Protein AF-A0A7S2CCW1-F1 (afdb_monomer_lite)

Sequence (474 aa):
AIACFECPSGKYHNATGYLCSSCAAGKFSSQGSINCTACRPGKYSPSTGSSECSTCQIGKIPSAYVAAEDCEKCIPPLSSRPGSTNCSVCMKDTYMDMEGGNCHDCLSNGECPLGTDKSSIKIDSGYWRVSSDSSNILECTSHPSACIGGNSSSLACQENSKGPLCAICKHNYWRASENENCQLCDEDHLRGMGTRFWVCIQMMRKYNGNQFVKQMMDTREVYGNIKTKLKISLVFAQVVSSFPGQFDVPYPLSFTKLSEQIMALASLQVYELFPTYCFVDHRTDLYLQQLLFQTLAPLVVIGLAGLGYVIRRWFCVGRLPEKKLDTMNESFMFWLLLFTYVVFVPCSAVVMSVFNCHYLGSGMSFMFVDYTTKCEAPVHDLMKIYAVIFIFVYPVGIPAMYFALLYRKRHAIDPTIPRTKKKARMTVNSDDVKTALAIRLQNHELQPLAFLFDSYEPAYWWWEVFVCVERLLL

InterPro domains:
  IPR009030 Growth factor receptor cysteine-rich domain superfamily [SSF57184] (4-114)

Radius of gyration: 39.36 Å; chains: 1; bounding box: 110×40×127 Å

pLDDT: mean 79.42, std 13.19, range [41.53, 96.0]

Foldseek 3Di:
DDDDQKDAWQWAAQPPDPDTDGAAWQWTGHIRHNDTDGDAFQWTGQDTSHNDTHGAAKQWGFPDNISGNDTDGHDPQFIDHTSDNDRQKGAWQWAAEPVPSDIDGHQPQWGGHIRHHLQQTWGAQQWAAPFSNFSDIHGLLQESNQQRTGRTRQVRGDPQFDFPSSQHGDAQWDDLFSNDDTDGDDPVVVVVLVVVVVVVVVVVVVPPVVPVVVVVVPCPPVVLVVLVVVLVVLLVLLLQLLVVLPDPDRDDPVSRVSSVVSCVVSQVQVVSSDPCSNPDDDDDDPLVVSLCCLLVVLVVVLVVLVVVLVVVLVVCVPPDDPVVNLVSVLVSLLVNLVSLSSSQRVNLSSLVQLPAWDDRGPPWIARSNDSVDTCPDPVSVVSPVVSVVCCCVRVNVSLVVLCVVCVVCLCLLFDQDPPPSHTDDPVPDPVSQVRRLVSSVPDPNCNSNCSQPVPDGSVVSSVSSVVSNVSSVD

Structure (mmCIF, N/CA/C/O backbone):
data_AF-A0A7S2CCW1-F1
#
_entry.id   AF-A0A7S2CCW1-F1
#
loop_
_atom_site.group_PDB
_atom_site.id
_atom_site.type_symbol
_atom_site.label_atom_id
_atom_site.label_alt_id
_atom_site.label_comp_id
_atom_site.label_asym_id
_atom_site.label_entity_id
_atom_site.label_seq_id
_atom_site.pdbx_PDB_ins_code
_atom_site.Cartn_x
_atom_site.Cartn_y
_atom_site.Cartn_z
_atom_site.occupancy
_atom_site.B_iso_or_equiv
_atom_site.auth_seq_id
_atom_site.auth_comp_id
_atom_site.auth_asym_id
_atom_site.auth_atom_id
_atom_site.pdbx_PDB_model_num
ATOM 1 N N . ALA A 1 1 ? 62.288 11.639 -64.977 1.00 45.41 1 ALA A N 1
ATOM 2 C CA . ALA A 1 1 ? 61.412 10.840 -64.099 1.00 45.41 1 ALA A CA 1
ATOM 3 C C . ALA A 1 1 ? 60.058 10.709 -64.785 1.00 45.41 1 ALA A C 1
ATOM 5 O O . ALA A 1 1 ? 59.501 11.733 -65.157 1.00 45.41 1 ALA A O 1
ATOM 6 N N . ILE A 1 2 ? 59.579 9.489 -65.034 1.00 58.03 2 ILE A N 1
ATOM 7 C CA . ILE A 1 2 ? 58.219 9.258 -65.542 1.00 58.03 2 ILE A CA 1
ATOM 8 C C . ILE A 1 2 ? 57.315 9.242 -64.309 1.00 58.03 2 ILE A C 1
ATOM 10 O O . ILE A 1 2 ? 57.455 8.359 -63.468 1.00 58.03 2 ILE A O 1
ATOM 14 N N . ALA A 1 3 ? 56.467 10.257 -64.154 1.00 61.31 3 ALA A N 1
ATOM 15 C CA . ALA A 1 3 ? 55.464 10.276 -63.097 1.00 61.31 3 ALA A CA 1
ATOM 16 C C . ALA A 1 3 ? 54.370 9.254 -63.439 1.00 61.31 3 ALA A C 1
ATOM 18 O O . ALA A 1 3 ? 53.814 9.292 -64.538 1.00 61.31 3 ALA A O 1
ATOM 19 N N . CYS A 1 4 ? 54.081 8.327 -62.524 1.00 67.12 4 CYS A N 1
ATOM 20 C CA . CYS A 1 4 ? 52.961 7.405 -62.675 1.00 67.12 4 CYS A CA 1
ATOM 21 C C . CYS A 1 4 ? 51.650 8.198 -62.622 1.00 67.12 4 CYS A C 1
ATOM 23 O O . CYS A 1 4 ? 51.413 8.947 -61.677 1.00 67.12 4 CYS A O 1
ATOM 25 N N . PHE A 1 5 ? 50.808 8.052 -63.645 1.00 77.00 5 PHE A N 1
ATOM 26 C CA . PHE A 1 5 ? 49.476 8.645 -63.653 1.00 77.00 5 PHE A CA 1
ATOM 27 C C . PHE A 1 5 ? 48.553 7.816 -62.754 1.00 77.00 5 PHE A C 1
ATOM 29 O O . PHE A 1 5 ? 48.192 6.693 -63.102 1.00 77.00 5 PHE A O 1
ATOM 36 N N . GLU A 1 6 ? 48.197 8.353 -61.589 1.00 84.06 6 GLU A N 1
ATOM 37 C CA . GLU A 1 6 ? 47.262 7.712 -60.665 1.00 84.06 6 GLU A CA 1
ATOM 38 C C . GLU A 1 6 ? 45.819 8.066 -61.021 1.00 84.06 6 GLU A C 1
ATOM 40 O O . GLU A 1 6 ? 45.469 9.236 -61.194 1.00 84.06 6 GLU A O 1
ATOM 45 N N . CYS A 1 7 ? 44.949 7.059 -61.079 1.00 86.69 7 CYS A N 1
ATOM 46 C CA . CYS A 1 7 ? 43.524 7.319 -61.217 1.00 86.69 7 CYS A CA 1
ATOM 47 C C . CYS A 1 7 ? 42.966 7.997 -59.957 1.00 86.69 7 CYS A C 1
ATOM 49 O O . CYS A 1 7 ? 43.303 7.577 -58.845 1.00 86.69 7 CYS A O 1
ATOM 51 N N . PRO A 1 8 ? 42.080 9.001 -60.107 1.00 89.25 8 PRO A N 1
ATOM 52 C CA . PRO A 1 8 ? 41.380 9.580 -58.969 1.00 89.25 8 PRO A CA 1
ATOM 53 C C . PRO A 1 8 ? 40.513 8.517 -58.285 1.00 89.25 8 PRO A C 1
ATOM 55 O O . PRO A 1 8 ? 40.129 7.518 -58.905 1.00 89.25 8 PRO A O 1
ATOM 58 N N . SER A 1 9 ? 40.188 8.740 -57.011 1.00 89.19 9 SER A N 1
ATOM 59 C CA . SER A 1 9 ? 39.306 7.851 -56.254 1.00 89.19 9 SER A CA 1
ATOM 60 C C . SER A 1 9 ? 37.980 7.617 -56.992 1.00 89.19 9 SER A C 1
ATOM 62 O O . SER A 1 9 ? 37.468 8.476 -57.711 1.00 89.19 9 SER A O 1
ATOM 64 N N . GLY A 1 10 ? 37.465 6.396 -56.878 1.00 89.44 10 GLY A N 1
ATOM 65 C CA . GLY A 1 10 ? 36.300 5.929 -57.625 1.00 89.44 10 GLY A CA 1
ATOM 66 C C . GLY A 1 10 ? 36.578 5.461 -59.052 1.00 89.44 10 GLY A C 1
ATOM 67 O O . GLY A 1 10 ? 35.683 4.902 -59.690 1.00 89.44 10 GLY A O 1
ATOM 68 N N . LYS A 1 11 ? 37.810 5.600 -59.553 1.00 90.50 11 LYS A N 1
ATOM 69 C CA . LYS A 1 11 ? 38.236 5.024 -60.834 1.00 90.50 11 LYS A CA 1
ATOM 70 C C . LYS A 1 11 ? 39.412 4.060 -60.664 1.00 90.50 11 LYS A C 1
ATOM 72 O O . LYS A 1 11 ? 40.083 4.065 -59.635 1.00 90.50 11 LYS A O 1
ATOM 77 N N . TYR A 1 12 ? 39.641 3.218 -61.665 1.00 88.75 12 TYR A N 1
ATOM 78 C CA . TYR A 1 12 ? 40.729 2.239 -61.691 1.00 88.75 12 TYR A CA 1
ATOM 79 C C . TYR A 1 12 ? 41.328 2.099 -63.095 1.00 88.75 12 TYR A C 1
ATOM 81 O O . TYR A 1 12 ? 40.690 2.467 -64.088 1.00 88.75 12 TYR A O 1
ATOM 89 N N . HIS A 1 13 ? 42.540 1.545 -63.184 1.00 85.44 13 HIS A N 1
ATOM 90 C CA . HIS A 1 13 ? 43.162 1.171 -64.456 1.00 85.44 13 HIS A CA 1
ATOM 91 C C . HIS A 1 13 ? 43.830 -0.209 -64.367 1.00 85.44 13 HIS A C 1
ATOM 93 O O . HIS A 1 13 ? 44.566 -0.501 -63.429 1.00 85.44 13 HIS A O 1
ATOM 99 N N . ASN A 1 14 ? 43.621 -1.058 -65.376 1.00 74.50 14 ASN A N 1
ATOM 100 C CA . ASN A 1 14 ? 44.256 -2.374 -65.444 1.00 74.50 14 ASN A CA 1
ATOM 101 C C . ASN A 1 14 ? 45.569 -2.286 -66.245 1.00 74.50 14 ASN A C 1
ATOM 103 O O . ASN A 1 14 ? 45.586 -2.588 -67.435 1.00 74.50 14 ASN A O 1
ATOM 107 N N . ALA A 1 15 ? 46.623 -1.764 -65.605 1.00 68.12 15 ALA A N 1
ATOM 108 C CA . ALA A 1 15 ? 48.063 -1.847 -65.934 1.00 68.12 15 ALA A CA 1
ATOM 109 C C . ALA A 1 15 ? 48.576 -1.573 -67.377 1.00 68.12 15 ALA A C 1
ATOM 111 O O . ALA A 1 15 ? 49.784 -1.568 -67.584 1.00 68.12 15 ALA A O 1
ATOM 112 N N . THR A 1 16 ? 47.728 -1.301 -68.372 1.00 64.12 16 THR A N 1
ATOM 113 C CA . THR A 1 16 ? 48.124 -1.183 -69.793 1.00 64.12 16 THR A CA 1
ATOM 114 C C . THR A 1 16 ? 47.508 0.019 -70.520 1.00 64.12 16 THR A C 1
ATOM 116 O O . THR A 1 16 ? 47.727 0.189 -71.715 1.00 64.12 16 THR A O 1
ATOM 119 N N . GLY A 1 17 ? 46.787 0.901 -69.816 1.00 62.94 17 GLY A N 1
ATOM 120 C CA . GLY A 1 17 ? 46.173 2.096 -70.405 1.00 62.94 17 GLY A CA 1
ATOM 121 C C . GLY A 1 17 ? 46.212 3.326 -69.496 1.00 62.94 17 GLY A C 1
ATOM 122 O O . GLY A 1 17 ? 46.251 3.200 -68.275 1.00 62.94 17 GLY A O 1
ATOM 123 N N . TYR A 1 18 ? 46.171 4.514 -70.112 1.00 69.19 18 TYR A N 1
ATOM 124 C CA . TYR A 1 18 ? 46.112 5.832 -69.450 1.00 69.19 18 TYR A CA 1
ATOM 125 C C . TYR A 1 18 ? 44.679 6.261 -69.075 1.00 69.19 18 TYR A C 1
ATOM 127 O O . TYR A 1 18 ? 44.470 7.326 -68.497 1.00 69.19 18 TYR A O 1
ATOM 135 N N . LEU A 1 19 ? 43.675 5.464 -69.456 1.00 79.62 19 LEU A N 1
ATOM 136 C CA . LEU A 1 19 ? 42.262 5.794 -69.301 1.00 79.62 19 LEU A CA 1
ATOM 137 C C . LEU A 1 19 ? 41.695 5.153 -68.028 1.00 79.62 19 LEU A C 1
ATOM 139 O O . LEU A 1 19 ? 41.612 3.931 -67.916 1.00 79.62 19 LEU A O 1
ATOM 143 N N . CYS A 1 20 ? 41.270 5.987 -67.082 1.00 86.81 20 CYS A N 1
ATOM 144 C CA . CYS A 1 20 ? 40.653 5.539 -65.837 1.00 86.81 20 CYS A CA 1
ATOM 145 C C . CYS A 1 20 ? 39.178 5.172 -66.046 1.00 86.81 20 CYS A C 1
ATOM 147 O O . CYS A 1 20 ? 38.371 6.027 -66.422 1.00 86.81 20 CYS A O 1
ATOM 149 N N . SER A 1 21 ? 38.819 3.925 -65.742 1.00 90.19 21 SER A N 1
ATOM 150 C CA . SER A 1 21 ? 37.436 3.432 -65.782 1.00 90.19 21 SER A CA 1
ATOM 151 C C . SER A 1 21 ? 36.752 3.644 -64.434 1.00 90.19 21 SER A C 1
ATOM 153 O O . SER A 1 21 ? 37.367 3.428 -63.393 1.00 90.19 21 SER A O 1
ATOM 155 N N . SER A 1 22 ? 35.490 4.072 -64.430 1.00 92.00 22 SER A N 1
ATOM 156 C CA . SER A 1 22 ? 34.717 4.231 -63.191 1.00 92.00 22 SER A CA 1
ATOM 157 C C . SER A 1 22 ? 34.374 2.877 -62.577 1.00 92.00 22 SER A C 1
ATOM 159 O O . SER A 1 22 ? 34.036 1.934 -63.292 1.00 92.00 22 SER A O 1
ATOM 161 N N . CYS A 1 23 ? 34.407 2.783 -61.248 1.00 92.50 23 CYS A N 1
ATOM 162 C CA . CYS A 1 23 ? 33.870 1.614 -60.560 1.00 92.50 23 CYS A CA 1
ATOM 163 C C . CYS A 1 23 ? 32.367 1.484 -60.799 1.00 92.50 23 CYS A C 1
ATOM 165 O O . CYS A 1 23 ? 31.651 2.480 -60.764 1.00 92.50 23 CYS A O 1
ATOM 167 N N . ALA A 1 24 ? 31.892 0.265 -61.048 1.00 93.81 24 ALA A N 1
ATOM 168 C CA . ALA A 1 24 ? 30.460 -0.015 -61.093 1.00 93.81 24 ALA A CA 1
ATOM 169 C C . ALA A 1 24 ? 29.811 0.232 -59.717 1.00 93.81 24 ALA A C 1
ATOM 171 O O . ALA A 1 24 ? 30.517 0.258 -58.704 1.00 93.81 24 ALA A O 1
ATOM 172 N N . ALA A 1 25 ? 28.483 0.380 -59.686 1.00 92.81 25 ALA A N 1
ATOM 173 C CA . ALA A 1 25 ? 27.724 0.390 -58.436 1.00 92.81 25 ALA A CA 1
ATOM 174 C C . ALA A 1 25 ? 28.053 -0.860 -57.591 1.00 92.81 25 ALA A C 1
ATOM 176 O O . ALA A 1 25 ? 28.500 -1.891 -58.105 1.00 92.81 25 ALA A O 1
ATOM 177 N N . GLY A 1 26 ? 27.953 -0.727 -56.271 1.00 92.44 26 GLY A N 1
ATOM 178 C CA . GLY A 1 26 ? 28.382 -1.760 -55.327 1.00 92.44 26 GLY A CA 1
ATOM 179 C C . GLY A 1 26 ? 29.900 -1.935 -55.199 1.00 92.44 26 GLY A C 1
ATOM 180 O O . GLY A 1 26 ? 30.353 -2.799 -54.441 1.00 92.44 26 GLY A O 1
ATOM 181 N N . LYS A 1 27 ? 30.723 -1.130 -55.888 1.00 94.75 27 LYS A N 1
ATOM 182 C CA . LYS A 1 27 ? 32.190 -1.165 -55.778 1.00 94.75 27 LYS A CA 1
ATOM 183 C C . LYS A 1 27 ? 32.786 0.229 -55.603 1.00 94.75 27 LYS A C 1
ATOM 185 O O . LYS A 1 27 ? 32.263 1.219 -56.102 1.00 94.75 27 LYS A O 1
ATOM 190 N N . PHE A 1 28 ? 33.939 0.287 -54.947 1.00 95.00 28 PHE A N 1
ATOM 191 C CA . PHE A 1 28 ? 34.686 1.518 -54.718 1.00 95.00 28 PHE A CA 1
ATOM 192 C C . PHE A 1 28 ? 36.177 1.352 -55.019 1.00 95.00 28 PHE A C 1
ATOM 194 O O . PHE A 1 28 ? 36.687 0.235 -55.137 1.00 95.00 28 PHE A O 1
ATOM 201 N N . SER A 1 29 ? 36.886 2.468 -55.147 1.00 94.00 29 SER A N 1
ATOM 202 C CA . SER A 1 29 ? 38.327 2.493 -55.398 1.00 94.00 29 SER A CA 1
ATOM 203 C C . SER A 1 29 ? 38.973 3.683 -54.692 1.00 94.00 29 SER A C 1
ATOM 205 O O . SER A 1 29 ? 38.472 4.806 -54.782 1.00 94.00 29 SER A O 1
ATOM 207 N N . SER A 1 30 ? 40.094 3.451 -54.009 1.00 91.56 30 SER A N 1
ATOM 208 C CA . SER A 1 30 ? 40.968 4.522 -53.526 1.00 91.56 30 SER A CA 1
ATOM 209 C C . SER A 1 30 ? 41.808 5.095 -54.671 1.00 91.56 30 SER A C 1
ATOM 211 O O . SER A 1 30 ? 41.969 4.465 -55.716 1.00 91.56 30 SER A O 1
ATOM 213 N N . GLN A 1 31 ? 42.373 6.287 -54.479 1.00 90.62 31 GLN A N 1
ATOM 214 C CA . GLN A 1 31 ? 43.293 6.875 -55.454 1.00 90.62 31 GLN A CA 1
ATOM 215 C C . GLN A 1 31 ? 44.434 5.900 -55.797 1.00 90.62 31 GLN A C 1
ATOM 217 O O . GLN A 1 31 ? 44.955 5.215 -54.916 1.00 90.62 31 GLN A O 1
ATOM 222 N N . GLY A 1 32 ? 44.775 5.804 -57.084 1.00 85.69 32 GLY A N 1
ATOM 223 C CA . GLY A 1 32 ? 45.837 4.926 -57.580 1.00 85.69 32 GLY A CA 1
ATOM 224 C C . GLY A 1 32 ? 45.497 3.429 -57.605 1.00 85.69 32 GLY A C 1
ATOM 225 O O . GLY A 1 32 ? 46.377 2.625 -57.905 1.00 85.69 32 GLY A O 1
ATOM 226 N N . SER A 1 33 ? 44.254 3.017 -57.314 1.00 86.75 33 SER A N 1
ATOM 227 C CA . SER A 1 33 ? 43.901 1.593 -57.355 1.00 86.75 33 SER A CA 1
ATOM 228 C C . SER A 1 33 ? 43.892 1.038 -58.780 1.00 86.75 33 SER A C 1
ATOM 230 O O . SER A 1 33 ? 43.347 1.635 -59.712 1.00 86.75 33 SER A O 1
ATOM 232 N N . ILE A 1 34 ? 44.410 -0.180 -58.922 1.00 86.81 34 ILE A N 1
ATOM 233 C CA . ILE A 1 34 ? 44.386 -0.931 -60.181 1.00 86.81 34 ILE A CA 1
ATOM 234 C C . ILE A 1 34 ? 43.082 -1.709 -60.397 1.00 86.81 34 ILE A C 1
ATOM 236 O O . ILE A 1 34 ? 42.825 -2.156 -61.507 1.00 86.81 34 ILE A O 1
ATOM 240 N N . ASN A 1 35 ? 42.247 -1.866 -59.360 1.00 89.50 35 ASN A N 1
ATOM 241 C CA . ASN A 1 35 ? 40.968 -2.583 -59.411 1.00 89.50 35 ASN A CA 1
ATOM 242 C C . ASN A 1 35 ? 39.924 -1.962 -58.467 1.00 89.50 35 ASN A C 1
ATOM 244 O O . ASN A 1 35 ? 40.260 -1.392 -57.428 1.00 89.50 35 ASN A O 1
ATOM 248 N N . CYS A 1 36 ? 38.639 -2.135 -58.788 1.00 93.06 36 CYS A N 1
ATOM 249 C CA . CYS A 1 36 ? 37.546 -1.781 -57.880 1.00 93.06 36 CYS A CA 1
ATOM 250 C C . CYS A 1 36 ? 37.295 -2.878 -56.844 1.00 93.06 36 CYS A C 1
ATOM 252 O O . CYS A 1 36 ? 37.150 -4.054 -57.186 1.00 93.06 36 CYS A O 1
ATOM 254 N N . THR A 1 37 ? 37.167 -2.476 -55.584 1.00 94.75 37 THR A N 1
ATOM 255 C CA . THR A 1 37 ? 36.870 -3.352 -54.448 1.00 94.75 37 THR A CA 1
ATOM 256 C C . THR A 1 37 ? 35.366 -3.377 -54.198 1.00 94.75 37 THR A C 1
ATOM 258 O O . THR A 1 37 ? 34.725 -2.331 -54.178 1.00 94.75 37 THR A O 1
ATOM 261 N N . ALA A 1 38 ? 34.783 -4.560 -54.006 1.00 95.31 38 ALA A N 1
ATOM 262 C CA . ALA A 1 38 ? 33.369 -4.683 -53.655 1.00 95.31 38 ALA A CA 1
ATOM 263 C C . ALA A 1 38 ? 33.068 -4.087 -52.274 1.00 95.31 38 ALA A C 1
ATOM 265 O O . ALA A 1 38 ? 33.869 -4.215 -51.341 1.00 95.31 38 ALA A O 1
ATOM 266 N N . CYS A 1 39 ? 31.890 -3.481 -52.125 1.00 94.94 39 CYS A N 1
ATOM 267 C CA . CYS A 1 39 ? 31.389 -3.096 -50.815 1.00 94.94 39 CYS A CA 1
ATOM 268 C C . CYS A 1 39 ? 31.252 -4.336 -49.928 1.00 94.94 39 CYS A C 1
ATOM 270 O O . CYS A 1 39 ? 30.659 -5.345 -50.319 1.00 94.94 39 CYS A O 1
ATOM 272 N N . ARG A 1 40 ? 31.850 -4.255 -48.735 1.00 94.31 40 ARG A N 1
ATOM 273 C CA . ARG A 1 40 ? 31.743 -5.292 -47.703 1.00 94.31 40 ARG A CA 1
ATOM 274 C C . ARG A 1 40 ? 30.293 -5.390 -47.198 1.00 94.31 40 ARG A C 1
ATOM 276 O O . ARG A 1 40 ? 29.576 -4.390 -47.285 1.00 94.31 40 ARG A O 1
ATOM 283 N N . PRO A 1 41 ? 29.889 -6.540 -46.624 1.00 92.94 41 PRO A N 1
ATOM 284 C CA . PRO A 1 41 ? 28.566 -6.687 -46.028 1.00 92.94 41 PRO A CA 1
ATOM 285 C C . PRO A 1 41 ? 28.236 -5.535 -45.065 1.00 92.94 41 PRO A C 1
ATOM 287 O O . PRO A 1 41 ? 29.097 -5.089 -44.304 1.00 92.94 41 PRO A O 1
ATOM 290 N N . GLY A 1 42 ? 27.002 -5.032 -45.136 1.00 91.25 42 GLY A N 1
ATOM 291 C CA . GLY A 1 42 ? 26.519 -3.879 -44.360 1.00 91.25 42 GLY A CA 1
ATOM 292 C C . GLY A 1 42 ? 26.744 -2.510 -45.018 1.00 91.25 42 GLY A C 1
ATOM 293 O O . GLY A 1 42 ? 26.275 -1.489 -44.504 1.00 91.25 42 GLY A O 1
ATOM 294 N N . LYS A 1 43 ? 27.446 -2.463 -46.157 1.00 94.75 43 LYS A N 1
ATOM 295 C CA . LYS A 1 43 ? 27.702 -1.238 -46.922 1.00 94.75 43 LYS A CA 1
ATOM 296 C C . LYS A 1 43 ? 27.218 -1.358 -48.361 1.00 94.75 43 LYS A C 1
ATOM 298 O O . LYS A 1 43 ? 27.192 -2.451 -48.916 1.00 94.75 43 LYS A O 1
ATOM 303 N N . TYR A 1 44 ? 26.917 -0.217 -48.967 1.00 95.50 44 TYR A N 1
ATOM 304 C CA . TYR A 1 44 ? 26.439 -0.106 -50.336 1.00 95.50 44 TYR A CA 1
ATOM 305 C C . TYR A 1 44 ? 27.122 1.049 -51.078 1.00 95.50 44 TYR A C 1
ATOM 307 O O . TYR A 1 44 ? 27.740 1.930 -50.471 1.00 95.50 44 TYR A O 1
ATOM 315 N N . SER A 1 45 ? 27.022 1.032 -52.401 1.00 95.94 45 SER A N 1
ATOM 316 C CA . SER A 1 45 ? 27.473 2.114 -53.273 1.00 95.94 45 SER A CA 1
ATOM 317 C C . SER A 1 45 ? 26.439 2.297 -54.391 1.00 95.94 45 SER A C 1
ATOM 319 O O . SER A 1 45 ? 26.359 1.441 -55.273 1.00 95.94 45 SER A O 1
ATOM 321 N N . PRO A 1 46 ? 25.640 3.382 -54.358 1.00 93.06 46 PRO A N 1
ATOM 322 C CA . PRO A 1 46 ? 24.495 3.542 -55.255 1.00 93.06 46 PRO A CA 1
ATOM 323 C C . PRO A 1 46 ? 24.869 4.041 -56.649 1.00 93.06 46 PRO A C 1
ATOM 325 O O . PRO A 1 46 ? 24.096 3.890 -57.590 1.00 93.06 46 PRO A O 1
ATOM 328 N N . SER A 1 47 ? 26.039 4.662 -56.798 1.00 92.06 47 SER A N 1
ATOM 329 C CA . SER A 1 47 ? 26.460 5.292 -58.044 1.00 92.06 47 SER A CA 1
ATOM 330 C C . SER A 1 47 ? 27.803 4.763 -58.529 1.00 92.06 47 SER A C 1
ATOM 332 O O . SER A 1 47 ? 28.712 4.437 -57.759 1.00 92.06 47 SER A O 1
ATOM 334 N N . THR A 1 48 ? 27.942 4.718 -59.853 1.00 92.31 48 THR A N 1
ATOM 335 C CA . THR A 1 48 ? 29.219 4.433 -60.502 1.00 92.31 48 THR A CA 1
ATOM 336 C C . THR A 1 48 ? 30.250 5.505 -60.154 1.00 92.31 48 THR A C 1
ATOM 338 O O . THR A 1 48 ? 29.920 6.688 -60.116 1.00 92.31 48 THR A O 1
ATOM 341 N N . GLY A 1 49 ? 31.512 5.120 -59.987 1.00 91.06 49 GLY A N 1
ATOM 342 C CA . GLY A 1 49 ? 32.590 6.048 -59.660 1.00 91.06 49 GLY A CA 1
ATOM 343 C C . GLY A 1 49 ? 32.716 6.355 -58.167 1.00 91.06 49 GLY A C 1
ATOM 344 O O . GLY A 1 49 ? 33.300 7.373 -57.814 1.00 91.06 49 GLY A O 1
ATOM 345 N N . SER A 1 50 ? 32.160 5.517 -57.289 1.00 92.94 50 SER A N 1
ATOM 346 C CA . SER A 1 50 ? 32.198 5.747 -55.842 1.00 92.94 50 SER A CA 1
ATOM 347 C C . SER A 1 50 ? 33.613 5.622 -55.271 1.00 92.94 50 SER A C 1
ATOM 349 O O . SER A 1 50 ? 34.289 4.609 -55.451 1.00 92.94 50 SER A O 1
ATOM 351 N N . SER A 1 51 ? 34.061 6.640 -54.538 1.00 92.94 51 SER A N 1
ATOM 352 C CA . SER A 1 51 ? 35.349 6.632 -53.832 1.00 92.94 51 SER A CA 1
ATOM 353 C C . SER A 1 51 ? 35.331 5.791 -52.555 1.00 92.94 51 SER A C 1
ATOM 355 O O . SER A 1 51 ? 36.380 5.350 -52.097 1.00 92.94 51 SER A O 1
ATOM 357 N N . GLU A 1 52 ? 34.148 5.545 -51.990 1.00 94.38 52 GLU A N 1
ATOM 358 C CA . GLU A 1 52 ? 33.937 4.747 -50.783 1.00 94.38 52 GLU A CA 1
ATOM 359 C C . GLU A 1 52 ? 32.530 4.136 -50.754 1.00 94.38 52 GLU A C 1
ATOM 361 O O . GLU A 1 52 ? 31.634 4.581 -51.469 1.00 94.38 52 GLU A O 1
ATOM 366 N N . CYS A 1 53 ? 32.328 3.115 -49.917 1.00 95.44 53 CYS A N 1
ATOM 367 C CA . CYS A 1 53 ? 31.002 2.547 -49.670 1.00 95.44 53 CYS A CA 1
ATOM 368 C C . CYS A 1 53 ? 30.359 3.179 -48.433 1.00 95.44 53 CYS A C 1
ATOM 370 O O . CYS A 1 53 ? 30.972 3.220 -47.360 1.00 95.44 53 CYS A O 1
ATOM 372 N N . SER A 1 54 ? 29.097 3.581 -48.562 1.00 95.25 54 SER A N 1
ATOM 373 C CA . SER A 1 54 ? 28.279 4.095 -47.465 1.00 95.25 54 SER A CA 1
ATOM 374 C C . SER A 1 54 ? 27.691 2.957 -46.634 1.00 95.25 54 SER A C 1
ATOM 376 O O . SER A 1 54 ? 27.377 1.889 -47.149 1.00 95.25 54 SER A O 1
ATOM 378 N N . THR A 1 55 ? 27.530 3.170 -45.333 1.00 96.00 55 THR A N 1
ATOM 379 C CA . THR A 1 55 ? 26.895 2.192 -44.440 1.00 96.00 55 THR A CA 1
ATOM 380 C C . THR A 1 55 ? 25.373 2.288 -44.555 1.00 96.00 55 THR A C 1
ATOM 382 O O . THR A 1 55 ? 24.832 3.396 -44.580 1.00 96.00 55 THR A O 1
ATOM 385 N N . CYS A 1 56 ? 24.668 1.152 -44.592 1.00 94.69 56 CYS A N 1
ATOM 386 C CA . CYS A 1 56 ? 23.207 1.174 -44.503 1.00 94.69 56 CYS A CA 1
ATOM 387 C C . CYS A 1 56 ? 22.770 1.772 -43.158 1.00 94.69 56 CYS A C 1
ATOM 389 O O . CYS A 1 56 ? 23.273 1.389 -42.099 1.00 94.69 56 CYS A O 1
ATOM 391 N N . GLN A 1 57 ? 21.860 2.747 -43.208 1.00 94.56 57 GLN A N 1
ATOM 392 C CA . GLN A 1 57 ? 21.323 3.404 -42.017 1.00 94.56 57 GLN A CA 1
ATOM 393 C C . GLN A 1 57 ? 20.419 2.456 -41.210 1.00 94.56 57 GLN A C 1
ATOM 395 O O . GLN A 1 57 ? 20.055 1.376 -41.669 1.00 94.56 57 GLN A O 1
ATOM 400 N N . ILE A 1 58 ? 20.059 2.883 -39.998 1.00 92.94 58 ILE A N 1
ATOM 401 C CA . ILE A 1 58 ? 19.128 2.182 -39.106 1.00 92.94 58 ILE A CA 1
ATOM 402 C C . ILE A 1 58 ? 17.838 1.756 -39.834 1.00 92.94 58 ILE A C 1
ATOM 404 O O . ILE A 1 58 ? 17.285 2.514 -40.635 1.00 92.94 58 ILE A O 1
ATOM 408 N N . GLY A 1 59 ? 17.369 0.537 -39.565 1.00 92.44 59 GLY A N 1
ATOM 409 C CA . GLY A 1 59 ? 16.167 -0.026 -40.192 1.00 92.44 59 GLY A CA 1
ATOM 410 C C . GLY A 1 59 ? 16.332 -0.421 -41.662 1.00 92.44 59 GLY A C 1
ATOM 411 O O . GLY A 1 59 ? 15.332 -0.713 -42.321 1.00 92.44 59 GLY A O 1
ATOM 412 N N . LYS A 1 60 ? 17.563 -0.427 -42.188 1.00 94.06 60 LYS A N 1
ATOM 413 C CA . LYS A 1 60 ? 17.880 -0.930 -43.525 1.00 94.06 60 LYS A CA 1
ATOM 414 C C . LYS A 1 60 ? 19.023 -1.946 -43.515 1.00 94.06 60 LYS A C 1
ATOM 416 O O . LYS A 1 60 ? 19.914 -1.885 -42.666 1.00 94.06 60 LYS A O 1
ATOM 421 N N . ILE A 1 61 ? 19.007 -2.857 -44.477 1.00 95.12 61 ILE A N 1
ATOM 422 C CA . ILE A 1 61 ? 20.042 -3.868 -44.732 1.00 95.12 61 ILE A CA 1
ATOM 423 C C . ILE A 1 61 ? 20.499 -3.767 -46.193 1.00 95.12 61 ILE A C 1
ATOM 425 O O . ILE A 1 61 ? 19.740 -3.269 -47.018 1.00 95.12 61 ILE A O 1
ATOM 429 N N . PRO A 1 62 ? 21.729 -4.169 -46.546 1.00 94.56 62 PRO A N 1
ATOM 430 C CA . PRO A 1 62 ? 22.182 -4.119 -47.935 1.00 94.56 62 PRO A CA 1
ATOM 431 C C . PRO A 1 62 ? 21.350 -5.058 -48.823 1.00 94.56 62 PRO A C 1
ATOM 433 O O . PRO A 1 62 ? 21.051 -6.176 -48.409 1.00 94.56 62 PRO A O 1
ATOM 436 N N . SER A 1 63 ? 21.039 -4.642 -50.055 1.00 92.56 63 SER A N 1
ATOM 437 C CA . SER A 1 63 ? 20.290 -5.459 -51.031 1.00 92.56 63 SER A CA 1
ATOM 438 C C . SER A 1 63 ? 21.025 -6.734 -51.470 1.00 92.56 63 SER A C 1
ATOM 440 O O . SER A 1 63 ? 20.425 -7.660 -52.008 1.00 92.56 63 SER A O 1
ATOM 442 N N . ALA A 1 64 ? 22.337 -6.813 -51.224 1.00 91.31 64 ALA A N 1
ATOM 443 C CA . ALA A 1 64 ? 23.148 -8.004 -51.446 1.00 91.31 64 ALA A CA 1
ATOM 444 C C . ALA A 1 64 ? 24.187 -8.187 -50.329 1.00 91.31 64 ALA A C 1
ATOM 446 O O . ALA A 1 64 ? 24.674 -7.222 -49.742 1.00 91.31 64 ALA A O 1
ATOM 447 N N . TYR A 1 65 ? 24.588 -9.433 -50.057 1.00 91.00 65 TYR A N 1
ATOM 448 C CA . TYR A 1 65 ? 25.593 -9.723 -49.025 1.00 91.00 65 TYR A CA 1
ATOM 449 C C . TYR A 1 65 ? 26.964 -9.092 -49.337 1.00 91.00 65 TYR A C 1
ATOM 451 O O . TYR A 1 65 ? 27.656 -8.629 -48.435 1.00 91.00 65 TYR A O 1
ATOM 459 N N . VAL A 1 66 ? 27.351 -9.028 -50.615 1.00 92.94 66 VAL A N 1
ATOM 460 C CA . VAL A 1 66 ? 28.575 -8.375 -51.107 1.00 92.94 66 VAL A CA 1
ATOM 461 C C . VAL A 1 66 ? 28.221 -7.547 -52.337 1.00 92.94 66 VAL A C 1
ATOM 463 O O . VAL A 1 66 ? 27.364 -7.953 -53.116 1.00 92.94 66 VAL A O 1
ATOM 466 N N . ALA A 1 67 ? 28.912 -6.420 -52.526 1.00 93.06 67 ALA A N 1
ATOM 467 C CA . ALA A 1 67 ? 28.708 -5.505 -53.650 1.00 93.06 67 ALA A CA 1
ATOM 468 C C . ALA A 1 67 ? 27.282 -4.933 -53.743 1.00 93.06 67 ALA A C 1
ATOM 470 O O . ALA A 1 67 ? 26.740 -4.789 -54.832 1.00 93.06 67 ALA A O 1
ATOM 471 N N . ALA A 1 68 ? 26.677 -4.606 -52.598 1.00 94.19 68 ALA A N 1
ATOM 472 C CA . ALA A 1 68 ? 25.331 -4.050 -52.562 1.00 94.19 68 ALA A CA 1
ATOM 473 C C . ALA A 1 68 ? 25.250 -2.679 -53.244 1.00 94.19 68 ALA A C 1
ATOM 475 O O . ALA A 1 68 ? 26.066 -1.788 -52.990 1.00 94.19 68 ALA A O 1
ATOM 476 N N . GLU A 1 69 ? 24.233 -2.511 -54.079 1.00 95.06 69 GLU A N 1
ATOM 477 C CA . GLU A 1 69 ? 23.976 -1.267 -54.808 1.00 95.06 69 GLU A CA 1
ATOM 478 C C . GLU A 1 69 ? 23.011 -0.352 -54.044 1.00 95.06 69 GLU A C 1
ATOM 480 O O . GLU A 1 69 ? 23.079 0.863 -54.180 1.00 95.06 69 GLU A O 1
ATOM 485 N N . ASP A 1 70 ? 22.162 -0.910 -53.180 1.00 94.69 70 ASP A N 1
ATOM 486 C CA . ASP A 1 70 ? 21.178 -0.161 -52.396 1.00 94.69 70 ASP A CA 1
ATOM 487 C C . ASP A 1 70 ? 20.971 -0.807 -51.013 1.00 94.69 70 ASP A C 1
ATOM 489 O O . ASP A 1 70 ? 21.526 -1.871 -50.713 1.00 94.69 70 ASP A O 1
ATOM 493 N N . CYS A 1 71 ? 20.178 -0.162 -50.158 1.00 95.38 71 CYS A N 1
ATOM 494 C CA . CYS A 1 71 ? 19.728 -0.709 -48.887 1.00 95.38 71 CYS A CA 1
ATOM 495 C C . CYS A 1 71 ? 18.206 -0.916 -48.871 1.00 95.38 71 CYS A C 1
ATOM 497 O O . CYS A 1 71 ? 17.425 0.029 -49.010 1.00 95.38 71 CYS A O 1
ATOM 499 N N . GLU A 1 72 ? 17.787 -2.137 -48.568 1.00 94.88 72 GLU A N 1
ATOM 500 C CA . GLU A 1 72 ? 16.397 -2.538 -48.380 1.00 94.88 72 GLU A CA 1
ATOM 501 C C . GLU A 1 72 ? 15.915 -2.221 -46.963 1.00 94.88 72 GLU A C 1
ATOM 503 O O . GLU A 1 72 ? 16.675 -2.305 -45.999 1.00 94.88 72 GLU A O 1
ATOM 508 N N . LYS A 1 73 ? 14.642 -1.839 -46.817 1.00 94.44 73 LYS A N 1
ATOM 509 C CA . LYS A 1 73 ? 14.033 -1.547 -45.510 1.00 94.44 73 LYS A CA 1
ATOM 510 C C . LYS A 1 73 ? 13.624 -2.838 -44.804 1.00 94.44 73 LYS A C 1
ATOM 512 O O . LYS A 1 73 ? 13.059 -3.730 -45.429 1.00 94.44 73 LYS A O 1
ATOM 517 N N . CYS A 1 74 ? 13.826 -2.888 -43.492 1.00 92.88 74 CYS A N 1
ATOM 518 C CA . CYS A 1 74 ? 13.259 -3.940 -42.656 1.00 92.88 74 CYS A CA 1
ATOM 519 C C . CYS A 1 74 ? 11.726 -3.834 -42.589 1.00 92.88 74 CYS A C 1
ATOM 521 O O . CYS A 1 74 ? 11.165 -2.735 -42.636 1.00 92.88 74 CYS A O 1
ATOM 523 N N . ILE A 1 75 ? 11.058 -4.983 -42.469 1.00 91.94 75 ILE A N 1
ATOM 524 C CA . ILE A 1 75 ? 9.602 -5.072 -42.313 1.00 91.94 75 ILE A CA 1
ATOM 525 C C . ILE A 1 75 ? 9.262 -4.935 -40.816 1.00 91.94 75 ILE A C 1
ATOM 527 O O . ILE A 1 75 ? 9.767 -5.732 -40.020 1.00 91.94 75 ILE A O 1
ATOM 531 N N . PRO A 1 76 ? 8.414 -3.965 -40.413 1.00 88.81 76 PRO A N 1
ATOM 532 C CA . PRO A 1 76 ? 7.954 -3.834 -39.030 1.00 88.81 76 PRO A CA 1
ATOM 533 C C . PRO A 1 76 ? 7.308 -5.131 -38.510 1.00 88.81 76 PRO A C 1
ATOM 535 O O . PRO A 1 76 ? 6.585 -5.776 -39.272 1.00 88.81 76 PRO A O 1
ATOM 538 N N . PRO A 1 77 ? 7.528 -5.522 -37.239 1.00 90.19 77 PRO A N 1
ATOM 539 C CA . PRO A 1 77 ? 8.161 -4.758 -36.152 1.00 90.19 77 PRO A CA 1
ATOM 540 C C . PRO A 1 77 ? 9.695 -4.891 -36.052 1.00 90.19 77 PRO A C 1
ATOM 542 O O . PRO A 1 77 ? 10.306 -4.406 -35.097 1.00 90.19 77 PRO A O 1
ATOM 545 N N . LEU A 1 78 ? 10.340 -5.541 -37.025 1.00 90.81 78 LEU A N 1
ATOM 546 C CA . LEU A 1 78 ? 11.790 -5.727 -37.044 1.00 90.81 78 LEU A CA 1
ATOM 547 C C . LEU A 1 78 ? 12.516 -4.526 -37.663 1.00 90.81 78 LEU A C 1
ATOM 549 O O . LEU A 1 78 ? 12.014 -3.811 -38.529 1.00 90.81 78 LEU A O 1
ATOM 553 N N . SER A 1 79 ? 13.750 -4.332 -37.225 1.00 93.06 79 SER A N 1
ATOM 554 C CA . SER A 1 79 ? 14.658 -3.260 -37.605 1.00 93.06 79 SER A CA 1
ATOM 555 C C . SER A 1 79 ? 16.111 -3.754 -37.563 1.00 93.06 79 SER A C 1
ATOM 557 O O . SER A 1 79 ? 16.398 -4.925 -37.293 1.00 93.06 79 SER A O 1
ATOM 559 N N . SER A 1 80 ? 17.052 -2.864 -37.864 1.00 93.12 80 SER A N 1
ATOM 560 C CA . SER A 1 80 ? 18.483 -3.152 -37.939 1.00 93.12 80 SER A CA 1
ATOM 561 C C . SER A 1 80 ? 19.312 -2.020 -37.333 1.00 93.12 80 SER A C 1
ATOM 563 O O . SER A 1 80 ? 18.942 -0.846 -37.409 1.00 93.12 80 SER A O 1
ATOM 565 N N . ARG A 1 81 ? 20.467 -2.359 -36.748 1.00 93.00 81 ARG A N 1
ATOM 566 C CA . ARG A 1 81 ? 21.497 -1.366 -36.399 1.00 93.00 81 ARG A CA 1
ATOM 567 C C . ARG A 1 81 ? 22.240 -0.907 -37.666 1.00 93.00 81 ARG A C 1
ATOM 569 O O . ARG A 1 81 ? 22.270 -1.657 -38.644 1.00 93.00 81 ARG A O 1
ATOM 576 N N . PRO A 1 82 ? 22.871 0.283 -37.665 1.00 93.62 82 PRO A N 1
ATOM 577 C CA . PRO A 1 82 ? 23.651 0.752 -38.808 1.00 93.62 82 PRO A CA 1
ATOM 578 C C . PRO A 1 82 ? 24.703 -0.276 -39.244 1.00 93.62 82 PRO A C 1
ATOM 580 O O . PRO A 1 82 ? 25.501 -0.737 -38.429 1.00 93.62 82 PRO A O 1
ATOM 583 N N . GLY A 1 83 ? 24.694 -0.638 -40.527 1.00 91.75 83 GLY A N 1
ATOM 584 C CA . GLY A 1 83 ? 25.618 -1.617 -41.105 1.00 91.75 83 GLY A CA 1
ATOM 585 C C . GLY A 1 83 ? 25.304 -3.083 -40.800 1.00 91.75 83 GLY A C 1
ATOM 586 O O . GLY A 1 83 ? 26.133 -3.944 -41.095 1.00 91.75 83 GLY A O 1
ATOM 587 N N . SER A 1 84 ? 24.138 -3.390 -40.226 1.00 92.88 84 SER A N 1
ATOM 588 C CA . SER A 1 84 ? 23.699 -4.778 -40.065 1.00 92.88 84 SER A CA 1
ATOM 589 C C . SER A 1 84 ? 23.431 -5.442 -41.417 1.00 92.88 84 SER A C 1
ATOM 591 O O . SER A 1 84 ? 23.050 -4.793 -42.391 1.00 92.88 84 SER A O 1
ATOM 593 N N . THR A 1 85 ? 23.592 -6.762 -41.455 1.00 92.88 85 THR A N 1
ATOM 594 C CA . THR A 1 85 ? 23.256 -7.608 -42.612 1.00 92.88 85 THR A CA 1
ATOM 595 C C . THR A 1 85 ? 21.919 -8.329 -42.449 1.00 92.88 85 THR A C 1
ATOM 597 O O . THR A 1 85 ? 21.436 -8.930 -43.401 1.00 92.88 85 THR A O 1
ATOM 600 N N . ASN A 1 86 ? 21.303 -8.254 -41.264 1.00 91.81 86 ASN A N 1
ATOM 601 C CA . ASN A 1 86 ? 19.990 -8.820 -40.974 1.00 91.81 86 ASN A CA 1
ATOM 602 C C . ASN A 1 86 ? 19.111 -7.856 -40.154 1.00 91.81 86 ASN A C 1
ATOM 604 O O . ASN A 1 86 ? 19.604 -6.955 -39.463 1.00 91.81 86 ASN A O 1
ATOM 608 N N . CYS A 1 87 ? 17.796 -8.065 -40.243 1.00 91.94 87 CYS A N 1
ATOM 609 C CA . CYS A 1 87 ? 16.788 -7.381 -39.437 1.00 91.94 87 CYS A CA 1
ATOM 610 C C . CYS A 1 87 ? 16.480 -8.238 -38.203 1.00 91.94 87 CYS A C 1
ATOM 612 O O . CYS A 1 87 ? 15.641 -9.131 -38.263 1.00 91.94 87 CYS A O 1
ATOM 614 N N . SER A 1 88 ? 17.219 -8.027 -37.117 1.00 89.25 88 SER A N 1
ATOM 615 C CA . SER A 1 88 ? 17.154 -8.857 -35.903 1.00 89.25 88 SER A CA 1
ATOM 616 C C . SER A 1 88 ? 16.824 -8.077 -34.634 1.00 89.25 88 SER A C 1
ATOM 618 O O . SER A 1 88 ? 16.701 -8.676 -33.573 1.00 89.25 88 SER A O 1
ATOM 620 N N . VAL A 1 89 ? 16.694 -6.752 -34.714 1.00 91.44 89 VAL A N 1
ATOM 621 C CA . VAL A 1 89 ? 16.380 -5.915 -33.550 1.00 91.44 89 VAL A CA 1
ATOM 622 C C . VAL A 1 89 ? 14.968 -5.380 -33.667 1.00 91.44 89 VAL A C 1
ATOM 624 O O . VAL A 1 89 ? 14.516 -5.076 -34.764 1.00 91.44 89 VAL A O 1
ATOM 627 N N . CYS A 1 90 ? 14.272 -5.226 -32.549 1.00 92.19 90 CYS A N 1
ATOM 628 C CA . CYS A 1 90 ? 12.959 -4.595 -32.558 1.00 92.19 90 CYS A CA 1
ATOM 629 C C . CYS A 1 90 ? 13.079 -3.093 -32.853 1.00 92.19 90 CYS A C 1
ATOM 631 O O . CYS A 1 90 ? 14.069 -2.440 -32.489 1.00 92.19 90 CYS A O 1
ATOM 633 N N . MET A 1 91 ? 12.099 -2.553 -33.575 1.00 93.12 91 MET A N 1
ATOM 634 C CA . MET A 1 91 ? 12.015 -1.120 -33.845 1.00 93.12 91 MET A CA 1
ATOM 635 C C . MET A 1 91 ? 11.780 -0.315 -32.555 1.00 93.12 91 MET A C 1
ATOM 637 O O . MET A 1 91 ? 11.520 -0.876 -31.492 1.00 93.12 91 MET A O 1
ATOM 641 N N . LYS A 1 92 ? 11.893 1.016 -32.635 1.00 91.94 92 LYS A N 1
ATOM 642 C CA . LYS A 1 92 ? 11.552 1.890 -31.502 1.00 91.94 92 LYS A CA 1
ATOM 643 C C . LYS A 1 92 ? 10.102 1.628 -31.060 1.00 91.94 92 LYS A C 1
ATOM 645 O O . LYS A 1 92 ? 9.267 1.324 -31.906 1.00 91.94 92 LYS A O 1
ATOM 650 N N . ASP A 1 93 ? 9.836 1.758 -29.762 1.00 90.75 93 ASP A N 1
ATOM 651 C CA . ASP A 1 93 ? 8.523 1.553 -29.136 1.00 90.75 93 ASP A CA 1
ATOM 652 C C . ASP A 1 93 ? 8.061 0.081 -29.159 1.00 90.75 93 ASP A C 1
ATOM 654 O O . ASP A 1 93 ? 6.907 -0.220 -28.869 1.00 90.75 93 ASP A O 1
ATOM 658 N N . THR A 1 94 ? 8.983 -0.850 -29.434 1.00 91.69 94 THR A N 1
ATOM 659 C CA . THR A 1 94 ? 8.769 -2.300 -29.321 1.00 91.69 94 THR A CA 1
ATOM 660 C C . THR A 1 94 ? 9.945 -2.966 -28.604 1.00 91.69 94 THR A C 1
ATOM 662 O O . THR A 1 94 ? 11.071 -2.466 -28.663 1.00 91.69 94 THR A O 1
ATOM 665 N N . TYR A 1 95 ? 9.707 -4.092 -27.932 1.00 90.81 95 TYR A N 1
ATOM 666 C CA . TYR A 1 95 ? 10.736 -4.867 -27.236 1.00 90.81 95 TYR A CA 1
ATOM 667 C C . TYR A 1 95 ? 10.715 -6.343 -27.642 1.00 90.81 95 TYR A C 1
ATOM 669 O O . TYR A 1 95 ? 9.682 -6.874 -28.048 1.00 90.81 95 TYR A O 1
ATOM 677 N N . MET A 1 96 ? 11.858 -7.016 -27.523 1.00 88.94 96 MET A N 1
ATOM 678 C CA . MET A 1 96 ? 11.979 -8.453 -27.788 1.00 88.94 96 MET A CA 1
ATOM 679 C C . MET A 1 96 ? 11.744 -9.274 -26.515 1.00 88.94 96 MET A C 1
ATOM 681 O O . MET A 1 96 ? 12.383 -9.011 -25.490 1.00 88.94 96 MET A O 1
ATOM 685 N N . ASP A 1 97 ? 10.876 -10.289 -26.588 1.00 84.19 97 ASP A N 1
ATOM 686 C CA . ASP A 1 97 ? 10.735 -11.302 -25.533 1.00 84.19 97 ASP A CA 1
ATOM 687 C C . ASP A 1 97 ? 11.571 -12.553 -25.862 1.00 84.19 97 ASP A C 1
ATOM 689 O O . ASP A 1 97 ? 11.498 -13.105 -26.965 1.00 84.19 97 ASP A O 1
ATOM 693 N N . MET A 1 98 ? 12.367 -13.006 -24.891 1.00 72.06 98 MET A N 1
ATOM 694 C CA . MET A 1 98 ? 13.286 -14.146 -25.012 1.00 72.06 98 MET A CA 1
ATOM 695 C C . MET A 1 98 ? 12.544 -15.477 -25.202 1.00 72.06 98 MET A C 1
ATOM 697 O O . MET A 1 98 ? 13.106 -16.414 -25.764 1.00 72.06 98 MET A O 1
ATOM 701 N N . GLU A 1 99 ? 11.283 -15.561 -24.770 1.00 70.44 99 GLU A N 1
ATOM 702 C CA . GLU A 1 99 ? 10.475 -16.787 -24.852 1.00 70.44 99 GLU A CA 1
ATOM 703 C C . GLU A 1 99 ? 9.781 -16.970 -26.213 1.00 70.44 99 GLU A C 1
ATOM 705 O O . GLU A 1 99 ? 9.385 -18.083 -26.556 1.00 70.44 99 GLU A O 1
ATOM 710 N N . GLY A 1 100 ? 9.660 -15.903 -27.013 1.00 65.00 100 GLY A N 1
ATOM 711 C CA . GLY A 1 100 ? 8.893 -15.919 -28.264 1.00 65.00 100 GLY A CA 1
ATOM 712 C C . GLY A 1 100 ? 9.652 -15.474 -29.512 1.00 65.00 100 GLY A C 1
ATOM 713 O O . GLY A 1 100 ? 9.156 -15.694 -30.614 1.00 65.00 100 GLY A O 1
ATOM 714 N N . GLY A 1 101 ? 10.815 -14.821 -29.373 1.00 74.56 101 GLY A N 1
ATOM 715 C CA . GLY A 1 101 ? 11.586 -14.277 -30.504 1.00 74.56 101 GLY A CA 1
ATOM 716 C C . GLY A 1 101 ? 10.854 -13.199 -31.319 1.00 74.56 101 GLY A C 1
ATOM 717 O O . GLY A 1 101 ? 11.368 -12.739 -32.337 1.00 74.56 101 GLY A O 1
ATOM 718 N N . ASN A 1 102 ? 9.664 -12.793 -30.871 1.00 85.94 102 ASN A N 1
ATOM 719 C CA . ASN A 1 102 ? 8.812 -11.803 -31.505 1.00 85.94 102 ASN A CA 1
ATOM 720 C C . ASN A 1 102 ? 8.943 -10.460 -30.782 1.00 85.94 102 ASN A C 1
ATOM 722 O O . ASN A 1 102 ? 9.199 -10.397 -29.577 1.00 85.94 102 ASN A O 1
ATOM 726 N N . CYS A 1 103 ? 8.757 -9.382 -31.540 1.00 90.12 103 CYS A N 1
ATOM 727 C CA . CYS A 1 103 ? 8.688 -8.038 -30.986 1.00 90.12 103 CYS A CA 1
ATOM 728 C C . CYS A 1 103 ? 7.263 -7.744 -30.513 1.00 90.12 103 CYS A C 1
ATOM 730 O O . CYS A 1 103 ? 6.306 -7.969 -31.255 1.00 90.12 103 CYS A O 1
ATOM 732 N N . HIS A 1 104 ? 7.146 -7.211 -29.305 1.00 90.62 104 HIS A N 1
ATOM 733 C CA . HIS A 1 104 ? 5.901 -6.768 -28.688 1.00 90.62 104 HIS A CA 1
ATOM 734 C C . HIS A 1 104 ? 5.913 -5.249 -28.514 1.00 90.62 104 HIS A C 1
ATOM 736 O O . HIS A 1 104 ? 6.984 -4.648 -28.425 1.00 90.62 104 HIS A O 1
ATOM 742 N N . ASP A 1 105 ? 4.737 -4.629 -28.459 1.00 91.75 105 ASP A N 1
ATOM 743 C CA . ASP A 1 105 ? 4.611 -3.192 -28.198 1.00 91.75 105 ASP A CA 1
ATOM 744 C C . ASP A 1 105 ? 5.163 -2.833 -26.813 1.00 91.75 105 ASP A C 1
ATOM 746 O O . ASP A 1 105 ? 5.057 -3.617 -25.870 1.00 91.75 105 ASP A O 1
ATOM 750 N N . CYS A 1 106 ? 5.766 -1.651 -26.683 1.00 90.75 106 CYS A N 1
ATOM 751 C CA . CYS A 1 106 ? 6.327 -1.201 -25.413 1.00 90.75 106 CYS A CA 1
ATOM 752 C C . CYS A 1 106 ? 5.259 -1.123 -24.313 1.00 90.75 106 CYS A C 1
ATOM 754 O O . CYS A 1 106 ? 4.120 -0.714 -24.547 1.00 90.75 106 CYS A O 1
ATOM 756 N N . LEU A 1 107 ? 5.650 -1.495 -23.094 1.00 88.88 107 LEU A N 1
ATOM 757 C CA . LEU A 1 107 ? 4.787 -1.416 -21.920 1.00 88.88 107 LEU A CA 1
ATOM 758 C C . LEU A 1 107 ? 4.439 0.048 -21.630 1.00 88.88 107 LEU A C 1
ATOM 760 O O . LEU A 1 107 ? 5.282 0.936 -21.756 1.00 88.88 107 LEU A O 1
ATOM 764 N N . SER A 1 108 ? 3.208 0.296 -21.184 1.00 88.19 108 SER A N 1
ATOM 765 C CA . SER A 1 108 ? 2.805 1.620 -20.708 1.00 88.19 108 SER A CA 1
ATOM 766 C C . SER A 1 108 ? 3.713 2.082 -19.560 1.00 88.19 108 SER A C 1
ATOM 768 O O . SER A 1 108 ? 3.998 1.301 -18.654 1.00 88.19 108 SER A O 1
ATOM 770 N N . ASN A 1 109 ? 4.138 3.351 -19.593 1.00 87.12 109 ASN A N 1
ATOM 771 C CA . ASN A 1 109 ? 5.076 3.966 -18.634 1.00 87.12 109 ASN A CA 1
ATOM 772 C C . ASN A 1 109 ? 6.509 3.390 -18.679 1.00 87.12 109 ASN A C 1
ATOM 774 O O . ASN A 1 109 ? 7.260 3.436 -17.697 1.00 87.12 109 ASN A O 1
ATOM 778 N N . GLY A 1 110 ? 6.874 2.810 -19.826 1.00 87.19 110 GLY A N 1
ATOM 779 C CA . GLY A 1 110 ? 8.238 2.447 -20.177 1.00 87.19 110 GLY A CA 1
ATOM 780 C C . GLY A 1 110 ? 8.673 3.082 -21.499 1.00 87.19 110 GLY A C 1
ATOM 781 O O . GLY A 1 110 ? 7.891 3.247 -22.433 1.00 87.19 110 GLY A O 1
ATOM 782 N N . GLU A 1 111 ? 9.960 3.393 -21.594 1.00 89.56 111 GLU A N 1
ATOM 783 C CA . GLU A 1 111 ? 10.643 3.798 -22.814 1.00 89.56 111 GLU A CA 1
ATOM 784 C C . GLU A 1 111 ? 11.363 2.585 -23.425 1.00 89.56 111 GLU A C 1
ATOM 786 O O . GLU A 1 111 ? 12.259 1.991 -22.811 1.00 89.56 111 GLU A O 1
ATOM 791 N N . CYS A 1 112 ? 11.023 2.256 -24.676 1.00 91.06 112 CYS A N 1
ATOM 792 C CA . CYS A 1 112 ? 11.696 1.218 -25.463 1.00 91.06 112 CYS A CA 1
ATOM 793 C C . CYS A 1 112 ? 12.477 1.838 -26.638 1.00 91.06 112 CYS A C 1
ATOM 795 O O . CYS A 1 112 ? 11.929 2.039 -27.731 1.00 91.06 112 CYS A O 1
ATOM 797 N N . PRO A 1 113 ? 13.766 2.173 -26.439 1.00 90.00 113 PRO A N 1
ATOM 798 C CA . PRO A 1 113 ? 14.692 2.471 -27.526 1.00 90.00 113 PRO A CA 1
ATOM 799 C C . PRO A 1 113 ? 14.827 1.333 -28.557 1.00 90.00 113 PRO A C 1
ATOM 801 O O . PRO A 1 113 ? 14.317 0.228 -28.401 1.00 90.00 113 PRO A O 1
ATOM 804 N N . LEU A 1 114 ? 15.553 1.593 -29.648 1.00 90.75 114 LEU A N 1
ATOM 805 C CA . LEU A 1 114 ? 15.806 0.574 -30.671 1.00 90.75 114 LEU A CA 1
ATOM 806 C C . LEU A 1 114 ? 16.530 -0.650 -30.083 1.00 90.75 114 LEU A C 1
ATOM 808 O O . LEU A 1 114 ? 17.630 -0.523 -29.539 1.00 90.75 114 LEU A O 1
ATOM 812 N N . GLY A 1 115 ? 15.984 -1.841 -30.333 1.00 87.62 115 GLY A N 1
ATOM 813 C CA . GLY A 1 115 ? 16.597 -3.101 -29.921 1.00 87.62 115 GLY A CA 1
ATOM 814 C C . GLY A 1 115 ? 16.553 -3.333 -28.415 1.00 87.62 115 GLY A C 1
ATOM 815 O O . GLY A 1 115 ? 17.435 -4.014 -27.896 1.00 87.62 115 GLY A O 1
ATOM 816 N N . THR A 1 116 ? 15.565 -2.751 -27.736 1.00 89.62 116 THR A N 1
ATOM 817 C CA . THR A 1 116 ? 15.241 -3.071 -26.348 1.00 89.62 116 THR A CA 1
ATOM 818 C C . THR A 1 116 ? 14.754 -4.515 -26.239 1.00 89.62 116 THR A C 1
ATOM 820 O O . THR A 1 116 ? 13.963 -4.998 -27.050 1.00 89.62 116 THR A O 1
ATOM 823 N N . ASP A 1 117 ? 15.238 -5.215 -25.225 1.00 88.25 117 ASP A N 1
ATOM 824 C CA . ASP A 1 117 ? 14.723 -6.500 -24.764 1.00 88.25 117 ASP A CA 1
ATOM 825 C C . ASP A 1 117 ? 13.882 -6.288 -23.501 1.00 88.25 117 ASP A C 1
ATOM 827 O O . ASP A 1 117 ? 13.995 -5.253 -22.840 1.00 88.25 117 ASP A O 1
ATOM 831 N N . LYS A 1 118 ? 13.056 -7.274 -23.141 1.00 85.62 118 LYS A N 1
ATOM 832 C CA . LYS A 1 118 ? 12.186 -7.222 -21.950 1.00 85.62 118 LYS A CA 1
ATOM 833 C C . LYS A 1 118 ? 12.939 -6.757 -20.694 1.00 85.62 118 LYS A C 1
ATOM 835 O O . LYS A 1 118 ? 12.456 -5.905 -19.946 1.00 85.62 118 LYS A O 1
ATOM 840 N N . SER A 1 119 ? 14.176 -7.230 -20.535 1.00 83.00 119 SER A N 1
ATOM 841 C CA . SER A 1 119 ? 14.999 -6.914 -19.376 1.00 83.00 119 SER A CA 1
ATOM 842 C C . SER A 1 119 ? 15.556 -5.486 -19.370 1.00 83.00 119 SER A C 1
ATOM 844 O O . SER A 1 119 ? 15.672 -4.911 -18.290 1.00 83.00 119 SER A O 1
ATOM 846 N N . SER A 1 120 ? 15.825 -4.864 -20.526 1.00 85.94 120 SER A N 1
ATOM 847 C CA . SER A 1 120 ? 16.387 -3.502 -20.611 1.00 85.94 120 SER A CA 1
ATOM 848 C C . SER A 1 120 ? 15.367 -2.381 -20.798 1.00 85.94 120 SER A C 1
ATOM 850 O O . SER A 1 120 ? 15.777 -1.232 -20.983 1.00 85.94 120 SER A O 1
ATOM 852 N N . ILE A 1 121 ? 14.063 -2.677 -20.729 1.00 88.31 121 ILE A N 1
ATOM 853 C CA . ILE A 1 121 ? 13.017 -1.644 -20.766 1.00 88.31 121 ILE A CA 1
ATOM 854 C C . ILE A 1 121 ? 13.311 -0.592 -19.697 1.00 88.31 121 ILE A C 1
ATOM 856 O O . ILE A 1 121 ? 13.453 -0.911 -18.511 1.00 88.31 121 ILE A O 1
ATOM 860 N N . LYS A 1 122 ? 13.416 0.665 -20.133 1.00 88.50 122 LYS A N 1
ATOM 861 C CA . LYS A 1 122 ? 13.677 1.795 -19.251 1.00 88.50 122 LYS A CA 1
ATOM 862 C C . LYS A 1 122 ? 12.351 2.270 -18.677 1.00 88.50 122 LYS A C 1
ATOM 864 O O . LYS A 1 122 ? 11.460 2.645 -19.420 1.00 88.50 122 LYS A O 1
ATOM 869 N N . ILE A 1 123 ? 12.221 2.235 -17.363 1.00 89.06 123 ILE A N 1
ATOM 870 C CA . ILE A 1 123 ? 11.000 2.644 -16.666 1.00 89.06 123 ILE A CA 1
ATOM 871 C C . ILE A 1 123 ? 11.022 4.156 -16.446 1.00 89.06 123 ILE A C 1
ATOM 873 O O . ILE A 1 123 ? 12.078 4.704 -16.101 1.00 89.06 123 ILE A O 1
ATOM 877 N N . ASP A 1 124 ? 9.867 4.799 -16.589 1.00 88.25 124 ASP A N 1
ATOM 878 C CA . ASP A 1 124 ? 9.698 6.221 -16.298 1.00 88.25 124 ASP A CA 1
ATOM 879 C C . ASP A 1 124 ? 9.839 6.532 -14.798 1.00 88.25 124 ASP A C 1
ATOM 881 O O . ASP A 1 124 ? 9.612 5.691 -13.924 1.00 88.25 124 ASP A O 1
ATOM 885 N N . SER A 1 125 ? 10.215 7.772 -14.480 1.00 86.94 125 SER A N 1
ATOM 886 C CA . SER A 1 125 ? 10.246 8.250 -13.091 1.00 86.94 125 SER A CA 1
ATOM 887 C C . SER A 1 125 ? 8.838 8.222 -12.486 1.00 86.94 125 SER A C 1
ATOM 889 O O . SER A 1 125 ? 7.868 8.568 -13.159 1.00 86.94 125 SER A O 1
ATOM 891 N N . GLY A 1 126 ? 8.719 7.820 -11.221 1.00 85.12 126 GLY A N 1
ATOM 892 C CA . GL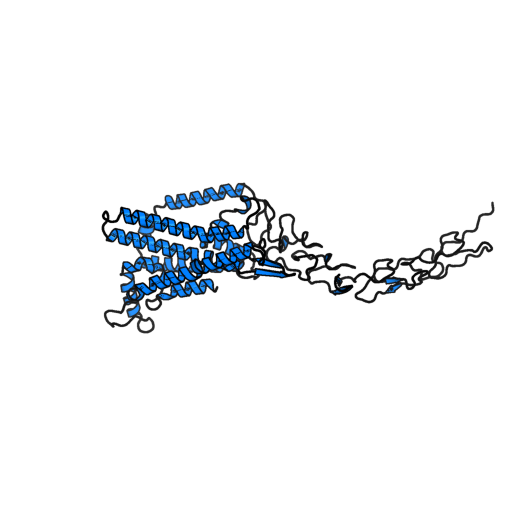Y A 1 126 ? 7.438 7.579 -10.551 1.00 85.12 126 GLY A CA 1
ATOM 893 C C . GLY A 1 126 ? 6.890 6.161 -10.717 1.00 85.12 126 GLY A C 1
ATOM 894 O O . GLY A 1 126 ? 5.891 5.833 -10.082 1.00 85.12 126 GLY A O 1
ATOM 895 N N . TYR A 1 127 ? 7.552 5.304 -11.500 1.00 87.12 127 TYR A N 1
ATOM 896 C CA . TYR A 1 127 ? 7.124 3.928 -11.733 1.00 87.12 127 TYR A CA 1
ATOM 897 C C . TYR A 1 127 ? 8.174 2.906 -11.293 1.00 87.12 127 TYR A C 1
ATOM 899 O O . TYR A 1 127 ? 9.379 3.167 -11.236 1.00 87.12 127 TYR A O 1
ATOM 907 N N . TRP A 1 128 ? 7.702 1.703 -10.985 1.00 85.62 128 TRP A N 1
ATOM 908 C CA . TRP A 1 128 ? 8.509 0.600 -10.485 1.00 85.62 128 TRP A CA 1
ATOM 909 C C . TRP A 1 128 ? 8.040 -0.736 -11.064 1.00 85.62 128 TRP A C 1
ATOM 911 O O . TRP A 1 128 ? 6.864 -0.934 -11.361 1.00 85.62 128 TRP A O 1
ATOM 921 N N . ARG A 1 129 ? 8.965 -1.689 -11.203 1.00 84.00 129 ARG A N 1
ATOM 922 C CA . ARG A 1 129 ? 8.665 -3.055 -11.655 1.00 84.00 129 ARG A CA 1
ATOM 923 C C . ARG A 1 129 ? 9.288 -4.086 -10.722 1.00 84.00 129 ARG A C 1
ATOM 925 O O . ARG A 1 129 ? 10.422 -3.908 -10.279 1.00 84.00 129 ARG A O 1
ATOM 932 N N . VAL A 1 130 ? 8.579 -5.193 -10.494 1.00 79.50 130 VAL A N 1
ATOM 933 C CA . VAL A 1 130 ? 9.022 -6.294 -9.612 1.00 79.50 130 VAL A CA 1
ATOM 934 C C . VAL A 1 130 ? 10.351 -6.892 -10.052 1.00 79.50 130 VAL A C 1
ATOM 936 O O . VAL A 1 130 ? 11.262 -7.093 -9.248 1.00 79.50 130 VAL A O 1
ATOM 939 N N . SER A 1 131 ? 10.470 -7.172 -11.340 1.00 78.75 131 SER A N 1
ATOM 940 C CA . SER A 1 131 ? 11.640 -7.796 -11.941 1.00 78.75 131 SER A CA 1
ATOM 941 C C . SER A 1 131 ? 11.822 -7.276 -13.356 1.00 78.75 131 SER A C 1
ATOM 943 O O . SER A 1 131 ? 10.913 -6.681 -13.937 1.00 78.75 131 SER A O 1
ATOM 945 N N . SER A 1 132 ? 13.007 -7.508 -13.913 1.00 79.25 132 SER A N 1
ATOM 946 C CA . SER A 1 132 ? 13.300 -7.185 -15.304 1.00 79.25 132 SER A CA 1
ATOM 947 C C . SER A 1 132 ? 12.435 -7.934 -16.310 1.00 79.25 132 SER A C 1
ATOM 949 O O . SER A 1 132 ? 12.245 -7.452 -17.417 1.00 79.25 132 SER A O 1
ATOM 951 N N . ASP A 1 133 ? 11.856 -9.057 -15.896 1.00 78.06 133 ASP A N 1
ATOM 952 C CA . ASP A 1 133 ? 11.071 -9.935 -16.763 1.00 78.06 133 ASP A CA 1
ATOM 953 C C . ASP A 1 133 ? 9.556 -9.781 -16.547 1.00 78.06 133 ASP A C 1
ATOM 955 O O . ASP A 1 133 ? 8.759 -10.442 -17.210 1.00 78.06 133 ASP A O 1
ATOM 959 N N . SER A 1 134 ? 9.136 -8.909 -15.624 1.00 79.69 134 SER A N 1
ATOM 960 C CA . SER A 1 134 ? 7.723 -8.626 -15.363 1.00 79.69 134 SER A CA 1
ATOM 961 C C . SER A 1 134 ? 7.149 -7.702 -16.435 1.00 79.69 134 SER A C 1
ATOM 963 O O . SER A 1 134 ? 7.711 -6.645 -16.713 1.00 79.69 134 SER A O 1
ATOM 965 N N . SER A 1 135 ? 5.980 -8.053 -16.977 1.00 80.56 135 SER A N 1
ATOM 966 C CA . SER A 1 135 ? 5.217 -7.196 -17.896 1.00 80.56 135 SER A CA 1
ATOM 967 C C . SER A 1 135 ? 4.444 -6.071 -17.195 1.00 80.56 135 SER A C 1
ATOM 969 O O . SER A 1 135 ? 3.853 -5.222 -17.855 1.00 80.56 135 SER A O 1
ATOM 971 N N . ASN A 1 136 ? 4.404 -6.084 -15.861 1.00 82.88 136 ASN A N 1
ATOM 972 C CA . ASN A 1 136 ? 3.640 -5.124 -15.072 1.00 82.88 136 ASN A CA 1
ATOM 973 C C . ASN A 1 136 ? 4.564 -4.031 -14.529 1.00 82.88 136 ASN A C 1
ATOM 975 O O . ASN A 1 136 ? 5.440 -4.311 -13.703 1.00 82.88 136 ASN A O 1
ATOM 979 N N . ILE A 1 137 ? 4.332 -2.800 -14.992 1.00 85.81 137 ILE A N 1
ATOM 980 C CA . ILE A 1 137 ? 4.912 -1.566 -14.457 1.00 85.81 137 ILE A CA 1
ATOM 981 C C . ILE A 1 137 ? 3.855 -0.923 -13.557 1.00 85.81 137 ILE A C 1
ATOM 983 O O . ILE A 1 137 ? 2.725 -0.692 -13.984 1.00 85.81 137 ILE A O 1
ATOM 987 N N . LEU A 1 138 ? 4.218 -0.675 -12.303 1.00 83.44 138 LEU A N 1
ATOM 988 C CA . LEU A 1 138 ? 3.335 -0.161 -11.262 1.00 83.44 138 LEU A CA 1
ATOM 989 C C . LEU A 1 138 ? 3.716 1.276 -10.916 1.00 83.44 138 LEU A C 1
ATOM 991 O O . LEU A 1 138 ? 4.897 1.616 -10.867 1.00 83.44 138 LEU A O 1
ATOM 995 N N . GLU A 1 139 ? 2.716 2.114 -10.668 1.00 84.44 139 GLU A N 1
ATOM 996 C CA . GLU A 1 139 ? 2.919 3.484 -10.204 1.00 84.44 139 GLU A CA 1
ATOM 997 C C . GLU A 1 139 ? 3.266 3.498 -8.710 1.00 84.44 139 GLU A C 1
ATOM 999 O O . GLU A 1 139 ? 2.646 2.807 -7.899 1.00 84.44 139 GLU A O 1
ATOM 1004 N N . CYS A 1 140 ? 4.251 4.308 -8.331 1.00 81.31 140 CYS A N 1
ATOM 1005 C CA . CYS A 1 140 ? 4.610 4.540 -6.939 1.00 81.31 140 CYS A CA 1
ATOM 1006 C C . CYS A 1 140 ? 3.699 5.618 -6.342 1.00 81.31 140 CYS A C 1
ATOM 1008 O O . CYS A 1 140 ? 4.092 6.776 -6.214 1.00 81.31 140 CYS A O 1
ATOM 1010 N N . THR A 1 141 ? 2.473 5.232 -5.989 1.00 71.94 141 THR A N 1
ATOM 1011 C CA . THR A 1 141 ? 1.408 6.143 -5.532 1.00 71.94 141 THR A CA 1
ATOM 1012 C C . THR A 1 141 ? 1.742 6.890 -4.239 1.00 71.94 141 THR A C 1
ATOM 1014 O O . THR A 1 141 ? 1.411 8.067 -4.116 1.00 71.94 141 THR A O 1
ATOM 1017 N N . SER A 1 142 ? 2.426 6.242 -3.292 1.00 65.75 142 SER A N 1
ATOM 1018 C CA . SER A 1 142 ? 2.816 6.848 -2.010 1.00 65.75 142 SER A CA 1
ATOM 1019 C C . SER A 1 142 ? 4.013 7.795 -2.139 1.00 65.75 142 SER A C 1
ATOM 1021 O O . SER A 1 142 ? 4.032 8.883 -1.565 1.00 65.75 142 SER A O 1
ATOM 1023 N N . HIS A 1 143 ? 5.011 7.426 -2.951 1.00 74.62 143 HIS A N 1
ATOM 1024 C CA . HIS A 1 143 ? 6.235 8.213 -3.128 1.00 74.62 143 HIS A CA 1
ATOM 1025 C C . HIS A 1 143 ? 6.747 8.203 -4.569 1.00 74.62 143 HIS A C 1
ATOM 1027 O O . HIS A 1 143 ? 7.731 7.516 -4.872 1.00 74.62 143 HIS A O 1
ATOM 1033 N N . PRO A 1 144 ? 6.177 9.039 -5.451 1.00 75.06 144 PRO A N 1
ATOM 1034 C CA . PRO A 1 144 ? 6.644 9.133 -6.830 1.00 75.06 144 PRO A CA 1
ATOM 1035 C C . PRO A 1 144 ? 8.135 9.491 -6.917 1.00 75.06 144 PRO A C 1
ATOM 1037 O O . PRO A 1 144 ? 8.852 8.977 -7.767 1.00 75.06 144 PRO A O 1
ATOM 1040 N N . SER A 1 145 ? 8.643 10.315 -5.991 1.00 78.81 145 SER A N 1
ATOM 1041 C CA . SER A 1 145 ? 10.055 10.722 -5.955 1.00 78.81 145 SER A CA 1
ATOM 1042 C C . SER A 1 145 ? 11.028 9.640 -5.485 1.00 78.81 145 SER A C 1
ATOM 1044 O O . SER A 1 145 ? 12.224 9.762 -5.748 1.00 78.81 145 SER A O 1
ATOM 1046 N N . ALA A 1 146 ? 10.552 8.603 -4.788 1.00 81.62 146 ALA A N 1
ATOM 1047 C CA . ALA A 1 146 ? 11.404 7.493 -4.365 1.00 81.62 146 ALA A CA 1
ATOM 1048 C C . ALA A 1 146 ? 11.720 6.547 -5.534 1.00 81.62 146 ALA A C 1
ATOM 1050 O O . ALA A 1 146 ? 12.756 5.877 -5.518 1.00 81.62 146 ALA A O 1
ATOM 1051 N N . CYS A 1 147 ? 10.848 6.517 -6.544 1.00 87.44 147 CYS A N 1
ATOM 1052 C CA . CYS A 1 147 ? 11.001 5.733 -7.760 1.00 87.44 147 CYS A CA 1
ATOM 1053 C C . CYS A 1 147 ? 11.639 6.590 -8.853 1.00 87.44 147 CYS A C 1
ATOM 1055 O O . CYS A 1 147 ? 10.971 7.347 -9.549 1.00 87.44 147 CYS A O 1
ATOM 1057 N N . ILE A 1 148 ? 12.955 6.473 -9.008 1.00 86.94 148 ILE A N 1
ATOM 1058 C CA . ILE A 1 148 ? 13.717 7.214 -10.022 1.00 86.94 148 ILE A CA 1
ATOM 1059 C C . ILE A 1 148 ? 13.596 6.599 -11.426 1.00 86.94 148 ILE A C 1
ATOM 1061 O O . ILE A 1 148 ? 13.995 7.230 -12.405 1.00 86.94 148 ILE A O 1
ATOM 1065 N N . GLY A 1 149 ? 13.045 5.384 -11.527 1.00 81.94 149 GLY A N 1
ATOM 1066 C CA . GLY A 1 149 ? 12.942 4.637 -12.780 1.00 81.94 149 GLY A CA 1
ATOM 1067 C C . GLY A 1 149 ? 14.293 4.091 -13.261 1.00 81.94 149 GLY A C 1
ATOM 1068 O O . GLY A 1 149 ? 15.276 4.053 -12.521 1.00 81.94 149 GLY A O 1
ATOM 1069 N N . GLY A 1 150 ? 14.353 3.631 -14.512 1.00 82.06 150 GLY A N 1
ATOM 1070 C CA . GLY A 1 150 ? 15.574 3.091 -15.127 1.00 82.06 150 GLY A CA 1
ATOM 1071 C C . GLY A 1 150 ? 15.453 1.656 -15.643 1.00 82.06 150 GLY A C 1
ATOM 1072 O O . GLY A 1 150 ? 14.368 1.092 -15.725 1.00 82.06 150 GLY A O 1
ATOM 1073 N N . ASN A 1 151 ? 16.588 1.066 -16.027 1.00 71.75 151 ASN A N 1
ATOM 1074 C CA . ASN A 1 151 ? 16.628 -0.175 -16.818 1.00 71.75 151 ASN A CA 1
ATOM 1075 C C . ASN A 1 151 ? 16.597 -1.461 -15.969 1.00 71.75 151 ASN A C 1
ATOM 1077 O O . ASN A 1 151 ? 16.591 -2.554 -16.519 1.00 71.75 151 ASN A O 1
ATOM 1081 N N . SER A 1 152 ? 16.600 -1.362 -14.634 1.00 66.00 152 SER A N 1
ATOM 1082 C CA . SER A 1 152 ? 16.657 -2.504 -13.706 1.00 66.00 152 SER A CA 1
ATOM 1083 C C . SER A 1 152 ? 15.779 -2.250 -12.486 1.00 66.00 152 SER A C 1
ATOM 1085 O O . SER A 1 152 ? 15.777 -1.144 -11.954 1.00 66.00 152 SER A O 1
ATOM 1087 N N . SER A 1 153 ? 15.093 -3.284 -11.984 1.00 60.56 153 SER A N 1
ATOM 1088 C CA . SER A 1 153 ? 14.228 -3.174 -10.794 1.00 60.56 153 SER A CA 1
ATOM 1089 C C . SER A 1 153 ? 14.985 -2.763 -9.521 1.00 60.56 153 SER A C 1
ATOM 1091 O O . SER A 1 153 ? 14.405 -2.146 -8.634 1.00 60.56 153 SER A O 1
ATOM 1093 N N . SER A 1 154 ? 16.291 -3.046 -9.436 1.00 57.41 154 SER A N 1
ATOM 1094 C CA . SER A 1 154 ? 17.153 -2.667 -8.304 1.00 57.41 154 SER A CA 1
ATOM 1095 C C . SER A 1 154 ? 17.684 -1.230 -8.357 1.00 57.41 154 SER A C 1
ATOM 1097 O O . SER A 1 154 ? 17.965 -0.661 -7.305 1.00 57.41 154 SER A O 1
ATOM 1099 N N . LEU A 1 155 ? 17.812 -0.640 -9.553 1.00 64.19 155 LEU A N 1
ATOM 1100 C CA . LEU A 1 155 ? 18.182 0.771 -9.745 1.00 64.19 155 LEU A CA 1
ATOM 1101 C C . LEU A 1 155 ? 16.962 1.690 -9.870 1.00 64.19 155 LEU A C 1
ATOM 1103 O O . LEU A 1 155 ? 17.134 2.896 -9.970 1.00 64.19 155 LEU A O 1
ATOM 1107 N N . ALA A 1 156 ? 15.748 1.138 -9.828 1.00 77.81 156 ALA A N 1
ATOM 1108 C CA . ALA A 1 156 ? 14.518 1.918 -9.890 1.00 77.81 156 ALA A CA 1
ATOM 1109 C C . ALA A 1 156 ? 14.286 2.789 -8.643 1.00 77.81 156 ALA A C 1
ATOM 1111 O O . ALA A 1 156 ? 13.456 3.692 -8.684 1.00 77.81 156 ALA A O 1
ATOM 1112 N N . CYS A 1 157 ? 15.005 2.534 -7.544 1.00 84.25 157 CYS A N 1
ATOM 1113 C CA . CYS A 1 157 ? 14.833 3.236 -6.276 1.00 84.25 157 CYS A CA 1
ATOM 1114 C C . CYS A 1 157 ? 15.938 4.254 -5.997 1.00 84.25 157 CYS A C 1
ATOM 1116 O O . CYS A 1 157 ? 17.115 4.015 -6.274 1.00 84.25 157 CYS A O 1
ATOM 1118 N N . GLN A 1 158 ? 15.553 5.357 -5.357 1.00 84.12 158 GLN A N 1
ATOM 1119 C CA . GLN A 1 158 ? 16.467 6.353 -4.807 1.00 84.12 158 GLN A CA 1
ATOM 1120 C C . GLN A 1 158 ? 17.447 5.721 -3.798 1.00 84.12 158 GLN A C 1
ATOM 1122 O O . GLN A 1 158 ? 17.142 4.729 -3.137 1.00 84.12 158 GLN A O 1
ATOM 1127 N N . GLU A 1 159 ? 18.636 6.310 -3.642 1.00 81.94 159 GLU A N 1
ATOM 1128 C CA . GLU A 1 159 ? 19.741 5.743 -2.855 1.00 81.94 159 GLU A CA 1
ATOM 1129 C C . GLU A 1 159 ? 19.399 5.439 -1.384 1.00 81.94 159 GLU A C 1
ATOM 1131 O O . GLU A 1 159 ? 19.967 4.512 -0.816 1.00 81.94 159 GLU A O 1
ATOM 1136 N N . ASN A 1 160 ? 18.451 6.150 -0.779 1.00 84.25 160 ASN A N 1
ATOM 1137 C CA . ASN A 1 160 ? 17.981 5.961 0.601 1.00 84.25 160 ASN A CA 1
ATOM 1138 C C . ASN A 1 160 ? 16.831 4.944 0.743 1.00 84.25 160 ASN A C 1
ATOM 1140 O O . ASN A 1 160 ? 16.447 4.617 1.866 1.00 84.25 160 ASN A O 1
ATOM 1144 N N . SER A 1 161 ? 16.288 4.441 -0.368 1.00 82.19 161 SER A N 1
ATOM 1145 C CA . SER A 1 161 ? 15.088 3.600 -0.410 1.00 82.19 161 SER A CA 1
ATOM 1146 C C . SER A 1 161 ? 15.386 2.243 -1.067 1.00 82.19 161 SER A C 1
ATOM 1148 O O . SER A 1 161 ? 16.337 2.087 -1.836 1.00 82.19 161 SER A O 1
ATOM 1150 N N . LYS A 1 162 ? 14.624 1.211 -0.712 1.00 81.62 162 LYS A N 1
ATOM 1151 C CA . LYS A 1 162 ? 14.756 -0.168 -1.199 1.00 81.62 162 LYS A CA 1
ATOM 1152 C C . LYS A 1 162 ? 13.403 -0.888 -1.174 1.00 81.62 162 LYS A C 1
ATOM 1154 O O . LYS A 1 162 ? 12.423 -0.383 -0.639 1.00 81.62 162 LYS A O 1
ATOM 1159 N N . GLY A 1 163 ? 13.381 -2.105 -1.713 1.00 78.94 163 GLY A N 1
ATOM 1160 C CA . GLY A 1 163 ? 12.216 -2.988 -1.660 1.00 78.94 163 GLY A CA 1
ATOM 1161 C C . GLY A 1 163 ? 11.143 -2.701 -2.710 1.00 78.94 163 GLY A C 1
ATOM 1162 O O . GLY A 1 163 ? 11.369 -1.898 -3.619 1.00 78.94 163 GLY A O 1
ATOM 1163 N N . PRO A 1 164 ? 9.990 -3.385 -2.610 1.00 78.38 164 PRO A N 1
ATOM 1164 C CA . PRO A 1 164 ? 8.867 -3.184 -3.516 1.00 78.38 164 PRO A CA 1
ATOM 1165 C C . PRO A 1 164 ? 8.356 -1.743 -3.487 1.00 78.38 164 PRO A C 1
ATOM 1167 O O . PRO A 1 164 ? 8.274 -1.147 -2.413 1.00 78.38 164 PRO A O 1
ATOM 1170 N N . LEU A 1 165 ? 8.065 -1.179 -4.667 1.00 79.00 165 LEU A N 1
ATOM 1171 C CA . LEU A 1 165 ? 7.630 0.218 -4.851 1.00 79.00 165 LEU A CA 1
ATOM 1172 C C . LEU A 1 165 ? 8.550 1.262 -4.182 1.00 79.00 165 LEU A C 1
ATOM 1174 O O . LEU A 1 165 ? 8.125 2.377 -3.892 1.00 79.00 165 LEU A O 1
ATOM 1178 N N . CYS A 1 166 ? 9.804 0.899 -3.882 1.00 81.19 166 CYS A N 1
ATOM 1179 C CA . CYS A 1 166 ? 10.741 1.731 -3.121 1.00 81.19 166 CYS A CA 1
ATOM 1180 C C . CYS A 1 166 ? 10.175 2.218 -1.771 1.00 81.19 166 CYS A C 1
ATOM 1182 O O . CYS A 1 166 ? 10.576 3.258 -1.241 1.00 81.19 166 CYS A O 1
ATOM 1184 N N . ALA A 1 167 ? 9.245 1.451 -1.196 1.00 77.81 167 ALA A N 1
ATOM 1185 C CA . ALA A 1 167 ? 8.523 1.835 0.007 1.00 77.81 167 ALA A CA 1
ATOM 1186 C C . ALA A 1 167 ? 9.374 1.709 1.283 1.00 77.81 167 ALA A C 1
ATOM 1188 O O . ALA A 1 167 ? 9.036 2.324 2.290 1.00 77.81 167 ALA A O 1
ATOM 1189 N N . ILE A 1 168 ? 10.483 0.964 1.258 1.00 77.62 168 ILE A N 1
ATOM 1190 C CA . ILE A 1 168 ? 11.265 0.627 2.454 1.00 77.62 168 ILE A CA 1
ATOM 1191 C C . ILE A 1 168 ? 12.497 1.530 2.544 1.00 77.62 168 ILE A C 1
ATOM 1193 O O . ILE A 1 168 ? 13.285 1.605 1.604 1.00 77.62 168 ILE A O 1
ATOM 1197 N N . CYS A 1 169 ? 12.740 2.161 3.689 1.00 78.06 169 CYS A N 1
ATOM 1198 C CA . CYS A 1 169 ? 13.977 2.914 3.902 1.00 78.06 169 CYS A CA 1
ATOM 1199 C C . CYS A 1 169 ? 15.192 1.986 4.102 1.00 78.06 169 CYS A C 1
ATOM 1201 O O . CYS A 1 169 ? 15.097 0.879 4.646 1.00 78.06 169 CYS A O 1
ATOM 1203 N N . LYS A 1 170 ? 16.370 2.413 3.634 1.00 79.25 170 LYS A N 1
ATOM 1204 C CA . LYS A 1 170 ? 17.645 1.739 3.930 1.00 79.25 170 LYS A CA 1
ATOM 1205 C C . LYS A 1 170 ? 18.057 1.966 5.391 1.00 79.25 170 LYS A C 1
ATOM 1207 O O . LYS A 1 170 ? 17.468 2.763 6.107 1.00 79.25 170 LYS A O 1
ATOM 1212 N N . HIS A 1 171 ? 19.075 1.234 5.840 1.00 72.88 171 HIS A N 1
ATOM 1213 C CA . HIS A 1 171 ? 19.570 1.317 7.215 1.00 72.88 171 HIS A CA 1
ATOM 1214 C C . HIS A 1 171 ? 20.024 2.748 7.570 1.00 72.88 171 HIS A C 1
ATOM 1216 O O . HIS A 1 171 ? 20.646 3.403 6.737 1.00 72.88 171 HIS A O 1
ATOM 1222 N N . ASN A 1 172 ? 19.703 3.212 8.786 1.00 71.88 172 ASN A N 1
ATOM 1223 C CA . ASN A 1 172 ? 19.875 4.590 9.286 1.00 71.88 172 ASN A CA 1
ATOM 1224 C C . ASN A 1 172 ? 19.015 5.657 8.602 1.00 71.88 172 ASN A C 1
ATOM 1226 O O . ASN A 1 172 ? 19.203 6.850 8.848 1.00 71.88 172 ASN A O 1
ATOM 1230 N N . TYR A 1 173 ? 18.053 5.234 7.783 1.00 76.12 173 TYR A N 1
ATOM 1231 C CA . TYR A 1 173 ? 17.032 6.109 7.246 1.00 76.12 173 TYR A CA 1
ATOM 1232 C C . TYR A 1 173 ? 15.662 5.717 7.774 1.00 76.12 173 TYR A C 1
ATOM 1234 O O . TYR A 1 173 ? 15.347 4.541 7.958 1.00 76.12 173 TYR A O 1
ATOM 1242 N N . TRP A 1 174 ? 14.828 6.724 7.961 1.00 71.50 174 TRP A N 1
ATOM 1243 C CA . TRP A 1 174 ? 13.459 6.580 8.399 1.00 71.50 174 TRP A CA 1
ATOM 1244 C C . TRP A 1 174 ? 12.555 7.536 7.655 1.00 71.50 174 TRP A C 1
ATOM 1246 O O . TRP A 1 174 ? 13.008 8.473 7.004 1.00 71.50 174 TRP A O 1
ATOM 1256 N N . ARG A 1 175 ? 11.256 7.304 7.750 1.00 71.00 175 ARG A N 1
ATOM 1257 C CA . ARG A 1 175 ? 10.260 8.128 7.090 1.00 71.00 175 ARG A CA 1
ATOM 1258 C C . ARG A 1 175 ? 9.237 8.570 8.122 1.00 71.00 175 ARG A C 1
ATOM 1260 O O . ARG A 1 175 ? 8.723 7.740 8.862 1.00 71.00 175 ARG A O 1
ATOM 1267 N N . ALA A 1 176 ? 8.984 9.875 8.178 1.00 60.09 176 ALA A N 1
ATOM 1268 C CA . ALA A 1 176 ? 8.075 10.470 9.153 1.00 60.09 176 ALA A CA 1
ATOM 1269 C C . ALA A 1 176 ? 6.596 10.321 8.791 1.00 60.09 176 ALA A C 1
ATOM 1271 O O . ALA A 1 176 ? 5.751 10.362 9.675 1.00 60.09 176 ALA A O 1
ATOM 1272 N N . SER A 1 177 ? 6.299 10.180 7.502 1.00 60.09 177 SER A N 1
ATOM 1273 C CA . SER A 1 177 ? 4.945 10.093 6.958 1.00 60.09 177 SER A CA 1
ATOM 1274 C C . SER A 1 177 ? 4.971 9.281 5.669 1.00 60.09 177 SER A C 1
ATOM 1276 O O . SER A 1 177 ? 5.942 9.389 4.913 1.00 60.09 177 SER A O 1
ATOM 1278 N N . GLU A 1 178 ? 3.903 8.541 5.374 1.00 58.25 178 GLU A N 1
ATOM 1279 C CA . GLU A 1 178 ? 3.730 7.700 4.176 1.00 58.25 178 GLU A CA 1
ATOM 1280 C C . GLU A 1 178 ? 3.856 8.436 2.838 1.00 58.25 178 GLU A C 1
ATOM 1282 O O . GLU A 1 178 ? 3.792 7.790 1.804 1.00 58.25 178 GLU A O 1
ATOM 1287 N N . ASN A 1 179 ? 4.069 9.758 2.824 1.00 63.03 179 ASN A N 1
ATOM 1288 C CA . ASN A 1 179 ? 4.291 10.537 1.600 1.00 63.03 179 ASN A CA 1
ATOM 1289 C C . ASN A 1 179 ? 5.637 11.296 1.547 1.00 63.03 179 ASN A C 1
ATOM 1291 O O . ASN A 1 179 ? 5.931 11.960 0.554 1.00 63.03 179 ASN A O 1
ATOM 1295 N N . GLU A 1 180 ? 6.494 11.199 2.571 1.00 69.50 180 GLU A N 1
ATOM 1296 C CA . GLU A 1 180 ? 7.822 11.837 2.583 1.00 69.50 180 GLU A CA 1
ATOM 1297 C C . GLU A 1 180 ? 8.964 10.890 2.177 1.00 69.50 180 GLU A C 1
ATOM 1299 O O . GLU A 1 180 ? 8.911 9.679 2.371 1.00 69.50 180 GLU A O 1
ATOM 1304 N N . ASN A 1 181 ? 10.043 11.435 1.611 1.00 77.12 181 ASN A N 1
ATOM 1305 C CA . ASN A 1 181 ? 11.237 10.639 1.314 1.00 77.12 181 ASN A CA 1
ATOM 1306 C C . ASN A 1 181 ? 11.939 10.200 2.608 1.00 77.12 181 ASN A C 1
ATOM 1308 O O . ASN A 1 181 ? 11.851 10.871 3.635 1.00 77.12 181 ASN A O 1
ATOM 1312 N N . CYS A 1 182 ? 12.684 9.096 2.542 1.00 79.69 182 CYS A N 1
ATOM 1313 C CA . CYS A 1 182 ? 13.456 8.598 3.677 1.00 79.69 182 CYS A CA 1
ATOM 1314 C C . CYS A 1 182 ? 14.537 9.615 4.105 1.00 79.69 182 CYS A C 1
ATOM 1316 O O . CYS A 1 182 ? 15.422 9.969 3.322 1.00 79.69 182 CYS A O 1
ATOM 1318 N N . GLN A 1 183 ? 14.473 10.072 5.350 1.00 79.75 183 GLN A N 1
ATOM 1319 C CA . GLN A 1 183 ? 15.405 11.002 5.987 1.00 79.75 183 GLN A CA 1
ATOM 1320 C C . GLN A 1 183 ? 16.397 10.247 6.874 1.00 79.75 183 GLN A C 1
ATOM 1322 O O . GLN A 1 183 ? 16.123 9.135 7.316 1.00 79.75 183 GLN A O 1
ATOM 1327 N N . LEU A 1 184 ? 17.561 10.841 7.132 1.00 78.44 184 LEU A N 1
ATOM 1328 C CA . LEU A 1 184 ? 18.553 10.276 8.049 1.00 78.44 184 LEU A CA 1
ATOM 1329 C C . LEU A 1 184 ? 18.019 10.288 9.490 1.00 78.44 184 LEU A C 1
ATOM 1331 O O . LEU A 1 184 ? 17.332 11.224 9.905 1.00 78.44 184 LEU A O 1
ATOM 1335 N N . CYS A 1 185 ? 18.335 9.245 10.256 1.00 71.69 185 CYS A N 1
ATOM 1336 C CA . CYS A 1 185 ? 18.113 9.229 11.700 1.00 71.69 185 CYS A CA 1
ATOM 1337 C C . CYS A 1 185 ? 19.009 10.296 12.354 1.00 71.69 185 CYS A C 1
ATOM 1339 O O . CYS A 1 185 ? 20.223 10.114 12.413 1.00 71.69 185 CYS A O 1
ATOM 1341 N N . ASP A 1 186 ? 18.419 11.398 12.824 1.00 66.06 186 ASP A N 1
ATOM 1342 C CA . ASP A 1 186 ? 19.127 12.452 13.560 1.00 66.06 186 ASP A CA 1
ATOM 1343 C C . ASP A 1 186 ? 18.875 12.311 15.073 1.00 66.06 186 ASP A C 1
ATOM 1345 O O . ASP A 1 186 ? 17.729 12.168 15.518 1.00 66.06 186 ASP A O 1
ATOM 1349 N N . GLU A 1 187 ? 19.945 12.318 15.873 1.00 57.81 187 GLU A N 1
ATOM 1350 C CA . GLU A 1 187 ? 19.902 12.003 17.310 1.00 57.81 187 GLU A CA 1
ATOM 1351 C C . GLU A 1 187 ? 19.170 13.073 18.146 1.00 57.81 187 GLU A C 1
ATOM 1353 O O . GLU A 1 187 ? 18.654 12.783 19.232 1.00 57.81 187 GLU A O 1
ATOM 1358 N N . ASP A 1 188 ? 19.049 14.303 17.641 1.00 53.03 188 ASP A N 1
ATOM 1359 C CA . ASP A 1 188 ? 18.496 15.435 18.396 1.00 53.03 188 ASP A CA 1
ATOM 1360 C C . ASP A 1 188 ? 16.963 15.405 18.550 1.00 53.03 188 ASP A C 1
ATOM 1362 O O . ASP A 1 188 ? 16.418 15.976 19.504 1.00 53.03 188 ASP A O 1
ATOM 1366 N N . HIS A 1 189 ? 16.237 14.667 17.699 1.00 49.19 189 HIS A N 1
ATOM 1367 C CA . HIS A 1 189 ? 14.782 14.509 17.849 1.00 49.19 189 HIS A CA 1
ATOM 1368 C C . HIS A 1 189 ? 14.409 13.622 19.058 1.00 49.19 189 HIS A C 1
ATOM 1370 O O . HIS A 1 189 ? 13.343 13.776 19.661 1.00 49.19 189 HIS A O 1
ATOM 1376 N N . LEU A 1 190 ? 15.331 12.754 19.493 1.00 48.12 190 LEU A N 1
ATOM 1377 C CA . LEU A 1 190 ? 15.114 11.732 20.524 1.00 48.12 190 LEU A CA 1
ATOM 1378 C C . LEU A 1 190 ? 15.126 12.293 21.956 1.00 48.12 190 LEU A C 1
ATOM 1380 O O . LEU A 1 190 ? 14.378 11.827 22.822 1.00 48.12 190 LEU A O 1
ATOM 1384 N N . ARG A 1 191 ? 15.901 13.354 22.223 1.00 48.81 191 ARG A N 1
ATOM 1385 C CA . ARG A 1 191 ? 15.918 14.033 23.538 1.00 48.81 191 ARG A CA 1
ATOM 1386 C C . ARG A 1 191 ? 14.649 14.849 23.814 1.00 48.81 191 ARG A C 1
ATOM 1388 O O . ARG A 1 191 ? 14.267 15.031 24.976 1.00 48.81 191 ARG A O 1
ATOM 1395 N N . GLY A 1 192 ? 13.962 15.304 22.766 1.00 48.62 192 GLY A N 1
ATOM 1396 C CA . GLY A 1 192 ? 12.725 16.082 22.874 1.00 48.62 192 GLY A CA 1
ATOM 1397 C C . GLY A 1 192 ? 11.486 15.255 23.238 1.00 48.62 192 GLY A C 1
ATOM 1398 O O . GLY A 1 192 ? 10.530 15.792 23.797 1.00 48.62 192 GLY A O 1
ATOM 1399 N N . MET A 1 193 ? 11.483 13.948 22.963 1.00 48.81 193 MET A N 1
ATOM 1400 C CA . MET A 1 193 ? 10.290 13.101 23.122 1.00 48.81 193 MET A CA 1
ATOM 1401 C C . MET A 1 193 ? 10.174 12.498 24.528 1.00 48.81 193 MET A C 1
ATOM 1403 O O . MET A 1 193 ? 9.104 12.559 25.139 1.00 48.81 193 MET A O 1
ATOM 1407 N N . GLY A 1 194 ? 11.287 12.026 25.103 1.00 51.00 194 GLY A N 1
ATOM 1408 C CA . GLY A 1 194 ? 11.321 11.550 26.493 1.00 51.00 194 GLY A CA 1
ATOM 1409 C C . GLY A 1 194 ? 10.994 12.654 27.505 1.00 51.00 194 GLY A C 1
ATOM 1410 O O . GLY A 1 194 ? 10.299 12.417 28.493 1.00 51.00 194 GLY A O 1
ATOM 1411 N N . THR A 1 195 ? 11.412 13.891 27.220 1.00 53.88 195 THR A N 1
ATOM 1412 C CA . THR A 1 195 ? 11.088 15.068 28.039 1.00 53.88 195 THR A CA 1
ATOM 1413 C C . THR A 1 195 ? 9.612 15.449 27.938 1.00 53.88 195 THR A C 1
ATOM 1415 O O . THR A 1 195 ? 9.001 15.739 28.963 1.00 53.88 195 THR A O 1
ATOM 1418 N N . ARG A 1 196 ? 8.988 15.359 26.756 1.00 53.44 196 ARG A N 1
ATOM 1419 C CA . ARG A 1 196 ? 7.542 15.599 26.575 1.00 53.44 196 ARG A CA 1
ATOM 1420 C C . ARG A 1 196 ? 6.676 14.549 27.274 1.00 53.44 196 ARG A C 1
ATOM 1422 O O . ARG A 1 196 ? 5.743 14.920 27.981 1.00 53.44 196 ARG A O 1
ATOM 1429 N N . PHE A 1 197 ? 7.013 13.262 27.166 1.00 52.09 197 PHE A N 1
ATOM 1430 C CA . PHE A 1 197 ? 6.269 12.187 27.838 1.00 52.09 197 PHE A CA 1
ATOM 1431 C C . PHE A 1 197 ? 6.419 12.257 29.366 1.00 52.09 197 PHE A C 1
ATOM 1433 O O . PHE A 1 197 ? 5.441 12.115 30.103 1.00 52.09 197 PHE A O 1
ATOM 1440 N N . TRP A 1 198 ? 7.624 12.576 29.855 1.00 54.69 198 TRP A N 1
ATOM 1441 C CA . TRP A 1 198 ? 7.871 12.814 31.277 1.00 54.69 198 TRP A CA 1
ATOM 1442 C C . TRP A 1 198 ? 7.133 14.059 31.782 1.00 54.69 198 TRP A C 1
ATOM 1444 O O . TRP A 1 198 ? 6.517 13.996 32.840 1.00 54.69 198 TRP A O 1
ATOM 1454 N N . VAL A 1 199 ? 7.089 15.156 31.015 1.00 59.34 199 VAL A N 1
ATOM 1455 C CA . VAL A 1 199 ? 6.306 16.357 31.358 1.00 59.34 199 VAL A CA 1
ATOM 1456 C C . VAL A 1 199 ? 4.803 16.069 31.360 1.00 59.34 199 VAL A C 1
ATOM 1458 O O . VAL A 1 199 ? 4.131 16.507 32.287 1.00 59.34 199 VAL A O 1
ATOM 1461 N N . CYS A 1 200 ? 4.267 15.285 30.420 1.00 53.81 200 CYS A N 1
ATOM 1462 C CA . CYS A 1 200 ? 2.857 14.876 30.421 1.00 53.81 200 CYS A CA 1
ATOM 1463 C C . CYS A 1 200 ? 2.512 13.975 31.615 1.00 53.81 200 CYS A C 1
ATOM 1465 O O . CYS A 1 200 ? 1.497 14.198 32.273 1.00 53.81 200 CYS A O 1
ATOM 1467 N N . ILE A 1 201 ? 3.372 13.011 31.960 1.00 57.41 201 ILE A N 1
ATOM 1468 C CA . ILE A 1 201 ? 3.205 12.178 33.161 1.00 57.41 201 ILE A CA 1
ATOM 1469 C C . ILE A 1 201 ? 3.316 13.030 34.430 1.00 57.41 201 ILE A C 1
ATOM 1471 O O . ILE A 1 201 ? 2.530 12.846 35.358 1.00 57.41 201 ILE A O 1
ATOM 1475 N N . GLN A 1 202 ? 4.246 13.986 34.485 1.00 54.69 202 GLN A N 1
ATOM 1476 C CA . GLN A 1 202 ? 4.383 14.906 35.616 1.00 54.69 202 GLN A CA 1
ATOM 1477 C C . GLN A 1 202 ? 3.207 15.888 35.701 1.00 54.69 202 GLN A C 1
ATOM 1479 O O . GLN A 1 202 ? 2.751 16.180 36.801 1.00 54.69 202 GLN A O 1
ATOM 1484 N N . MET A 1 203 ? 2.648 16.340 34.575 1.00 51.44 203 MET A N 1
ATOM 1485 C CA . MET A 1 203 ? 1.419 17.136 34.538 1.00 51.44 203 MET A CA 1
ATOM 1486 C C . MET A 1 203 ? 0.217 16.316 35.016 1.00 51.44 203 MET A C 1
ATOM 1488 O O . MET A 1 203 ? -0.517 16.798 35.869 1.00 51.44 203 MET A O 1
ATOM 1492 N N . MET A 1 204 ? 0.068 15.062 34.576 1.00 50.19 204 MET A N 1
ATOM 1493 C CA . MET A 1 204 ? -0.984 14.136 35.028 1.00 50.19 204 MET A CA 1
ATOM 1494 C C . MET A 1 204 ? -0.840 13.744 36.510 1.00 50.19 204 MET A C 1
ATOM 1496 O O . MET A 1 204 ? -1.842 13.525 37.184 1.00 50.19 204 MET A O 1
ATOM 1500 N N . ARG A 1 205 ? 0.389 13.685 37.047 1.00 51.94 205 ARG A N 1
ATOM 1501 C CA . ARG A 1 205 ? 0.660 13.442 38.480 1.00 51.94 205 ARG A CA 1
ATOM 1502 C C . ARG A 1 205 ? 0.487 14.693 39.344 1.00 51.94 205 ARG A C 1
ATOM 1504 O O . ARG A 1 205 ? 0.131 14.562 40.512 1.00 51.94 205 ARG A O 1
ATOM 1511 N N . LYS A 1 206 ? 0.746 15.888 38.798 1.00 48.12 206 LYS A N 1
ATOM 1512 C CA . LYS A 1 206 ? 0.626 17.180 39.499 1.00 48.12 206 LYS A CA 1
ATOM 1513 C C . LYS A 1 206 ? -0.800 17.736 39.456 1.00 48.12 206 LYS A C 1
ATOM 1515 O O . LYS A 1 206 ? -1.209 18.416 40.396 1.00 48.12 206 LYS A O 1
ATOM 1520 N N . TYR A 1 207 ? -1.582 17.406 38.426 1.00 47.22 207 TYR A N 1
ATOM 1521 C CA . TYR A 1 207 ? -3.028 17.603 38.430 1.00 47.22 207 TYR A CA 1
ATOM 1522 C C . TYR A 1 207 ? -3.663 16.531 39.316 1.00 47.22 207 TYR A C 1
ATOM 1524 O O . TYR A 1 207 ? -3.978 15.428 38.880 1.00 47.22 207 TYR A O 1
ATOM 1532 N N . ASN A 1 208 ? -3.845 16.858 40.595 1.00 42.44 208 ASN A N 1
ATOM 1533 C CA . ASN A 1 208 ? -4.694 16.096 41.503 1.00 42.44 208 ASN A CA 1
ATOM 1534 C C . ASN A 1 208 ? -6.091 15.950 40.871 1.00 42.44 208 ASN A C 1
ATOM 1536 O O . ASN A 1 208 ? -6.947 16.826 41.018 1.00 42.44 208 ASN A O 1
ATOM 1540 N N . GLY A 1 209 ? -6.334 14.824 40.188 1.00 45.06 209 GLY A N 1
ATOM 1541 C CA . GLY A 1 209 ? -7.600 14.505 39.519 1.00 45.06 209 GLY A CA 1
ATOM 1542 C C . GLY A 1 209 ? -8.818 14.608 40.441 1.00 45.06 209 GLY A C 1
ATOM 1543 O O . GLY A 1 209 ? -9.931 14.812 39.978 1.00 45.06 209 GLY A O 1
ATOM 1544 N N . ASN A 1 210 ? -8.607 14.591 41.757 1.00 47.19 210 ASN A N 1
ATOM 1545 C CA . ASN A 1 210 ? -9.651 14.795 42.754 1.00 47.19 210 ASN A CA 1
ATOM 1546 C C . ASN A 1 210 ? -10.302 16.190 42.755 1.00 47.19 210 ASN A C 1
ATOM 1548 O O . ASN A 1 210 ? -11.421 16.285 43.249 1.00 47.19 210 ASN A O 1
ATOM 1552 N N . GLN A 1 211 ? -9.660 17.257 42.255 1.00 45.84 211 GLN A N 1
ATOM 1553 C CA . GLN A 1 211 ? -10.263 18.605 42.241 1.00 45.84 211 GLN A CA 1
ATOM 1554 C C . GLN A 1 211 ? -11.022 18.906 40.945 1.00 45.84 211 GLN A C 1
ATOM 1556 O O . GLN A 1 211 ? -12.158 19.368 41.009 1.00 45.84 211 GLN A O 1
ATOM 1561 N N . PHE A 1 212 ? -10.446 18.577 39.786 1.00 43.75 212 PHE A N 1
ATOM 1562 C CA . PHE A 1 212 ? -11.094 18.801 38.489 1.00 43.75 212 PHE A CA 1
ATOM 1563 C C . PHE A 1 212 ? -12.309 17.880 38.291 1.00 43.75 212 PHE A C 1
ATOM 1565 O O . PHE A 1 212 ? -13.363 18.326 37.846 1.00 43.75 212 PHE A O 1
ATOM 1572 N N . VAL A 1 213 ? -12.213 16.615 38.729 1.00 47.03 213 VAL A N 1
ATOM 1573 C CA . VAL A 1 213 ? -13.350 15.679 38.716 1.00 47.03 213 VAL A CA 1
ATOM 1574 C C . VAL A 1 213 ? -14.437 16.113 39.705 1.00 47.03 213 VAL A C 1
ATOM 1576 O O . VAL A 1 213 ? -15.614 16.026 39.373 1.00 47.03 213 VAL A O 1
ATOM 1579 N N . LYS A 1 214 ? -14.075 16.652 40.883 1.00 44.12 214 LYS A N 1
ATOM 1580 C CA . LYS A 1 214 ? -15.059 17.201 41.835 1.00 44.12 214 LYS A CA 1
ATOM 1581 C C . LYS A 1 214 ? -15.780 18.437 41.298 1.00 44.12 214 LYS A C 1
ATOM 1583 O O . LYS A 1 214 ? -16.980 18.539 41.508 1.00 44.12 214 LYS A O 1
ATOM 1588 N N . GLN A 1 215 ? -15.084 19.342 40.608 1.00 42.91 215 GLN A N 1
ATOM 1589 C CA . GLN A 1 215 ? -15.710 20.521 39.992 1.00 42.91 215 GLN A CA 1
ATOM 1590 C C . GLN A 1 215 ? -16.565 20.172 38.764 1.00 42.91 215 GLN A C 1
ATOM 1592 O O . GLN A 1 215 ? -17.562 20.842 38.519 1.00 42.91 215 GLN A O 1
ATOM 1597 N N . MET A 1 216 ? -16.240 19.106 38.023 1.00 41.53 216 MET A N 1
ATOM 1598 C CA . MET A 1 216 ? -17.078 18.620 36.915 1.00 41.53 216 MET A CA 1
ATOM 1599 C C . MET A 1 216 ? -18.319 17.824 37.360 1.00 41.53 216 MET A C 1
ATOM 1601 O O . MET A 1 216 ? -19.253 17.682 36.573 1.00 41.53 216 MET A O 1
ATOM 1605 N N . MET A 1 217 ? -18.354 17.290 38.587 1.00 44.94 217 MET A N 1
ATOM 1606 C CA . MET A 1 217 ? -19.466 16.459 39.077 1.00 44.94 217 MET A CA 1
ATOM 1607 C C . MET A 1 217 ? -20.748 17.239 39.422 1.00 44.94 217 MET A C 1
ATOM 1609 O O . MET A 1 217 ? -21.793 16.608 39.575 1.00 44.94 217 MET A O 1
ATOM 1613 N N . ASP A 1 218 ? -20.712 18.575 39.489 1.00 44.81 218 ASP A N 1
ATOM 1614 C CA . ASP A 1 218 ? -21.866 19.394 39.905 1.00 44.81 218 ASP A CA 1
ATOM 1615 C C . ASP A 1 218 ? -22.919 19.630 38.800 1.00 44.81 218 ASP A C 1
ATOM 1617 O O . ASP A 1 218 ? -23.991 20.170 39.053 1.00 44.81 218 ASP A O 1
ATOM 1621 N N . THR A 1 219 ? -22.682 19.167 37.567 1.00 46.75 219 THR A N 1
ATOM 1622 C CA . THR A 1 219 ? -23.698 19.160 36.495 1.00 46.75 219 THR A CA 1
ATOM 1623 C C . THR A 1 219 ? -23.663 17.845 35.715 1.00 46.75 219 THR A C 1
ATOM 1625 O O . THR A 1 219 ? -23.105 17.733 34.623 1.00 46.75 219 THR A O 1
ATOM 1628 N N . ARG A 1 220 ? -24.308 16.817 36.282 1.00 54.38 220 ARG A N 1
ATOM 1629 C CA . ARG A 1 220 ? -24.423 15.457 35.714 1.00 54.38 220 ARG A CA 1
ATOM 1630 C C . ARG A 1 220 ? -24.979 15.435 34.278 1.00 54.38 220 ARG A C 1
ATOM 1632 O O . ARG A 1 220 ? -24.588 14.577 33.492 1.00 54.38 220 ARG A O 1
ATOM 1639 N N . GLU A 1 221 ? -25.832 16.396 33.922 1.00 55.97 221 GLU A N 1
ATOM 1640 C CA . GLU A 1 221 ? -26.431 16.540 32.585 1.00 55.97 221 GLU A CA 1
ATOM 1641 C C . GLU A 1 221 ? -25.448 17.117 31.543 1.00 55.97 221 GLU A C 1
ATOM 1643 O O . GLU A 1 221 ? -25.355 16.621 30.419 1.00 55.97 221 GLU A O 1
ATOM 1648 N N . VAL A 1 222 ? -24.633 18.104 31.935 1.00 57.78 222 VAL A N 1
ATOM 1649 C CA . VAL A 1 222 ? -23.573 18.674 31.081 1.00 57.78 222 VAL A CA 1
ATOM 1650 C C . VAL A 1 222 ? -22.456 17.649 30.872 1.00 57.78 222 VAL A C 1
ATOM 1652 O O . VAL A 1 222 ? -21.990 17.458 29.748 1.00 57.78 222 VAL A O 1
ATOM 1655 N N . TYR A 1 223 ? -22.083 16.923 31.930 1.00 60.38 223 TYR A N 1
ATOM 1656 C CA . TYR A 1 223 ? -21.088 15.852 31.873 1.00 60.38 223 TYR A CA 1
ATOM 1657 C C . TYR A 1 223 ? -21.511 14.700 30.946 1.00 60.38 223 TYR A C 1
ATOM 1659 O O . TYR A 1 223 ? -20.698 14.240 30.144 1.00 60.38 223 TYR A O 1
ATOM 1667 N N . GLY A 1 224 ? -22.779 14.269 30.996 1.00 63.22 224 GLY A N 1
ATOM 1668 C CA . GLY A 1 224 ? -23.316 13.238 30.098 1.00 63.22 224 GLY A CA 1
ATOM 1669 C C . GLY A 1 224 ? -23.220 13.639 28.623 1.00 63.22 224 GLY A C 1
ATOM 1670 O O . GLY A 1 224 ? -22.650 12.905 27.816 1.00 63.22 224 GLY A O 1
ATOM 1671 N N . ASN A 1 225 ? -23.664 14.854 28.287 1.00 68.25 225 ASN A N 1
ATOM 1672 C CA . ASN A 1 225 ? -23.604 15.370 26.917 1.00 68.25 225 ASN A CA 1
ATOM 1673 C C . ASN A 1 225 ? -22.166 15.550 26.402 1.00 68.25 225 ASN A C 1
ATOM 1675 O O . ASN A 1 225 ? -21.882 15.231 25.246 1.00 68.25 225 ASN A O 1
ATOM 1679 N N . ILE A 1 226 ? -21.244 16.035 27.239 1.00 72.19 226 ILE A N 1
ATOM 1680 C CA . ILE A 1 226 ? -19.826 16.174 26.866 1.00 72.19 226 ILE A CA 1
ATOM 1681 C C . ILE A 1 226 ? -19.187 14.800 26.655 1.00 72.19 226 ILE A C 1
ATOM 1683 O O . ILE A 1 226 ? -18.488 14.596 25.665 1.00 72.19 226 ILE A O 1
ATOM 1687 N N . LYS A 1 227 ? -19.460 13.838 27.541 1.00 71.50 227 LYS A N 1
ATOM 1688 C CA . LYS A 1 227 ? -18.940 12.469 27.447 1.00 71.50 227 LYS A CA 1
ATOM 1689 C C . LYS A 1 227 ? -19.376 11.784 26.152 1.00 71.50 227 LYS A C 1
ATOM 1691 O O . LYS A 1 227 ? -18.536 11.190 25.479 1.00 71.50 227 LYS A O 1
ATOM 1696 N N . THR A 1 228 ? -20.650 11.891 25.774 1.00 74.12 228 THR A N 1
ATOM 1697 C CA . THR A 1 228 ? -21.154 11.327 24.511 1.00 74.12 228 THR A CA 1
ATOM 1698 C C . THR A 1 228 ? -20.501 11.989 23.302 1.00 74.12 228 THR A C 1
ATOM 1700 O O . THR A 1 228 ? -20.063 11.286 22.394 1.00 74.12 228 THR A O 1
ATOM 1703 N N . LYS A 1 229 ? -20.353 13.321 23.304 1.00 79.00 229 LYS A N 1
ATOM 1704 C CA . LYS A 1 229 ? -19.672 14.043 22.217 1.00 79.00 229 LYS A CA 1
ATOM 1705 C C . LYS A 1 229 ? -18.205 13.635 22.086 1.00 79.00 229 LYS A C 1
ATOM 1707 O O . LYS A 1 229 ? -17.781 13.299 20.989 1.00 79.00 229 LYS A O 1
ATOM 1712 N N . LEU A 1 230 ? -17.460 13.576 23.193 1.00 78.38 230 LEU A N 1
ATOM 1713 C CA . LEU A 1 230 ? -16.065 13.122 23.201 1.00 78.38 230 LEU A CA 1
ATOM 1714 C C . LEU A 1 230 ? -15.929 11.679 22.709 1.00 78.38 230 LEU A C 1
ATOM 1716 O O . LEU A 1 230 ? -15.022 11.381 21.938 1.00 78.38 230 LEU A O 1
ATOM 1720 N N . LYS A 1 231 ? -16.850 10.794 23.111 1.00 79.00 231 LYS A N 1
ATOM 1721 C CA . LYS A 1 231 ? -16.896 9.406 22.641 1.00 79.00 231 LYS A CA 1
ATOM 1722 C C . LYS A 1 231 ? -17.087 9.339 21.125 1.00 79.00 231 LYS A C 1
ATOM 1724 O O . LYS A 1 231 ? -16.332 8.635 20.468 1.00 79.00 231 LYS A O 1
ATOM 1729 N N . ILE A 1 232 ? -18.053 10.076 20.572 1.00 79.88 232 ILE A N 1
ATOM 1730 C CA . ILE A 1 232 ? -18.310 10.114 19.123 1.00 79.88 232 ILE A CA 1
ATOM 1731 C C . ILE A 1 232 ? -17.104 10.697 18.375 1.00 79.88 232 ILE A C 1
ATOM 1733 O O . ILE A 1 232 ? -16.665 10.105 17.394 1.00 79.88 232 ILE A O 1
ATOM 1737 N N . SER A 1 233 ? -16.529 11.804 18.856 1.00 81.44 233 SER A N 1
ATOM 1738 C CA . SER A 1 233 ? -15.333 12.411 18.258 1.00 81.44 233 SER A CA 1
ATOM 1739 C C . SER A 1 233 ? -14.138 11.459 18.251 1.00 81.44 233 SER A C 1
ATOM 1741 O O . SER A 1 233 ? -13.451 11.368 17.239 1.00 81.44 233 SER A O 1
ATOM 1743 N N . LEU A 1 234 ? -13.907 10.729 19.347 1.00 79.00 234 LEU A N 1
ATOM 1744 C CA . LEU A 1 234 ? -12.826 9.749 19.440 1.00 79.00 234 LEU A CA 1
ATOM 1745 C C . LEU A 1 234 ? -13.042 8.584 18.470 1.00 79.00 234 LEU A C 1
ATOM 1747 O O . LEU A 1 234 ? -12.108 8.189 17.788 1.00 79.00 234 LEU A O 1
ATOM 1751 N N . VAL A 1 235 ? -14.268 8.075 18.354 1.00 79.00 235 VAL A N 1
ATOM 1752 C CA . VAL A 1 235 ? -14.599 7.005 17.398 1.00 79.00 235 VAL A CA 1
ATOM 1753 C C . VAL A 1 235 ? -14.394 7.457 15.966 1.00 79.00 235 VAL A C 1
ATOM 1755 O O . VAL A 1 235 ? -13.759 6.755 15.191 1.00 79.00 235 VAL A O 1
ATOM 1758 N N . PHE A 1 236 ? -14.913 8.634 15.625 1.00 82.81 236 PHE A N 1
ATOM 1759 C CA . PHE A 1 236 ? -14.740 9.210 14.300 1.00 82.81 236 PHE A CA 1
ATOM 1760 C C . PHE A 1 236 ? -13.253 9.368 13.967 1.00 82.81 236 PHE A C 1
ATOM 1762 O O . PHE A 1 236 ? -12.813 8.937 12.907 1.00 82.81 236 PHE A O 1
ATOM 1769 N N . ALA A 1 237 ? -12.469 9.904 14.907 1.00 81.50 237 ALA A N 1
ATOM 1770 C CA . ALA A 1 237 ? -11.024 10.026 14.775 1.00 81.50 237 ALA A CA 1
ATOM 1771 C C . ALA A 1 237 ? -10.339 8.665 14.562 1.00 81.50 237 ALA A C 1
ATOM 1773 O O . ALA A 1 237 ? -9.508 8.544 13.669 1.00 81.50 237 ALA A O 1
ATOM 1774 N N . GLN A 1 238 ? -10.704 7.633 15.329 1.00 79.94 238 GLN A N 1
ATOM 1775 C CA . GLN A 1 238 ? -10.138 6.284 15.203 1.00 79.94 238 GLN A CA 1
ATOM 1776 C C . GLN A 1 238 ? -10.473 5.615 13.862 1.00 79.94 238 GLN A C 1
ATOM 1778 O O . GLN A 1 238 ? -9.593 5.025 13.246 1.00 79.94 238 GLN A O 1
ATOM 1783 N N . VAL A 1 239 ? -11.718 5.726 13.394 1.00 79.56 239 VAL A N 1
ATOM 1784 C CA . VAL A 1 239 ? -12.153 5.119 12.126 1.00 79.56 239 VAL A CA 1
ATOM 1785 C C . VAL A 1 239 ? -11.492 5.830 10.947 1.00 79.56 239 VAL A C 1
ATOM 1787 O O . VAL A 1 239 ? -10.774 5.195 10.180 1.00 79.56 239 VAL A O 1
ATOM 1790 N N . VAL A 1 240 ? -11.637 7.157 10.858 1.00 80.12 240 VAL A N 1
ATOM 1791 C CA . VAL A 1 240 ? -11.091 7.957 9.747 1.00 80.12 240 VAL A CA 1
ATOM 1792 C C . VAL A 1 240 ? -9.574 7.856 9.674 1.00 80.12 240 VAL A C 1
ATOM 1794 O O . VAL A 1 240 ? -9.022 7.803 8.578 1.00 80.12 240 VAL A O 1
ATOM 1797 N N . SER A 1 241 ? -8.895 7.808 10.824 1.00 76.00 241 SER A N 1
ATOM 1798 C CA . SER A 1 241 ? -7.442 7.657 10.822 1.00 76.00 241 SER A CA 1
ATOM 1799 C C . SER A 1 241 ? -6.988 6.304 10.282 1.00 76.00 241 SER A C 1
ATOM 1801 O O . SER A 1 241 ? -5.934 6.247 9.668 1.00 76.00 241 SER A O 1
ATOM 1803 N N . SER A 1 242 ? -7.777 5.238 10.442 1.00 74.94 242 SER A N 1
ATOM 1804 C CA . SER A 1 242 ? -7.407 3.885 10.004 1.00 74.94 242 SER A CA 1
ATOM 1805 C C . SER A 1 242 ? -7.574 3.613 8.503 1.00 74.94 242 SER A C 1
ATOM 1807 O O . SER A 1 242 ? -7.090 2.591 8.026 1.00 74.94 242 SER A O 1
ATOM 1809 N N . PHE A 1 243 ? -8.226 4.506 7.752 1.00 77.12 243 PHE A N 1
ATOM 1810 C CA . PHE A 1 243 ? -8.552 4.289 6.335 1.00 77.12 243 PHE A CA 1
ATOM 1811 C C . PHE A 1 243 ? -7.336 4.114 5.409 1.00 77.12 243 PHE A C 1
ATOM 1813 O O . PHE A 1 243 ? -7.363 3.168 4.620 1.00 77.12 243 PHE A O 1
ATOM 1820 N N . PRO A 1 244 ? -6.266 4.937 5.494 1.00 71.06 244 PRO A N 1
ATOM 1821 C CA . PRO A 1 244 ? -5.124 4.815 4.583 1.00 71.06 244 PRO A CA 1
ATOM 1822 C C . PRO A 1 244 ? -4.433 3.448 4.637 1.00 71.06 244 PRO A C 1
ATOM 1824 O O . PRO A 1 244 ? -4.016 2.932 3.609 1.00 71.06 244 PRO A O 1
ATOM 1827 N N . GLY A 1 245 ? -4.378 2.819 5.816 1.00 66.19 245 GLY A N 1
ATOM 1828 C CA . GLY A 1 245 ? -3.762 1.498 5.984 1.00 66.19 245 GLY A CA 1
ATOM 1829 C C . GLY A 1 245 ? -4.652 0.317 5.572 1.00 66.19 245 GLY A C 1
ATOM 1830 O O . GLY A 1 245 ? -4.175 -0.818 5.532 1.00 66.19 245 GLY A O 1
ATOM 1831 N N . GLN A 1 246 ? -5.941 0.552 5.301 1.00 69.06 246 GLN A N 1
ATOM 1832 C CA . GLN A 1 246 ? -6.912 -0.499 4.972 1.00 69.06 246 GLN A CA 1
ATOM 1833 C C . GLN A 1 246 ? -7.288 -0.532 3.489 1.00 69.06 246 GLN A C 1
ATOM 1835 O O . GLN A 1 246 ? -7.464 -1.618 2.934 1.00 69.06 246 GLN A O 1
ATOM 1840 N N . PHE A 1 247 ? -7.409 0.631 2.848 1.00 70.75 247 PHE A N 1
ATOM 1841 C CA . PHE A 1 247 ? -7.862 0.737 1.465 1.00 70.75 247 PHE A CA 1
ATOM 1842 C C . PHE A 1 247 ? -6.722 1.146 0.535 1.00 70.75 247 PHE A C 1
ATOM 1844 O O . PHE A 1 247 ? -6.057 2.154 0.757 1.00 70.75 247 PHE A O 1
ATOM 1851 N N . ASP A 1 248 ? -6.566 0.403 -0.560 1.00 63.94 248 ASP A N 1
ATOM 1852 C CA . ASP A 1 248 ? -5.611 0.702 -1.631 1.00 63.94 248 ASP A CA 1
ATOM 1853 C C . ASP A 1 248 ? -6.160 1.802 -2.560 1.00 63.94 248 ASP A C 1
ATOM 1855 O O . ASP A 1 248 ? -6.555 1.566 -3.702 1.00 63.94 248 ASP A O 1
ATOM 1859 N N . VAL A 1 249 ? -6.306 3.014 -2.016 1.00 73.00 249 VAL A N 1
ATOM 1860 C CA . VAL A 1 249 ? -6.817 4.191 -2.732 1.00 73.00 249 VAL A CA 1
ATOM 1861 C C . VAL A 1 249 ? -5.811 5.336 -2.593 1.00 73.00 249 VAL A C 1
ATOM 1863 O O . VAL A 1 249 ? -5.356 5.613 -1.483 1.00 73.00 249 VAL A O 1
ATOM 1866 N N . PRO A 1 250 ? -5.470 6.055 -3.679 1.00 66.81 250 PRO A N 1
ATOM 1867 C CA . PRO A 1 250 ? -4.590 7.214 -3.592 1.00 66.81 250 PRO A CA 1
ATOM 1868 C C . PRO A 1 250 ? -5.295 8.368 -2.862 1.00 66.81 250 PRO A C 1
ATOM 1870 O O . PRO A 1 250 ? -6.159 9.053 -3.414 1.00 66.81 250 PRO A O 1
ATOM 1873 N N . TYR A 1 251 ? -4.927 8.588 -1.600 1.00 73.50 251 TYR A N 1
ATOM 1874 C CA . TYR A 1 251 ? -5.429 9.695 -0.789 1.00 73.50 251 TYR A CA 1
ATOM 1875 C C . TYR A 1 251 ? -4.608 10.977 -1.008 1.00 73.50 251 TYR A C 1
ATOM 1877 O O . TYR A 1 251 ? -3.394 10.918 -1.213 1.00 73.50 251 TYR A O 1
ATOM 1885 N N . PRO A 1 252 ? -5.225 12.170 -0.915 1.00 78.44 252 PRO A N 1
ATOM 1886 C CA . PRO A 1 252 ? -4.482 13.420 -0.997 1.00 78.44 252 PRO A CA 1
ATOM 1887 C C . PRO A 1 252 ? -3.537 13.580 0.203 1.00 78.44 252 PRO A C 1
ATOM 1889 O O . PRO A 1 252 ? -3.898 13.281 1.341 1.00 78.44 252 PRO A O 1
ATOM 1892 N N . LEU A 1 253 ? -2.359 14.162 -0.043 1.00 69.12 253 LEU A N 1
ATOM 1893 C CA . LEU A 1 253 ? -1.290 14.377 0.947 1.00 69.12 253 LEU A CA 1
ATOM 1894 C C . LEU A 1 253 ? -1.748 15.063 2.245 1.00 69.12 253 LEU A C 1
ATOM 1896 O O . LEU A 1 253 ? -1.216 14.796 3.319 1.00 69.12 253 LEU A O 1
ATOM 1900 N N . SER A 1 254 ? -2.718 15.975 2.161 1.00 76.69 254 SER A N 1
ATOM 1901 C CA . SER A 1 254 ? -3.257 16.668 3.337 1.00 76.69 254 SER A CA 1
ATOM 1902 C C . SER A 1 254 ? -4.079 15.745 4.236 1.00 76.69 254 SER A C 1
ATOM 1904 O O . SER A 1 254 ? -4.103 15.946 5.447 1.00 76.69 254 SER A O 1
ATOM 1906 N N . PHE A 1 255 ? -4.756 14.753 3.651 1.00 79.31 255 PHE A N 1
ATOM 1907 C CA . PHE A 1 255 ? -5.585 13.810 4.391 1.00 79.31 255 PHE A CA 1
ATOM 1908 C C . PHE A 1 255 ? -4.728 12.785 5.128 1.00 79.31 255 PHE A C 1
ATOM 1910 O O . PHE A 1 255 ? -4.951 12.590 6.316 1.00 79.31 255 PHE A O 1
ATOM 1917 N N . THR A 1 256 ? -3.710 12.215 4.477 1.00 70.88 256 THR A N 1
ATOM 1918 C CA . THR A 1 256 ? -2.830 11.210 5.101 1.00 70.88 256 THR A CA 1
ATOM 1919 C C . THR A 1 256 ? -2.032 11.781 6.277 1.00 70.88 256 THR A C 1
ATOM 1921 O O . THR A 1 256 ? -2.004 11.199 7.359 1.00 70.88 256 THR A O 1
ATOM 1924 N N . LYS A 1 257 ? -1.482 12.996 6.135 1.00 70.12 257 LYS A N 1
ATOM 1925 C CA . LYS A 1 257 ? -0.799 13.689 7.245 1.00 70.12 257 LYS A CA 1
ATOM 1926 C C . LYS A 1 257 ? -1.730 13.960 8.425 1.00 70.12 257 LYS A C 1
ATOM 1928 O O . LYS A 1 257 ? -1.328 13.859 9.583 1.00 70.12 257 LYS A O 1
ATOM 1933 N N . LEU A 1 258 ? -2.977 14.332 8.135 1.00 72.69 258 LEU A N 1
ATOM 1934 C CA . LEU A 1 258 ? -3.981 14.561 9.166 1.00 72.69 258 LEU A CA 1
ATOM 1935 C C . LEU A 1 258 ? -4.377 13.244 9.848 1.00 72.69 258 LEU A C 1
ATOM 1937 O O . LEU A 1 258 ? -4.468 13.211 11.073 1.00 72.69 258 LEU A O 1
ATOM 1941 N N . SER A 1 259 ? -4.594 12.167 9.088 1.00 73.69 259 SER A N 1
ATOM 1942 C CA . SER A 1 259 ? -4.958 10.859 9.639 1.00 73.69 259 SER A CA 1
ATOM 1943 C C . SER A 1 259 ? -3.862 10.281 10.522 1.00 73.69 259 SER A C 1
ATOM 1945 O O . SER A 1 259 ? -4.198 9.800 11.594 1.00 73.69 259 SER A O 1
ATOM 1947 N N . GLU A 1 260 ? -2.586 10.394 10.142 1.00 68.19 260 GLU A N 1
ATOM 1948 C CA . GLU A 1 260 ? -1.442 9.952 10.959 1.00 68.19 260 GLU A CA 1
ATOM 1949 C C . GLU A 1 260 ? -1.409 10.694 12.308 1.00 68.19 260 GLU A C 1
ATOM 1951 O O . GLU A 1 260 ? -1.413 10.085 13.378 1.00 68.19 260 GLU A O 1
ATOM 1956 N N . GLN A 1 261 ? -1.496 12.030 12.287 1.00 68.38 261 GLN A N 1
ATOM 1957 C CA . GLN A 1 261 ? -1.507 12.835 13.518 1.00 68.38 261 GLN A CA 1
ATOM 1958 C C . GLN A 1 261 ? -2.714 12.531 14.414 1.00 68.38 261 GLN A C 1
ATOM 1960 O O . GLN A 1 261 ? -2.600 12.500 15.644 1.00 68.38 261 GLN A O 1
ATOM 1965 N N . ILE A 1 262 ? -3.882 12.317 13.804 1.00 69.19 262 ILE A N 1
ATOM 1966 C CA . ILE A 1 262 ? -5.097 11.932 14.520 1.00 69.19 262 ILE A CA 1
ATOM 1967 C C . ILE A 1 262 ? -4.966 10.509 15.072 1.00 69.19 262 ILE A C 1
ATOM 1969 O O . ILE A 1 262 ? -5.392 10.282 16.206 1.00 69.19 262 ILE A O 1
ATOM 1973 N N . MET A 1 263 ? -4.356 9.576 14.333 1.00 66.00 263 MET A N 1
ATOM 1974 C CA . MET A 1 263 ? -4.128 8.201 14.777 1.00 66.00 263 MET A CA 1
ATOM 1975 C C . MET A 1 263 ? -3.277 8.200 16.041 1.00 66.00 263 MET A C 1
ATOM 1977 O O . MET A 1 263 ? -3.720 7.659 17.058 1.00 66.00 263 MET A O 1
ATOM 1981 N N . ALA A 1 264 ? -2.134 8.889 16.031 1.00 62.81 264 ALA A N 1
ATOM 1982 C CA . ALA A 1 264 ? -1.227 8.970 17.174 1.00 62.81 264 ALA A CA 1
ATOM 1983 C C . ALA A 1 264 ? -1.928 9.472 18.455 1.00 62.81 264 ALA A C 1
ATOM 1985 O O . ALA A 1 264 ? -1.683 8.967 19.554 1.00 62.81 264 ALA A O 1
ATOM 1986 N N . LEU A 1 265 ? -2.851 10.434 18.323 1.00 63.62 265 LEU A N 1
ATOM 1987 C CA . LEU A 1 265 ? -3.613 10.999 19.445 1.00 63.62 265 LEU A CA 1
ATOM 1988 C C . LEU A 1 265 ? -4.803 10.128 19.882 1.00 63.62 265 LEU A C 1
ATOM 1990 O O . LEU A 1 265 ? -5.079 10.024 21.079 1.00 63.62 265 LEU A O 1
ATOM 1994 N N . ALA A 1 266 ? -5.530 9.529 18.938 1.00 63.81 266 ALA A N 1
ATOM 1995 C CA . ALA A 1 266 ? -6.801 8.846 19.193 1.00 63.81 266 ALA A CA 1
ATOM 1996 C C . ALA A 1 266 ? -6.648 7.352 19.519 1.00 63.81 266 ALA A C 1
ATOM 1998 O O . ALA A 1 266 ? -7.520 6.767 20.169 1.00 63.81 266 ALA A O 1
ATOM 1999 N N . SER A 1 267 ? -5.563 6.722 19.068 1.00 60.19 267 SER A N 1
ATOM 2000 C CA . SER A 1 267 ? -5.354 5.274 19.181 1.00 60.19 267 SER A CA 1
ATOM 2001 C C . SER A 1 267 ? -4.385 4.862 20.294 1.00 60.19 267 SER A C 1
ATOM 2003 O O . SER A 1 267 ? -4.260 3.668 20.560 1.00 60.19 267 SER A O 1
ATOM 2005 N N . LEU A 1 268 ? -3.722 5.820 20.968 1.00 60.41 268 LEU A N 1
ATOM 2006 C CA . LEU A 1 268 ? -2.659 5.543 21.952 1.00 60.41 268 LEU A CA 1
ATOM 2007 C C . LEU A 1 268 ? -1.597 4.577 21.393 1.00 60.41 268 LEU A C 1
ATOM 2009 O O . LEU A 1 268 ? -1.054 3.742 22.119 1.00 60.41 268 LEU A O 1
ATOM 2013 N N . GLN A 1 269 ? -1.303 4.668 20.096 1.00 58.28 269 GLN A N 1
ATOM 2014 C CA . GLN A 1 269 ? -0.263 3.869 19.468 1.00 58.28 269 GLN A CA 1
ATOM 2015 C C . GLN A 1 269 ? 1.105 4.362 19.929 1.00 58.28 269 GLN A C 1
ATOM 2017 O O . GLN A 1 269 ? 1.714 5.283 19.396 1.00 58.28 269 GLN A O 1
ATOM 2022 N N . VAL A 1 270 ? 1.590 3.712 20.980 1.00 54.31 270 VAL A N 1
ATOM 2023 C CA . VAL A 1 270 ? 2.900 3.976 21.568 1.00 54.31 270 VAL A CA 1
ATOM 2024 C C . VAL A 1 270 ? 4.027 3.703 20.558 1.00 54.31 270 VAL A C 1
ATOM 2026 O O . VAL A 1 270 ? 5.085 4.304 20.678 1.00 54.31 270 VAL A O 1
ATOM 2029 N N . TYR A 1 271 ? 3.812 2.864 19.536 1.00 53.19 271 TYR A N 1
ATOM 2030 C CA . TYR A 1 271 ? 4.848 2.548 18.546 1.00 53.19 271 TYR A CA 1
ATOM 2031 C C . TYR A 1 271 ? 5.220 3.746 17.651 1.00 53.19 271 TYR A C 1
ATOM 2033 O O . TYR A 1 271 ? 6.394 3.916 17.356 1.00 53.19 271 TYR A O 1
ATOM 2041 N N . GLU A 1 272 ? 4.280 4.626 17.284 1.00 52.81 272 GLU A N 1
ATOM 2042 C CA . GLU A 1 272 ? 4.596 5.833 16.490 1.00 52.81 272 GLU A CA 1
ATOM 2043 C C . GLU A 1 272 ? 5.330 6.891 17.321 1.00 52.81 272 GLU A C 1
ATOM 2045 O O . GLU A 1 272 ? 6.119 7.682 16.809 1.00 52.81 272 GLU A O 1
ATOM 2050 N N . LEU A 1 273 ? 5.115 6.875 18.639 1.00 51.97 273 LEU A N 1
ATOM 2051 C CA . LEU A 1 273 ? 5.851 7.707 19.591 1.00 51.97 273 LEU A CA 1
ATOM 2052 C C . LEU A 1 273 ? 7.280 7.202 19.833 1.00 51.97 273 LEU A C 1
ATOM 2054 O O . LEU A 1 273 ? 8.102 7.951 20.361 1.00 51.97 273 LEU A O 1
ATOM 2058 N N . PHE A 1 274 ? 7.589 5.958 19.467 1.00 53.22 274 PHE A N 1
ATOM 2059 C CA . PHE A 1 274 ? 8.922 5.382 19.599 1.00 53.22 274 PHE A CA 1
ATOM 2060 C C . PHE A 1 274 ? 9.383 4.814 18.256 1.00 53.22 274 PHE A C 1
ATOM 2062 O O . PHE A 1 274 ? 9.194 3.627 18.012 1.00 53.22 274 PHE A O 1
ATOM 2069 N N . PRO A 1 275 ? 10.039 5.647 17.431 1.00 54.84 275 PRO A N 1
ATOM 2070 C CA . PRO A 1 275 ? 10.858 5.281 16.274 1.00 54.84 275 PRO A CA 1
ATOM 2071 C C . PRO A 1 275 ? 11.821 4.090 16.443 1.00 54.84 275 PRO A C 1
ATOM 2073 O O . PRO A 1 275 ? 13.040 4.260 16.398 1.00 54.84 275 PRO A O 1
ATOM 2076 N N . THR A 1 276 ? 11.334 2.864 16.644 1.00 54.50 276 THR A N 1
ATOM 2077 C CA . THR A 1 276 ? 12.187 1.682 16.873 1.00 54.50 276 THR A CA 1
ATOM 2078 C C . THR A 1 276 ? 13.077 1.372 15.669 1.00 54.50 276 THR A C 1
ATOM 2080 O O . THR A 1 276 ? 14.123 0.743 15.836 1.00 54.50 276 THR A O 1
ATOM 2083 N N . TYR A 1 277 ? 12.728 1.895 14.488 1.00 57.91 277 TYR A N 1
ATOM 2084 C CA . TYR A 1 277 ? 13.497 1.803 13.247 1.00 57.91 277 TYR A CA 1
ATOM 2085 C C . TYR A 1 277 ? 14.917 2.391 13.332 1.00 57.91 277 TYR A C 1
ATOM 2087 O O . TYR A 1 277 ? 15.786 1.937 12.593 1.00 57.91 277 TYR A O 1
ATOM 2095 N N . CYS A 1 278 ? 15.184 3.353 14.227 1.00 63.06 278 CYS A N 1
ATOM 2096 C CA . CYS A 1 278 ? 16.539 3.894 14.420 1.00 63.06 278 CYS A CA 1
ATOM 2097 C C . CYS A 1 278 ? 17.338 3.153 15.513 1.00 63.06 278 CYS A C 1
ATOM 2099 O O . CYS A 1 278 ? 18.530 3.404 15.656 1.00 63.06 278 CYS A O 1
ATOM 2101 N N . PHE A 1 279 ? 16.713 2.264 16.299 1.00 57.00 279 PHE A N 1
ATOM 2102 C CA . PHE A 1 279 ? 17.344 1.632 17.471 1.00 57.00 279 PHE A CA 1
ATOM 2103 C C . PHE A 1 279 ? 17.607 0.134 17.321 1.00 57.00 279 PHE A C 1
ATOM 2105 O O . PHE A 1 279 ? 18.501 -0.394 17.982 1.00 57.00 279 PHE A O 1
ATOM 2112 N N . VAL A 1 280 ? 16.815 -0.569 16.508 1.00 55.47 280 VAL A N 1
ATOM 2113 C CA . VAL A 1 280 ? 16.896 -2.028 16.385 1.00 55.47 280 VAL A CA 1
ATOM 2114 C C . VAL A 1 280 ? 17.531 -2.386 15.049 1.00 55.47 280 VAL A C 1
ATOM 2116 O O . VAL A 1 280 ? 16.903 -2.308 13.996 1.00 55.47 280 VAL A O 1
ATOM 2119 N N . ASP A 1 281 ? 18.804 -2.768 15.110 1.00 45.88 281 ASP A N 1
ATOM 2120 C CA . ASP A 1 281 ? 19.581 -3.184 13.949 1.00 45.88 281 ASP A CA 1
ATOM 2121 C C . ASP A 1 281 ? 19.066 -4.521 13.359 1.00 45.88 281 ASP A C 1
ATOM 2123 O O . ASP A 1 281 ? 18.534 -5.392 14.052 1.00 45.88 281 ASP A O 1
ATOM 2127 N N . HIS A 1 282 ? 19.194 -4.650 12.042 1.00 50.53 282 HIS A N 1
ATOM 2128 C CA . HIS A 1 282 ? 18.514 -5.580 11.130 1.00 50.53 282 HIS A CA 1
ATOM 2129 C C . HIS A 1 282 ? 18.458 -7.075 11.545 1.00 50.53 282 HIS A C 1
ATOM 2131 O O . HIS A 1 282 ? 19.505 -7.725 11.570 1.00 50.53 282 HIS A O 1
ATOM 2137 N N . ARG A 1 283 ? 17.241 -7.667 11.671 1.00 45.16 283 ARG A N 1
ATOM 2138 C CA . ARG A 1 283 ? 16.884 -9.020 11.126 1.00 45.16 283 ARG A CA 1
ATOM 2139 C C . ARG A 1 283 ? 15.489 -9.597 11.428 1.00 45.16 283 ARG A C 1
ATOM 2141 O O . ARG A 1 283 ? 15.183 -10.649 10.878 1.00 45.16 283 ARG A O 1
ATOM 2148 N N . THR A 1 284 ? 14.668 -8.991 12.281 1.00 48.03 284 THR A N 1
ATOM 2149 C CA . THR A 1 284 ? 13.337 -9.544 12.614 1.00 48.03 284 THR A CA 1
ATOM 2150 C C . THR A 1 284 ? 12.239 -8.703 11.982 1.00 48.03 284 THR A C 1
ATOM 2152 O O . THR A 1 284 ? 12.385 -7.485 11.912 1.00 48.03 284 THR A O 1
ATOM 2155 N N . ASP A 1 285 ? 11.196 -9.356 11.468 1.00 62.34 285 ASP A N 1
ATOM 2156 C CA . ASP A 1 285 ? 10.070 -8.725 10.776 1.00 62.34 285 ASP A CA 1
ATOM 2157 C C . ASP A 1 285 ? 9.486 -7.604 11.649 1.00 62.34 285 ASP A C 1
ATOM 2159 O O . ASP A 1 285 ? 8.910 -7.851 12.713 1.00 62.34 285 ASP A O 1
ATOM 2163 N N . LEU A 1 286 ? 9.709 -6.355 11.228 1.00 68.38 286 LEU A N 1
ATOM 2164 C CA . LEU A 1 286 ? 9.402 -5.150 12.004 1.00 68.38 286 LEU A CA 1
ATOM 2165 C C . LEU A 1 286 ? 7.915 -5.114 12.363 1.00 68.38 286 LEU A C 1
ATOM 2167 O O . LEU A 1 286 ? 7.531 -4.871 13.509 1.00 68.38 286 LEU A O 1
ATOM 2171 N N . TYR A 1 287 ? 7.090 -5.468 11.385 1.00 74.06 287 TYR A N 1
ATOM 2172 C CA . TYR A 1 287 ? 5.660 -5.562 11.564 1.00 74.06 287 TYR A CA 1
ATOM 2173 C C . TYR A 1 287 ? 5.247 -6.692 12.525 1.00 74.06 287 TYR A C 1
ATOM 2175 O O . TYR A 1 287 ? 4.305 -6.518 13.293 1.00 74.06 287 TYR A O 1
ATOM 2183 N N . LEU A 1 288 ? 5.952 -7.832 12.577 1.00 78.31 288 LEU A N 1
ATOM 2184 C CA . LEU A 1 288 ? 5.657 -8.878 13.569 1.00 78.31 288 LEU A CA 1
ATOM 2185 C C . LEU A 1 288 ? 5.864 -8.349 14.996 1.00 78.31 288 LEU A C 1
ATOM 2187 O O . LEU A 1 288 ? 5.050 -8.623 15.876 1.00 78.31 288 LEU A O 1
ATOM 2191 N N . GLN A 1 289 ? 6.918 -7.565 15.236 1.00 77.38 289 GLN A N 1
ATOM 2192 C CA . GLN A 1 289 ? 7.126 -6.937 16.544 1.00 77.38 289 GLN A CA 1
ATOM 2193 C C . GLN A 1 289 ? 6.023 -5.926 16.875 1.00 77.38 289 GLN A C 1
ATOM 2195 O O . GLN A 1 289 ? 5.531 -5.917 18.005 1.00 77.38 289 GLN A O 1
ATOM 2200 N N . GLN A 1 290 ? 5.607 -5.117 15.898 1.00 77.88 290 GLN A N 1
ATOM 2201 C CA . GLN A 1 290 ? 4.492 -4.181 16.049 1.00 77.88 290 GLN A CA 1
ATOM 2202 C C . GLN A 1 290 ? 3.191 -4.918 16.389 1.00 77.88 290 GLN A C 1
ATOM 2204 O O . GLN A 1 290 ? 2.533 -4.570 17.371 1.00 77.88 290 GLN A O 1
ATOM 2209 N N . LEU A 1 291 ? 2.868 -5.974 15.637 1.00 83.69 291 LEU A N 1
ATOM 2210 C CA . LEU A 1 291 ? 1.714 -6.838 15.862 1.00 83.69 291 LEU A CA 1
ATOM 2211 C C . LEU A 1 291 ? 1.726 -7.389 17.290 1.00 83.69 291 LEU A C 1
ATOM 2213 O O . LEU A 1 291 ? 0.756 -7.196 18.016 1.00 83.69 291 LEU A O 1
ATOM 2217 N N . LEU A 1 292 ? 2.836 -8.005 17.716 1.00 86.06 292 LEU A N 1
ATOM 2218 C CA . LEU A 1 292 ? 2.979 -8.572 19.060 1.00 86.06 292 LEU A CA 1
ATOM 2219 C C . LEU A 1 292 ? 2.851 -7.513 20.157 1.00 86.06 292 LEU A C 1
ATOM 2221 O O . LEU A 1 292 ? 2.179 -7.745 21.159 1.00 86.06 292 LEU A O 1
ATOM 2225 N N . PHE A 1 293 ? 3.496 -6.358 20.007 1.00 83.56 293 PHE A N 1
ATOM 2226 C CA . PHE A 1 293 ? 3.458 -5.314 21.026 1.00 83.56 293 PHE A CA 1
ATOM 2227 C C . PHE A 1 293 ? 2.054 -4.713 21.158 1.00 83.56 293 PHE A C 1
ATOM 2229 O O . PHE A 1 293 ? 1.541 -4.581 22.271 1.00 83.56 293 PHE A O 1
ATOM 2236 N N . GLN A 1 294 ? 1.405 -4.405 20.034 1.00 83.31 294 GLN A N 1
ATOM 2237 C CA . GLN A 1 294 ? 0.092 -3.765 20.005 1.00 83.31 294 GLN A CA 1
ATOM 2238 C C . GLN A 1 294 ? -1.025 -4.671 20.531 1.00 83.31 294 GLN A C 1
ATOM 2240 O O . GLN A 1 294 ? -1.973 -4.169 21.131 1.00 83.31 294 GLN A O 1
ATOM 2245 N N . THR A 1 295 ? -0.920 -5.992 20.375 1.00 89.38 295 THR A N 1
ATOM 2246 C CA . THR A 1 295 ? -1.895 -6.953 20.919 1.00 89.38 295 THR A CA 1
ATOM 2247 C C . THR A 1 295 ? -1.528 -7.448 22.322 1.00 89.38 295 THR A C 1
ATOM 2249 O O . THR A 1 295 ? -2.407 -7.651 23.153 1.00 89.38 295 THR A O 1
ATOM 2252 N N . LEU A 1 296 ? -0.253 -7.636 22.670 1.00 90.06 296 LEU A N 1
ATOM 2253 C CA . LEU A 1 296 ? 0.103 -8.159 23.996 1.00 90.06 296 LEU A CA 1
ATOM 2254 C C . LEU A 1 296 ? 0.116 -7.073 25.071 1.00 90.06 296 LEU A C 1
ATOM 2256 O O . LEU A 1 296 ? -0.326 -7.336 26.192 1.00 90.06 296 LEU A O 1
ATOM 2260 N N . ALA A 1 297 ? 0.575 -5.855 24.765 1.00 86.56 297 ALA A N 1
ATOM 2261 C CA . ALA A 1 297 ? 0.679 -4.797 25.769 1.00 86.56 297 ALA A CA 1
ATOM 2262 C C . ALA A 1 297 ? -0.670 -4.481 26.448 1.00 86.56 297 ALA A C 1
ATOM 2264 O O . ALA A 1 297 ? -0.700 -4.422 27.682 1.00 86.56 297 ALA A O 1
ATOM 2265 N N . PRO A 1 298 ? -1.810 -4.374 25.731 1.00 88.62 298 PRO A N 1
ATOM 2266 C CA . PRO A 1 298 ? -3.101 -4.174 26.381 1.00 88.62 298 PRO A CA 1
ATOM 2267 C C . PRO A 1 298 ? -3.519 -5.330 27.293 1.00 88.62 298 PRO A C 1
ATOM 2269 O O . PRO A 1 298 ? -4.082 -5.087 28.360 1.00 88.62 298 PRO A O 1
ATOM 2272 N N . LEU A 1 299 ? -3.218 -6.579 26.923 1.00 90.81 299 LEU A N 1
ATOM 2273 C CA . LEU A 1 299 ? -3.512 -7.740 27.768 1.00 90.81 299 LEU A CA 1
ATOM 2274 C C . LEU A 1 299 ? -2.670 -7.737 29.044 1.00 90.81 299 LEU A C 1
ATOM 2276 O O . LEU A 1 299 ? -3.193 -8.025 30.120 1.00 90.81 299 LEU A O 1
ATOM 2280 N N . VAL A 1 300 ? -1.394 -7.355 28.946 1.00 90.06 300 VAL A N 1
ATOM 2281 C CA . VAL A 1 300 ? -0.513 -7.189 30.111 1.00 90.06 300 VAL A CA 1
ATOM 2282 C C . VAL A 1 300 ? -1.045 -6.088 31.030 1.00 90.06 300 VAL A C 1
ATOM 2284 O O . VAL A 1 300 ? -1.138 -6.300 32.238 1.00 90.06 300 VAL A O 1
ATOM 2287 N N . VAL A 1 301 ? -1.464 -4.942 30.482 1.00 88.38 301 VAL A N 1
ATOM 2288 C CA . VAL A 1 301 ? -2.052 -3.839 31.264 1.00 88.38 301 VAL A CA 1
ATOM 2289 C C . VAL A 1 301 ? -3.334 -4.285 31.973 1.00 88.38 301 VAL A C 1
ATOM 2291 O O . VAL A 1 301 ? -3.474 -4.048 33.175 1.00 88.38 301 VAL A O 1
ATOM 2294 N N . ILE A 1 302 ? -4.238 -4.980 31.275 1.00 89.75 302 ILE A N 1
ATOM 2295 C CA . ILE A 1 302 ? -5.469 -5.534 31.862 1.00 89.75 302 ILE A CA 1
ATOM 2296 C C . ILE A 1 302 ? -5.139 -6.561 32.954 1.00 89.75 302 ILE A C 1
ATOM 2298 O O . ILE A 1 302 ? -5.738 -6.525 34.030 1.00 89.75 302 ILE A O 1
ATOM 2302 N N . GLY A 1 303 ? -4.162 -7.439 32.715 1.00 91.00 303 GLY A N 1
ATOM 2303 C CA . GLY A 1 303 ? -3.718 -8.457 33.666 1.00 91.00 303 GLY A CA 1
ATOM 2304 C C . GLY A 1 303 ? -3.125 -7.857 34.942 1.00 91.00 303 GLY A C 1
ATOM 2305 O O . GLY A 1 303 ? -3.522 -8.239 36.043 1.00 91.00 303 GLY A O 1
ATOM 2306 N N . LEU A 1 304 ? -2.236 -6.869 34.814 1.00 91.12 304 LEU A N 1
ATOM 2307 C CA . LEU A 1 304 ? -1.637 -6.159 35.949 1.00 91.12 304 LEU A CA 1
ATOM 2308 C C . LEU A 1 304 ? -2.674 -5.340 36.727 1.00 91.12 304 LEU A C 1
ATOM 2310 O O . LEU A 1 304 ? -2.674 -5.364 37.960 1.00 91.12 304 LEU A O 1
ATOM 2314 N N . ALA A 1 305 ? -3.588 -4.656 36.032 1.00 88.38 305 ALA A N 1
ATOM 2315 C CA . ALA A 1 305 ? -4.684 -3.929 36.666 1.00 88.38 305 ALA A CA 1
ATOM 2316 C C . ALA A 1 305 ? -5.625 -4.880 37.423 1.00 88.38 305 ALA A C 1
ATOM 2318 O O . ALA A 1 305 ? -6.009 -4.593 38.558 1.00 88.38 305 ALA A O 1
ATOM 2319 N N . GLY A 1 306 ? -5.955 -6.030 36.827 1.00 90.56 306 GLY A N 1
ATOM 2320 C CA . GLY A 1 306 ? -6.759 -7.081 37.448 1.00 90.56 306 GLY A CA 1
ATOM 2321 C C . GLY A 1 306 ? -6.080 -7.688 38.675 1.00 90.56 306 GLY A C 1
ATOM 2322 O O . GLY A 1 306 ? -6.705 -7.792 39.729 1.00 90.56 306 GLY A O 1
ATOM 2323 N N . LEU A 1 307 ? -4.786 -8.008 38.583 1.00 91.62 307 LEU A N 1
ATOM 2324 C CA . LEU A 1 307 ? -3.994 -8.505 39.710 1.00 91.62 307 LEU A CA 1
ATOM 2325 C C . LEU A 1 307 ? -3.947 -7.477 40.849 1.00 91.62 307 LEU A C 1
ATOM 2327 O O . LEU A 1 307 ? -4.219 -7.817 42.000 1.00 91.62 307 LEU A O 1
ATOM 2331 N N . GLY A 1 308 ? -3.674 -6.208 40.531 1.00 88.56 308 GLY A N 1
ATOM 2332 C CA . GLY A 1 308 ? -3.681 -5.114 41.501 1.00 88.56 308 GLY A CA 1
ATOM 2333 C C . GLY A 1 308 ? -5.045 -4.931 42.169 1.00 88.56 308 GLY A C 1
ATOM 2334 O O . GLY A 1 308 ? -5.117 -4.732 43.384 1.00 88.56 308 GLY A O 1
ATOM 2335 N N . TYR A 1 309 ? -6.133 -5.068 41.408 1.00 88.75 309 TYR A N 1
ATOM 2336 C CA . TYR A 1 309 ? -7.495 -5.051 41.934 1.00 88.75 309 TYR A CA 1
ATOM 2337 C C . TYR A 1 309 ? -7.764 -6.236 42.873 1.00 88.75 309 TYR A C 1
ATOM 2339 O O . TYR A 1 309 ? -8.282 -6.018 43.967 1.00 88.75 309 TYR A O 1
ATOM 2347 N N . VAL A 1 310 ? -7.373 -7.462 42.507 1.00 90.12 310 VAL A N 1
ATOM 2348 C CA . VAL A 1 310 ? -7.555 -8.659 43.350 1.00 90.12 310 VAL A CA 1
ATOM 2349 C C . VAL A 1 310 ? -6.759 -8.542 44.647 1.00 90.12 310 VAL A C 1
ATOM 2351 O O . VAL A 1 310 ? -7.324 -8.766 45.715 1.00 90.12 310 VAL A O 1
ATOM 2354 N N . ILE A 1 311 ? -5.491 -8.124 44.581 1.00 89.62 311 ILE A N 1
ATOM 2355 C CA . ILE A 1 311 ? -4.646 -7.909 45.765 1.00 89.62 311 ILE A CA 1
ATOM 2356 C C . ILE A 1 311 ? -5.277 -6.849 46.669 1.00 89.62 311 ILE A C 1
ATOM 2358 O O . ILE A 1 311 ? -5.468 -7.078 47.864 1.00 89.62 311 ILE A O 1
ATOM 2362 N N . ARG A 1 312 ? -5.661 -5.699 46.103 1.00 86.81 312 ARG A N 1
ATOM 2363 C CA . ARG A 1 312 ? -6.297 -4.620 46.864 1.00 86.81 312 ARG A CA 1
ATOM 2364 C C . ARG A 1 312 ? -7.607 -5.088 47.492 1.00 86.81 312 ARG A C 1
ATOM 2366 O O . ARG A 1 312 ? -7.846 -4.815 48.662 1.00 86.81 312 ARG A O 1
ATOM 2373 N N . ARG A 1 313 ? -8.440 -5.815 46.744 1.00 87.00 313 ARG A N 1
ATOM 2374 C CA . ARG A 1 313 ? -9.692 -6.389 47.241 1.00 87.00 313 ARG A CA 1
ATOM 2375 C C . ARG A 1 313 ? -9.419 -7.344 48.396 1.00 87.00 313 ARG A C 1
ATOM 2377 O O . ARG A 1 313 ? -10.037 -7.186 49.439 1.00 87.00 313 ARG A O 1
ATOM 2384 N N . TRP A 1 314 ? -8.470 -8.262 48.248 1.00 88.62 314 TRP A N 1
ATOM 2385 C CA . TRP A 1 314 ? -8.098 -9.225 49.283 1.00 88.62 314 TRP A CA 1
ATOM 2386 C C . TRP A 1 314 ? -7.633 -8.543 50.578 1.00 88.62 314 TRP A C 1
ATOM 2388 O O . TRP A 1 314 ? -8.105 -8.899 51.652 1.00 88.62 314 TRP A O 1
ATOM 2398 N N . PHE A 1 315 ? -6.817 -7.486 50.486 1.00 87.19 315 PHE A N 1
ATOM 2399 C CA . PHE A 1 315 ? -6.404 -6.686 51.650 1.00 87.19 315 PHE A CA 1
ATOM 2400 C C . PHE A 1 315 ? -7.538 -5.871 52.294 1.00 87.19 315 PHE A C 1
ATOM 2402 O O . PHE A 1 315 ? -7.465 -5.535 53.479 1.00 87.19 315 PHE A O 1
ATOM 2409 N N . CYS A 1 316 ? -8.555 -5.494 51.517 1.00 84.81 316 CYS A N 1
ATOM 2410 C CA . CYS A 1 316 ? -9.668 -4.659 51.967 1.00 84.81 316 CYS A CA 1
ATOM 2411 C C . CYS A 1 316 ? -10.862 -5.464 52.504 1.00 84.81 316 CYS A C 1
ATOM 2413 O O . CYS A 1 316 ? -11.625 -4.934 53.318 1.00 84.81 316 CYS A O 1
ATOM 2415 N N . VAL A 1 317 ? -11.030 -6.717 52.069 1.00 83.31 317 VAL A N 1
ATOM 2416 C CA . VAL A 1 317 ? -12.080 -7.631 52.542 1.00 83.31 317 VAL A CA 1
ATOM 2417 C C . VAL A 1 317 ? -11.918 -7.840 54.052 1.00 83.31 317 VAL A C 1
ATOM 2419 O O . VAL A 1 317 ? -10.853 -8.211 54.534 1.00 83.31 317 VAL A O 1
ATOM 2422 N N . GLY A 1 318 ? -12.968 -7.523 54.811 1.00 78.12 318 GLY A N 1
ATOM 2423 C CA . GLY A 1 318 ? -12.975 -7.571 56.279 1.00 78.12 318 GLY A CA 1
ATOM 2424 C C . GLY A 1 318 ? -12.460 -6.310 56.990 1.00 78.12 318 GLY A C 1
ATOM 2425 O O . GLY A 1 318 ? -12.691 -6.171 58.187 1.00 78.12 318 GLY A O 1
ATOM 2426 N N . ARG A 1 319 ? -11.815 -5.361 56.287 1.00 83.44 319 ARG A N 1
ATOM 2427 C CA . ARG A 1 319 ? -11.344 -4.080 56.868 1.00 83.44 319 ARG A CA 1
ATOM 2428 C C . ARG A 1 319 ? -12.197 -2.867 56.500 1.00 83.44 319 ARG A C 1
ATOM 2430 O O . ARG A 1 319 ? -12.184 -1.875 57.224 1.00 83.44 319 ARG A O 1
ATOM 2437 N N . LEU A 1 320 ? -12.885 -2.900 55.361 1.00 83.88 320 LEU A N 1
ATOM 2438 C CA . LEU A 1 320 ? -13.675 -1.779 54.844 1.00 83.88 320 LEU A CA 1
ATOM 2439 C C . LEU A 1 320 ? -15.171 -2.131 54.771 1.00 83.88 320 LEU A C 1
ATOM 2441 O O . LEU A 1 320 ? -15.505 -3.289 54.531 1.00 83.88 320 LEU A O 1
ATOM 2445 N N . PRO A 1 321 ? -16.070 -1.142 54.943 1.00 83.12 321 PRO A N 1
ATOM 2446 C CA . PRO A 1 321 ? -17.511 -1.339 54.782 1.00 83.12 321 PRO A CA 1
ATOM 2447 C C . PRO A 1 321 ? -17.865 -1.724 53.337 1.00 83.12 321 PRO A C 1
ATOM 2449 O O . PRO A 1 321 ? -17.249 -1.203 52.403 1.00 83.12 321 PRO A O 1
ATOM 2452 N N . GLU A 1 322 ? -18.893 -2.564 53.154 1.00 80.75 322 GLU A N 1
ATOM 2453 C CA . GLU A 1 322 ? -19.325 -3.110 51.848 1.00 80.75 322 GLU A CA 1
ATOM 2454 C C . GLU A 1 322 ? -19.489 -2.031 50.766 1.00 80.75 322 GLU A C 1
ATOM 2456 O O . GLU A 1 322 ? -18.943 -2.171 49.675 1.00 80.75 322 GLU A O 1
ATOM 2461 N N . LYS A 1 323 ? -20.078 -0.874 51.106 1.00 80.62 323 LYS A N 1
ATOM 2462 C CA . LYS A 1 323 ? -20.229 0.263 50.177 1.00 80.62 323 LYS A CA 1
ATOM 2463 C C . LYS A 1 323 ? -18.917 0.719 49.525 1.00 80.62 323 LYS A C 1
ATOM 2465 O O . LYS A 1 323 ? -18.913 1.089 48.358 1.00 80.62 323 LYS A O 1
ATOM 2470 N N . LYS A 1 324 ? -17.794 0.715 50.260 1.00 80.19 324 LYS A N 1
ATOM 2471 C CA . LYS A 1 324 ? -16.485 1.107 49.699 1.00 80.19 324 LYS A CA 1
ATOM 2472 C C . LYS A 1 324 ? -15.914 0.030 48.775 1.00 80.19 324 LYS A C 1
ATOM 2474 O O . LYS A 1 324 ? -15.158 0.366 47.865 1.00 80.19 324 LYS A O 1
ATOM 2479 N N . LEU A 1 325 ? -16.257 -1.237 49.009 1.00 79.31 325 LEU A N 1
ATOM 2480 C CA . LEU A 1 325 ? -15.872 -2.349 48.145 1.00 79.31 325 LEU A CA 1
ATOM 2481 C C . LEU A 1 325 ? -16.612 -2.271 46.805 1.00 79.31 325 LEU A C 1
ATOM 2483 O O . LEU A 1 325 ? -15.990 -2.446 45.759 1.00 79.31 325 LEU A O 1
ATOM 2487 N N . ASP A 1 326 ? -17.896 -1.913 46.831 1.00 77.94 326 ASP A N 1
ATOM 2488 C CA . ASP A 1 326 ? -18.700 -1.720 45.622 1.00 77.94 326 ASP A CA 1
ATOM 2489 C C . ASP A 1 326 ? -18.180 -0.555 44.778 1.00 77.94 326 ASP A C 1
ATOM 2491 O O . ASP A 1 326 ? -17.896 -0.743 43.597 1.00 77.94 326 ASP A O 1
ATOM 2495 N N . THR A 1 327 ? -17.890 0.604 45.382 1.00 79.19 327 THR A N 1
ATOM 2496 C CA . THR A 1 327 ? -17.282 1.740 44.657 1.00 79.19 327 THR A CA 1
ATOM 2497 C C . THR A 1 327 ? -15.932 1.377 44.019 1.00 79.19 327 THR A C 1
ATOM 2499 O O . THR A 1 327 ? -15.593 1.862 42.935 1.00 79.19 327 THR A O 1
ATOM 2502 N N . MET A 1 328 ? -15.141 0.509 44.664 1.00 77.00 328 MET A N 1
ATOM 2503 C CA . MET A 1 328 ? -13.894 -0.001 44.084 1.00 77.00 328 MET A CA 1
ATOM 2504 C C . MET A 1 328 ? -14.145 -0.899 42.866 1.00 77.00 328 MET A C 1
ATOM 2506 O O . MET A 1 328 ? -13.438 -0.764 41.866 1.00 77.00 328 MET A O 1
ATOM 2510 N N . ASN A 1 329 ? -15.138 -1.790 42.933 1.00 82.75 329 ASN A N 1
ATOM 2511 C CA . ASN A 1 329 ? -15.527 -2.657 41.816 1.00 82.75 329 ASN A CA 1
ATOM 2512 C C . ASN A 1 329 ? -16.023 -1.829 40.631 1.00 82.75 329 ASN A C 1
ATOM 2514 O O . ASN A 1 329 ? -15.639 -2.080 39.491 1.00 82.75 329 ASN A O 1
ATOM 2518 N N . GLU A 1 330 ? -16.835 -0.816 40.911 1.00 80.94 330 GLU A N 1
ATOM 2519 C CA . GLU A 1 330 ? -17.387 0.086 39.907 1.00 80.94 330 GLU A CA 1
ATOM 2520 C C . GLU A 1 330 ? -16.304 0.888 39.196 1.00 80.94 330 GLU A C 1
ATOM 2522 O O . GLU A 1 330 ? -16.284 0.949 37.966 1.00 80.94 330 GLU A O 1
ATOM 2527 N N . SER A 1 331 ? -15.360 1.435 39.963 1.00 79.75 331 SER A N 1
ATOM 2528 C CA . SER A 1 331 ? -14.222 2.170 39.411 1.00 79.75 331 SER A CA 1
ATOM 2529 C C . SER A 1 331 ? -13.370 1.269 38.515 1.00 79.75 331 SER A C 1
ATOM 2531 O O . SER A 1 331 ? -13.022 1.660 37.404 1.00 79.75 331 SER A O 1
ATOM 2533 N N . PHE A 1 332 ? -13.058 0.047 38.963 1.00 85.31 332 PHE A N 1
ATOM 2534 C CA . PHE A 1 332 ? -12.279 -0.907 38.171 1.00 85.31 332 PHE A CA 1
ATOM 2535 C C . PHE A 1 332 ? -12.993 -1.294 36.870 1.00 85.31 332 PHE A C 1
ATOM 2537 O O . PHE A 1 332 ? -12.394 -1.218 35.799 1.00 85.31 332 PHE A O 1
ATOM 2544 N N . MET A 1 333 ? -14.280 -1.647 36.949 1.00 85.75 333 MET A N 1
ATOM 2545 C CA . MET A 1 333 ? -15.087 -2.000 35.778 1.00 85.75 333 MET A CA 1
ATOM 2546 C C . MET A 1 333 ? -15.183 -0.844 34.781 1.00 85.75 333 MET A C 1
ATOM 2548 O O . MET A 1 333 ? -15.041 -1.067 33.582 1.00 85.75 333 MET A O 1
ATOM 2552 N N . PHE A 1 334 ? -15.378 0.389 35.254 1.00 83.25 334 PHE A N 1
ATOM 2553 C CA . PHE A 1 334 ? -15.417 1.566 34.388 1.00 83.25 334 PHE A CA 1
ATOM 2554 C C . PHE A 1 334 ? -14.102 1.753 33.616 1.00 83.25 334 PHE A C 1
ATOM 2556 O O . PHE A 1 334 ? -14.128 1.896 32.394 1.00 83.25 334 PHE A O 1
ATOM 2563 N N . TRP A 1 335 ? -12.955 1.700 34.303 1.00 83.12 335 TRP A N 1
ATOM 2564 C CA . TRP A 1 335 ? -11.644 1.839 33.659 1.00 83.12 335 TRP A CA 1
ATOM 2565 C C . TRP A 1 335 ? -11.332 0.686 32.702 1.00 83.12 335 TRP A C 1
ATOM 2567 O O . TRP A 1 335 ? -10.779 0.927 31.633 1.00 83.12 335 TRP A O 1
ATOM 2577 N N . LEU A 1 336 ? -11.728 -0.544 33.040 1.00 88.50 336 LEU A N 1
ATOM 2578 C CA . LEU A 1 336 ? -11.582 -1.709 32.166 1.00 88.50 336 LEU A CA 1
ATOM 2579 C C . LEU A 1 336 ? -12.398 -1.555 30.872 1.00 88.50 336 LEU A C 1
ATOM 2581 O O . LEU A 1 336 ? -11.882 -1.789 29.778 1.00 88.50 336 LEU A O 1
ATOM 2585 N N . LEU A 1 337 ? -13.665 -1.145 30.984 1.00 88.19 337 LEU A N 1
ATOM 2586 C CA . LEU A 1 337 ? -14.536 -0.926 29.827 1.00 88.19 337 LEU A CA 1
ATOM 2587 C C . LEU A 1 337 ? -14.034 0.234 28.963 1.00 88.19 337 LEU A C 1
ATOM 2589 O O . LEU A 1 337 ? -13.985 0.101 27.746 1.00 88.19 337 LEU A O 1
ATOM 2593 N N . LEU A 1 338 ? -13.596 1.336 29.578 1.00 83.50 338 LEU A N 1
ATOM 2594 C CA . LEU A 1 338 ? -13.020 2.468 28.852 1.00 83.50 338 LEU A CA 1
ATOM 2595 C C . LEU A 1 338 ? -11.727 2.076 28.120 1.00 83.50 338 LEU A C 1
ATOM 2597 O O . LEU A 1 338 ? -11.553 2.425 26.957 1.00 83.50 338 LEU A O 1
ATOM 2601 N N . PHE A 1 339 ? -10.835 1.331 28.777 1.00 85.31 339 PHE A N 1
ATOM 2602 C CA . PHE A 1 339 ? -9.573 0.895 28.180 1.00 85.31 339 PHE A CA 1
ATOM 2603 C C . PHE A 1 339 ? -9.796 -0.066 27.007 1.00 85.31 339 PHE A C 1
ATOM 2605 O O . PHE A 1 339 ? -9.270 0.159 25.920 1.00 85.31 339 PHE A O 1
ATOM 2612 N N . THR A 1 340 ? -10.629 -1.096 27.196 1.00 89.56 340 THR A N 1
ATOM 2613 C CA . THR A 1 340 ? -10.979 -2.039 26.117 1.00 89.56 340 THR A CA 1
ATOM 2614 C C . THR A 1 340 ? -11.648 -1.337 24.938 1.00 89.56 340 THR A C 1
ATOM 2616 O O . THR A 1 340 ? -11.375 -1.691 23.797 1.00 89.56 340 THR A O 1
ATOM 2619 N N . TYR A 1 341 ? -12.445 -0.300 25.197 1.00 86.19 341 TYR A N 1
ATOM 2620 C CA . TYR A 1 341 ? -13.097 0.492 24.161 1.00 86.19 341 TYR A CA 1
ATOM 2621 C C . TYR A 1 341 ? -12.105 1.288 23.304 1.00 86.19 341 TYR A C 1
ATOM 2623 O O . TYR A 1 341 ? -12.238 1.319 22.084 1.00 86.19 341 TYR A O 1
ATOM 2631 N N . VAL A 1 342 ? -11.102 1.916 23.927 1.00 82.62 342 VAL A N 1
ATOM 2632 C CA . VAL A 1 342 ? -10.084 2.706 23.210 1.00 82.62 342 VAL A CA 1
ATOM 2633 C C . VAL A 1 342 ? -9.159 1.810 22.386 1.00 82.62 342 VAL A C 1
ATOM 2635 O O . VAL A 1 342 ? -8.807 2.164 21.265 1.00 82.62 342 VAL A O 1
ATOM 2638 N N . VAL A 1 343 ? -8.802 0.642 22.922 1.00 86.19 343 VAL A N 1
ATOM 2639 C CA . VAL A 1 343 ? -7.878 -0.318 22.298 1.00 86.19 343 VAL A CA 1
ATOM 2640 C C . VAL A 1 343 ? -8.546 -1.155 21.193 1.00 86.19 343 VAL A C 1
ATOM 2642 O O . VAL A 1 343 ? -7.865 -1.670 20.309 1.00 86.19 343 VAL A O 1
ATOM 2645 N N . PHE A 1 344 ? -9.877 -1.280 21.211 1.00 87.69 344 PHE A N 1
ATOM 2646 C CA . PHE A 1 344 ? -10.634 -2.149 20.307 1.00 87.69 344 PHE A CA 1
ATOM 2647 C C . PHE A 1 344 ? -10.330 -1.915 18.820 1.00 87.69 344 PHE A C 1
ATOM 2649 O O . PHE A 1 344 ? -9.952 -2.863 18.133 1.00 87.69 344 PHE A O 1
ATOM 2656 N N . VAL A 1 345 ? -10.463 -0.677 18.330 1.00 85.19 345 VAL A N 1
ATOM 2657 C CA . VAL A 1 345 ? -10.231 -0.343 16.913 1.00 85.19 345 VAL A CA 1
ATOM 2658 C C . VAL A 1 345 ? -8.771 -0.580 16.498 1.00 85.19 345 VAL A C 1
ATOM 2660 O O . VAL A 1 345 ? -8.556 -1.366 15.577 1.00 85.19 345 VAL A O 1
ATOM 2663 N N . PRO A 1 346 ? -7.751 -0.008 17.172 1.00 80.75 346 PRO A N 1
ATOM 2664 C CA . PRO A 1 346 ? -6.367 -0.168 16.726 1.00 80.75 346 PRO A CA 1
ATOM 2665 C C . PRO A 1 346 ? -5.862 -1.613 16.797 1.00 80.75 346 PRO A C 1
ATOM 2667 O O . PRO A 1 346 ? -5.109 -2.026 15.918 1.00 80.75 346 PRO A O 1
ATOM 2670 N N . CYS A 1 347 ? -6.249 -2.409 17.800 1.00 87.38 347 CYS A N 1
ATOM 2671 C CA . CYS A 1 347 ? -5.857 -3.823 17.836 1.00 87.38 347 CYS A CA 1
ATOM 2672 C C . CYS A 1 347 ? -6.555 -4.638 16.747 1.00 87.38 347 CYS A C 1
ATOM 2674 O O . CYS A 1 347 ? -5.927 -5.504 16.142 1.00 87.38 347 CYS A O 1
ATOM 2676 N N . SER A 1 348 ? -7.834 -4.360 16.481 1.00 88.94 348 SER A N 1
ATOM 2677 C CA . SER A 1 348 ? -8.582 -5.075 15.445 1.00 88.94 348 SER A CA 1
ATOM 2678 C C . SER A 1 348 ? -8.056 -4.753 14.045 1.00 88.94 348 SER A C 1
ATOM 2680 O O . SER A 1 348 ? -7.869 -5.674 13.255 1.00 88.94 348 SER A O 1
ATOM 2682 N N . ALA A 1 349 ? -7.744 -3.484 13.765 1.00 84.56 349 ALA A N 1
ATOM 2683 C CA . ALA A 1 349 ? -7.202 -3.048 12.479 1.00 84.56 349 ALA A CA 1
ATOM 2684 C C . ALA A 1 349 ? -5.853 -3.715 12.165 1.00 84.56 349 ALA A C 1
ATOM 2686 O O . ALA A 1 349 ? -5.684 -4.289 11.091 1.00 84.56 349 ALA A O 1
ATOM 2687 N N . VAL A 1 350 ? -4.920 -3.730 13.127 1.00 83.50 350 VAL A N 1
ATOM 2688 C CA . VAL A 1 350 ? -3.607 -4.367 12.923 1.00 83.50 350 VAL A CA 1
ATOM 2689 C C . VAL A 1 350 ? -3.751 -5.872 12.701 1.00 83.50 350 VAL A C 1
ATOM 2691 O O . VAL A 1 350 ? -3.170 -6.406 11.763 1.00 83.50 350 VAL A O 1
ATOM 2694 N N . VAL A 1 351 ? -4.604 -6.556 13.468 1.00 89.06 351 VAL A N 1
ATOM 2695 C CA . VAL A 1 351 ? -4.862 -7.992 13.269 1.00 89.06 351 VAL A CA 1
ATOM 2696 C C . VAL A 1 351 ? -5.461 -8.287 11.887 1.00 89.06 351 VAL A C 1
ATOM 2698 O O . VAL A 1 351 ? -5.056 -9.259 11.252 1.00 89.06 351 VAL A O 1
ATOM 2701 N N . MET A 1 352 ? -6.390 -7.458 11.400 1.00 87.69 352 MET A N 1
ATOM 2702 C CA . MET A 1 352 ? -6.995 -7.642 10.074 1.00 87.69 352 MET A CA 1
ATOM 2703 C C . MET A 1 352 ? -6.026 -7.319 8.933 1.00 87.69 352 MET A C 1
ATOM 2705 O O . MET A 1 352 ? -6.035 -8.004 7.911 1.00 87.69 352 MET A O 1
ATOM 2709 N N . SER A 1 353 ? -5.142 -6.337 9.117 1.00 83.62 353 SER A N 1
ATOM 2710 C CA . SER A 1 353 ? -4.192 -5.926 8.077 1.00 83.62 353 SER A CA 1
ATOM 2711 C C . SER A 1 353 ? -3.165 -7.005 7.699 1.00 83.62 353 SER A C 1
ATOM 2713 O O . SER A 1 353 ? -2.649 -6.980 6.585 1.00 83.62 353 SER A O 1
ATOM 2715 N N . VAL A 1 354 ? -2.960 -8.023 8.548 1.00 87.69 354 VAL A N 1
ATOM 2716 C CA . VAL A 1 354 ? -2.144 -9.216 8.233 1.00 87.69 354 VAL A CA 1
ATOM 2717 C C . VAL A 1 354 ? -2.656 -9.961 6.993 1.00 87.69 354 VAL A C 1
ATOM 2719 O O . VAL A 1 354 ? -1.868 -10.561 6.259 1.00 87.69 354 VAL A O 1
ATOM 2722 N N . PHE A 1 355 ? -3.970 -9.941 6.750 1.00 87.88 355 PHE A N 1
ATOM 2723 C CA . PHE A 1 355 ? -4.592 -10.638 5.622 1.00 87.88 355 PHE A CA 1
ATOM 2724 C C . PHE A 1 355 ? -4.613 -9.807 4.334 1.00 87.88 355 PHE A C 1
ATOM 2726 O O . PHE A 1 355 ? -4.962 -10.343 3.282 1.00 87.88 355 PHE A O 1
ATOM 2733 N N . ASN A 1 356 ? -4.235 -8.526 4.396 1.00 85.62 356 ASN A N 1
ATOM 2734 C CA . ASN A 1 356 ? -4.233 -7.648 3.234 1.00 85.62 356 ASN A CA 1
ATOM 2735 C C . ASN A 1 356 ? -2.937 -7.822 2.424 1.00 85.62 356 ASN A C 1
ATOM 2737 O O . ASN A 1 356 ? -1.883 -7.275 2.763 1.00 85.62 356 ASN A O 1
ATOM 2741 N N . CYS A 1 357 ? -3.022 -8.617 1.358 1.00 85.38 357 CYS A N 1
ATOM 2742 C CA . CYS A 1 357 ? -1.917 -8.921 0.456 1.00 85.38 357 CYS A CA 1
ATOM 2743 C C . CYS A 1 357 ? -2.111 -8.235 -0.895 1.00 85.38 357 CYS A C 1
ATOM 2745 O O . CYS A 1 357 ? -3.120 -8.444 -1.566 1.00 85.38 357 CYS A O 1
ATOM 2747 N N . HIS A 1 358 ? -1.098 -7.491 -1.325 1.00 82.12 358 HIS A N 1
ATOM 2748 C CA . HIS A 1 358 ? -1.053 -6.834 -2.620 1.00 82.12 358 HIS A CA 1
ATOM 2749 C C . HIS A 1 358 ? -0.235 -7.678 -3.613 1.00 82.12 358 HIS A C 1
ATOM 2751 O O . HIS A 1 358 ? 0.913 -8.055 -3.350 1.00 82.12 358 HIS A O 1
ATOM 2757 N N . TYR A 1 359 ? -0.840 -8.015 -4.756 1.00 81.94 359 TYR A N 1
ATOM 2758 C CA . TYR A 1 359 ? -0.188 -8.767 -5.829 1.00 81.94 359 TYR A CA 1
ATOM 2759 C C . TYR A 1 359 ? 0.537 -7.816 -6.783 1.00 81.94 359 TYR A C 1
ATOM 2761 O O . TYR A 1 359 ? -0.100 -7.044 -7.491 1.00 81.94 359 TYR A O 1
ATOM 2769 N N . LEU A 1 360 ? 1.867 -7.907 -6.844 1.00 75.19 360 LEU A N 1
ATOM 2770 C CA . LEU A 1 360 ? 2.689 -6.994 -7.648 1.00 75.19 360 LEU A CA 1
ATOM 2771 C C . LEU A 1 360 ? 3.075 -7.577 -9.023 1.00 75.19 360 LEU A C 1
ATOM 2773 O O . LEU A 1 360 ? 3.713 -6.900 -9.826 1.00 75.19 360 LEU A O 1
ATOM 2777 N N . GLY A 1 361 ? 2.680 -8.818 -9.328 1.00 71.94 361 GLY A N 1
ATOM 2778 C CA . GLY A 1 361 ? 3.027 -9.505 -10.578 1.00 71.94 361 GLY A CA 1
ATOM 2779 C C . GLY A 1 361 ? 4.100 -10.585 -10.415 1.00 71.94 361 GLY A C 1
ATOM 2780 O O . GLY A 1 361 ? 4.770 -10.680 -9.389 1.00 71.94 361 GLY A O 1
ATOM 2781 N N . SER A 1 362 ? 4.264 -11.421 -11.447 1.00 68.50 362 SER A N 1
ATOM 2782 C CA . SER A 1 362 ? 5.248 -12.522 -11.490 1.00 68.50 362 SER A CA 1
ATOM 2783 C C . SER A 1 362 ? 5.154 -13.518 -10.318 1.00 68.50 362 SER A C 1
ATOM 2785 O O . SER A 1 362 ? 6.173 -14.017 -9.846 1.00 68.50 362 SER A O 1
ATOM 2787 N N . GLY A 1 363 ? 3.944 -13.777 -9.803 1.00 73.00 363 GLY A N 1
ATOM 2788 C CA . GLY A 1 363 ? 3.738 -14.665 -8.648 1.00 73.00 363 GLY A CA 1
ATOM 2789 C C . GLY A 1 363 ? 4.160 -14.068 -7.298 1.00 73.00 363 GLY A C 1
ATOM 2790 O O . GLY A 1 363 ? 4.099 -14.747 -6.283 1.00 73.00 363 GLY A O 1
ATOM 2791 N N . MET A 1 364 ? 4.579 -12.800 -7.253 1.00 77.12 364 MET A N 1
ATOM 2792 C CA . MET A 1 364 ? 5.073 -12.162 -6.035 1.00 77.12 364 MET A CA 1
ATOM 2793 C C . MET A 1 364 ? 3.972 -11.314 -5.392 1.00 77.12 364 MET A C 1
ATOM 2795 O O . MET A 1 364 ? 3.492 -10.337 -5.969 1.00 77.12 364 MET A O 1
ATOM 2799 N N . SER A 1 365 ? 3.594 -11.682 -4.170 1.00 83.31 365 SER A N 1
ATOM 2800 C CA . SER A 1 365 ? 2.643 -10.948 -3.334 1.00 83.31 365 SER A CA 1
ATOM 2801 C C . SER A 1 365 ? 3.292 -10.533 -2.015 1.00 83.31 365 SER A C 1
ATOM 2803 O O . SER A 1 365 ? 4.056 -11.294 -1.411 1.00 83.31 365 SER A O 1
ATOM 2805 N N . PHE A 1 366 ? 3.004 -9.311 -1.581 1.00 81.88 366 PHE A N 1
ATOM 2806 C CA . PHE A 1 366 ? 3.541 -8.714 -0.358 1.00 81.88 366 PHE A CA 1
ATOM 2807 C C . PHE A 1 366 ? 2.406 -8.171 0.500 1.00 81.88 366 PHE A C 1
ATOM 2809 O O . PHE A 1 366 ? 1.340 -7.834 -0.012 1.00 81.88 366 PHE A O 1
ATOM 2816 N N . MET A 1 367 ? 2.626 -8.095 1.807 1.00 77.31 367 MET A N 1
ATOM 2817 C CA . MET A 1 367 ? 1.651 -7.498 2.714 1.00 77.31 367 MET A CA 1
ATOM 2818 C C . MET A 1 367 ? 1.595 -5.980 2.489 1.00 77.31 367 MET A C 1
ATOM 2820 O O . MET A 1 367 ? 2.635 -5.333 2.411 1.00 77.31 367 MET A O 1
ATOM 2824 N N . PHE A 1 368 ? 0.393 -5.408 2.388 1.00 73.69 368 PHE A N 1
ATOM 2825 C CA . PHE A 1 368 ? 0.214 -3.993 2.025 1.00 73.69 368 PHE A CA 1
ATOM 2826 C C . PHE A 1 368 ? 0.837 -3.030 3.047 1.00 73.69 368 PHE A C 1
ATOM 2828 O O . PHE A 1 368 ? 1.484 -2.058 2.674 1.00 73.69 368 PHE A O 1
ATOM 2835 N N . VAL A 1 369 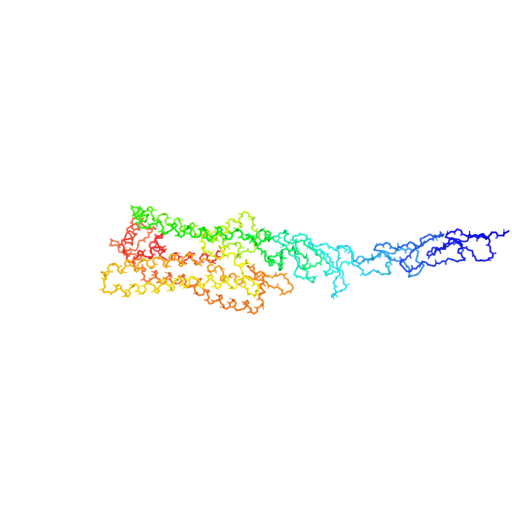? 0.691 -3.342 4.339 1.00 68.88 369 VAL A N 1
ATOM 2836 C CA . VAL A 1 369 ? 1.212 -2.508 5.437 1.00 68.88 369 VAL A CA 1
ATOM 2837 C C . VAL A 1 369 ? 2.726 -2.661 5.622 1.00 68.88 369 VAL A C 1
ATOM 2839 O O . VAL A 1 369 ? 3.376 -1.777 6.171 1.00 68.88 369 VAL A O 1
ATOM 2842 N N . ASP A 1 370 ? 3.314 -3.764 5.149 1.00 70.94 370 ASP A N 1
ATOM 2843 C CA . ASP A 1 370 ? 4.762 -3.966 5.189 1.00 70.94 370 ASP A CA 1
ATOM 2844 C C . ASP A 1 370 ? 5.244 -4.767 3.972 1.00 70.94 370 ASP A C 1
ATOM 2846 O O . ASP A 1 370 ? 5.217 -6.002 3.937 1.00 70.94 370 ASP A O 1
ATOM 2850 N N . TYR A 1 371 ? 5.765 -4.037 2.984 1.00 74.00 371 TYR A N 1
ATOM 2851 C CA . TYR A 1 371 ? 6.362 -4.601 1.774 1.00 74.00 371 TYR A CA 1
ATOM 2852 C C . TYR A 1 371 ? 7.680 -5.369 2.028 1.00 74.00 371 TYR A C 1
ATOM 2854 O O . TYR A 1 371 ? 8.294 -5.857 1.074 1.00 74.00 371 TYR A O 1
ATOM 2862 N N . THR A 1 372 ? 8.150 -5.507 3.278 1.00 73.00 372 THR A N 1
ATOM 2863 C CA . THR A 1 372 ? 9.289 -6.382 3.613 1.00 73.00 372 THR A CA 1
ATOM 2864 C C . THR A 1 372 ? 8.913 -7.868 3.597 1.00 73.00 372 THR A C 1
ATOM 2866 O O . THR A 1 372 ? 9.754 -8.701 3.239 1.00 73.00 372 THR A O 1
ATOM 2869 N N . THR A 1 373 ? 7.664 -8.219 3.926 1.00 77.00 373 THR A N 1
ATOM 2870 C CA . THR A 1 373 ? 7.220 -9.611 4.094 1.00 77.00 373 THR A CA 1
ATOM 2871 C C . THR A 1 373 ? 6.396 -10.085 2.892 1.00 77.00 373 THR A C 1
ATOM 2873 O O . THR A 1 373 ? 5.395 -9.478 2.509 1.00 77.00 373 THR A O 1
ATOM 2876 N N . LYS A 1 374 ? 6.795 -11.217 2.296 1.00 82.75 374 LYS A N 1
ATOM 2877 C CA . LYS A 1 374 ? 6.029 -11.887 1.228 1.00 82.75 374 LYS A CA 1
ATOM 2878 C C . LYS A 1 374 ? 4.857 -12.680 1.811 1.00 82.75 374 LYS A C 1
ATOM 2880 O O . LYS A 1 374 ? 5.026 -13.331 2.839 1.00 82.75 374 LYS A O 1
ATOM 2885 N N . CYS A 1 375 ? 3.723 -12.732 1.114 1.00 85.50 375 CYS A N 1
ATOM 2886 C CA . CYS A 1 375 ? 2.532 -13.437 1.610 1.00 85.50 375 CYS A CA 1
ATOM 2887 C C . CYS A 1 375 ? 2.623 -14.977 1.571 1.00 85.50 375 CYS A C 1
ATOM 2889 O O . CYS A 1 375 ? 1.832 -15.669 2.213 1.00 85.50 375 CYS A O 1
ATOM 2891 N N . GLU A 1 376 ? 3.600 -15.513 0.835 1.00 83.50 376 GLU A N 1
ATOM 2892 C CA . GLU A 1 376 ? 3.935 -16.947 0.792 1.00 83.50 376 GLU A CA 1
ATOM 2893 C C . GLU A 1 376 ? 5.112 -17.306 1.718 1.00 83.50 376 GLU A C 1
ATOM 2895 O O . GLU A 1 376 ? 5.614 -18.430 1.701 1.00 83.50 376 GLU A O 1
ATOM 2900 N N . ALA A 1 377 ? 5.614 -16.351 2.509 1.00 85.00 377 ALA A N 1
ATOM 2901 C CA . ALA A 1 377 ? 6.702 -16.622 3.438 1.00 85.00 377 ALA A CA 1
ATOM 2902 C C . ALA A 1 377 ? 6.199 -17.410 4.665 1.00 85.00 377 ALA A C 1
ATOM 2904 O O . ALA A 1 377 ? 5.133 -17.100 5.198 1.00 85.00 377 ALA A O 1
ATOM 2905 N N . PRO A 1 378 ? 7.008 -18.334 5.221 1.00 85.81 378 PRO A N 1
ATOM 2906 C CA . PRO A 1 378 ? 6.625 -19.106 6.408 1.00 85.81 378 PRO A CA 1
ATOM 2907 C C . PRO A 1 378 ? 6.374 -18.225 7.644 1.00 85.81 378 PRO A C 1
ATOM 2909 O O . PRO A 1 378 ? 5.588 -18.581 8.519 1.00 85.81 378 PRO A O 1
ATOM 2912 N N . VAL A 1 379 ? 7.016 -17.054 7.716 1.00 84.75 379 VAL A N 1
ATOM 2913 C CA . VAL A 1 379 ? 6.762 -16.060 8.770 1.00 84.75 379 VAL A CA 1
ATOM 2914 C C . VAL A 1 379 ? 5.344 -15.493 8.656 1.00 84.75 379 VAL A C 1
ATOM 2916 O O . VAL A 1 379 ? 4.658 -15.360 9.668 1.00 84.75 379 VAL A O 1
ATOM 2919 N N . HIS A 1 380 ? 4.877 -15.205 7.437 1.00 86.88 380 HIS A N 1
ATOM 2920 C CA . HIS A 1 380 ? 3.526 -14.689 7.209 1.00 86.88 380 HIS A CA 1
ATOM 2921 C C . HIS A 1 380 ? 2.467 -15.722 7.593 1.00 86.88 380 HIS A C 1
ATOM 2923 O O . HIS A 1 380 ? 1.456 -15.368 8.192 1.00 86.88 380 HIS A O 1
ATOM 2929 N N . ASP A 1 381 ? 2.724 -17.009 7.365 1.00 87.75 381 ASP A N 1
ATOM 2930 C CA . ASP A 1 381 ? 1.825 -18.072 7.824 1.00 87.75 381 ASP A CA 1
ATOM 2931 C C . ASP A 1 381 ? 1.738 -18.149 9.355 1.00 87.75 381 ASP A C 1
ATOM 2933 O O . ASP A 1 381 ? 0.645 -18.298 9.908 1.00 87.75 381 ASP A O 1
ATOM 2937 N N . LEU A 1 382 ? 2.856 -17.952 10.063 1.00 89.19 382 LEU A N 1
ATOM 2938 C CA . LEU A 1 382 ? 2.845 -17.828 11.523 1.00 89.19 382 LEU A CA 1
ATOM 2939 C C . LEU A 1 382 ? 2.057 -16.590 11.979 1.00 89.19 382 LEU A C 1
ATOM 2941 O O . LEU A 1 382 ? 1.281 -16.673 12.935 1.00 89.19 382 LEU A O 1
ATOM 2945 N N . MET A 1 383 ? 2.195 -15.466 11.271 1.00 88.75 383 MET A N 1
ATOM 2946 C CA . MET A 1 383 ? 1.416 -14.251 11.528 1.00 88.75 383 MET A CA 1
ATOM 2947 C C . MET A 1 383 ? -0.081 -14.461 11.290 1.00 88.75 383 MET A C 1
ATOM 2949 O O . MET A 1 383 ? -0.873 -13.999 12.107 1.00 88.75 383 MET A O 1
ATOM 2953 N N . LYS A 1 384 ? -0.490 -15.196 10.246 1.00 90.50 384 LYS A N 1
ATOM 2954 C CA . LYS A 1 384 ? -1.902 -15.553 10.004 1.00 90.50 384 LYS A CA 1
ATOM 2955 C C . LYS A 1 384 ? -2.469 -16.367 11.160 1.00 90.50 384 LYS A C 1
ATOM 2957 O O . LYS A 1 384 ? -3.543 -16.042 11.659 1.00 90.50 384 LYS A O 1
ATOM 2962 N N . ILE A 1 385 ? -1.754 -17.401 11.612 1.00 92.44 385 ILE A N 1
ATOM 2963 C CA . ILE A 1 385 ? -2.194 -18.241 12.740 1.00 92.44 385 ILE A CA 1
ATOM 2964 C C . ILE A 1 385 ? -2.361 -17.384 13.997 1.00 92.44 385 ILE A C 1
ATOM 2966 O O . ILE A 1 385 ? -3.388 -17.463 14.675 1.00 92.44 385 ILE A O 1
ATOM 2970 N N . TYR A 1 386 ? -1.378 -16.528 14.281 1.00 93.06 386 TYR A N 1
ATOM 2971 C CA . TYR A 1 386 ? -1.441 -15.587 15.391 1.00 93.06 386 TYR A CA 1
ATOM 2972 C C . TYR A 1 386 ? -2.640 -14.636 15.264 1.00 93.06 386 TYR A C 1
ATOM 2974 O O . TYR A 1 386 ? -3.423 -14.497 16.205 1.00 93.06 386 TYR A O 1
ATOM 2982 N N . ALA A 1 387 ? -2.833 -14.032 14.091 1.00 92.25 387 ALA A N 1
ATOM 2983 C CA . ALA A 1 387 ? -3.932 -13.119 13.818 1.00 92.25 387 ALA A CA 1
ATOM 2984 C C . ALA A 1 387 ? -5.291 -13.797 14.038 1.00 92.25 387 ALA A C 1
ATOM 2986 O O . ALA A 1 387 ? -6.121 -13.245 14.754 1.00 92.25 387 ALA A O 1
ATOM 2987 N N . VAL A 1 388 ? -5.495 -15.026 13.546 1.00 94.06 388 VAL A N 1
ATOM 2988 C CA . VAL A 1 388 ? -6.742 -15.788 13.757 1.00 94.06 388 VAL A CA 1
ATOM 2989 C C . VAL A 1 388 ? -7.062 -15.958 15.243 1.00 94.06 388 VAL A C 1
ATOM 2991 O O . VAL A 1 388 ? -8.207 -15.755 15.642 1.00 94.06 388 VAL A O 1
ATOM 2994 N N . ILE A 1 389 ? -6.072 -16.270 16.086 1.00 94.06 389 ILE A N 1
ATOM 2995 C CA . ILE A 1 389 ? -6.281 -16.380 17.540 1.00 94.06 389 ILE A CA 1
ATOM 2996 C C . ILE A 1 389 ? -6.753 -15.038 18.115 1.00 94.06 389 ILE A C 1
ATOM 2998 O O . ILE A 1 389 ? -7.705 -14.986 18.896 1.00 94.06 389 ILE A O 1
ATOM 3002 N N . PHE A 1 390 ? -6.120 -13.943 17.705 1.00 94.19 390 PHE A N 1
ATOM 3003 C CA . PHE A 1 390 ? -6.416 -12.612 18.224 1.00 94.19 390 PHE A CA 1
ATOM 3004 C C . PHE A 1 390 ? -7.683 -11.972 17.639 1.00 94.19 390 PHE A C 1
ATOM 3006 O O . PHE A 1 390 ? -8.263 -11.104 18.297 1.00 94.19 390 PHE A O 1
ATOM 3013 N N . ILE A 1 391 ? -8.201 -12.458 16.504 1.00 93.75 391 ILE A N 1
ATOM 3014 C CA . ILE A 1 391 ? -9.550 -12.123 16.014 1.00 93.75 391 ILE A CA 1
ATOM 3015 C C . ILE A 1 391 ? -10.604 -12.512 17.060 1.00 93.75 391 ILE A C 1
ATOM 3017 O O . ILE A 1 391 ? -11.527 -11.742 17.341 1.00 93.75 391 ILE A O 1
ATOM 3021 N N . PHE A 1 392 ? -10.444 -13.677 17.698 1.00 94.06 392 PHE A N 1
ATOM 3022 C CA . PHE A 1 392 ? -11.357 -14.114 18.756 1.00 94.06 392 PHE A CA 1
ATOM 3023 C C . PHE A 1 392 ? -11.243 -13.274 20.031 1.00 94.06 392 PHE A C 1
ATOM 3025 O O . PHE A 1 392 ? -12.219 -13.156 20.767 1.00 94.06 392 PHE A O 1
ATOM 3032 N N . VAL A 1 393 ? -10.083 -12.668 20.290 1.00 93.50 393 VAL A N 1
ATOM 3033 C CA . VAL A 1 393 ? -9.849 -11.835 21.479 1.00 93.50 393 VAL A CA 1
ATOM 3034 C C . VAL A 1 393 ? -10.415 -10.426 21.291 1.00 93.50 393 VAL A C 1
ATOM 3036 O O . VAL A 1 393 ? -11.120 -9.930 22.169 1.00 93.50 393 VAL A O 1
ATOM 3039 N N . TYR A 1 394 ? -10.133 -9.791 20.151 1.00 92.62 394 TYR A N 1
ATOM 3040 C CA . TYR A 1 394 ? -10.435 -8.377 19.917 1.00 92.62 394 TYR A CA 1
ATOM 3041 C C . TYR A 1 394 ? -11.737 -8.172 19.119 1.00 92.62 394 TYR A C 1
ATOM 3043 O O . TYR A 1 394 ? -12.741 -7.853 19.766 1.00 92.62 394 TYR A O 1
ATOM 3051 N N . PRO A 1 395 ? -11.785 -8.400 17.785 1.00 92.38 395 PRO A N 1
ATOM 3052 C CA . PRO A 1 395 ? -12.997 -8.256 16.979 1.00 92.38 395 PRO A CA 1
ATOM 3053 C C . PRO A 1 395 ? -14.225 -8.986 17.525 1.00 92.38 395 PRO A C 1
ATOM 3055 O O . PRO A 1 395 ? -15.324 -8.443 17.495 1.00 92.38 395 PRO A O 1
ATOM 3058 N N . VAL A 1 396 ? -14.059 -10.213 18.031 1.00 93.62 396 VAL A N 1
ATOM 3059 C CA . VAL A 1 396 ? -15.183 -11.031 18.520 1.00 93.62 396 VAL A CA 1
ATOM 3060 C C . VAL A 1 396 ? -15.325 -10.938 20.039 1.00 93.62 396 VAL A C 1
ATOM 3062 O O . VAL A 1 396 ? -16.429 -10.756 20.555 1.00 93.62 396 VAL A O 1
ATOM 3065 N N . GLY A 1 397 ? -14.215 -11.044 20.769 1.00 93.31 397 GLY A N 1
ATOM 3066 C CA . GLY A 1 397 ? -14.219 -11.171 22.224 1.00 93.31 397 GLY A CA 1
ATOM 3067 C C . GLY A 1 397 ? -14.725 -9.927 22.948 1.00 93.31 397 GLY A C 1
ATOM 3068 O O . GLY A 1 397 ? -15.556 -10.049 23.851 1.00 93.31 397 GLY A O 1
ATOM 3069 N N . ILE A 1 398 ? -14.290 -8.728 22.541 1.00 93.00 398 ILE A N 1
ATOM 3070 C CA . ILE A 1 398 ? -14.716 -7.476 23.189 1.00 93.00 398 ILE A CA 1
ATOM 3071 C C . ILE A 1 398 ? -16.219 -7.218 22.970 1.00 93.00 398 ILE A C 1
ATOM 3073 O O . ILE A 1 398 ? -16.926 -7.039 23.969 1.00 93.00 398 ILE A O 1
ATOM 3077 N N . PRO A 1 399 ? -16.764 -7.269 21.735 1.00 93.31 399 PRO A N 1
ATOM 3078 C CA . PRO A 1 399 ? -18.204 -7.113 21.529 1.00 93.31 399 PRO A CA 1
ATOM 3079 C C . PRO A 1 399 ? -19.033 -8.198 22.228 1.00 93.31 399 PRO A C 1
ATOM 3081 O O . PRO A 1 399 ? -20.062 -7.884 22.830 1.00 93.31 399 PRO A O 1
ATOM 3084 N N . ALA A 1 400 ? -18.574 -9.457 22.230 1.00 94.25 400 ALA A N 1
ATOM 3085 C CA . ALA A 1 400 ? -19.246 -10.545 22.945 1.00 94.25 400 ALA A CA 1
ATOM 3086 C C . ALA A 1 400 ? -19.261 -10.316 24.466 1.00 94.25 400 ALA A C 1
ATOM 3088 O O . ALA A 1 400 ? -20.287 -10.531 25.117 1.00 94.25 400 ALA A O 1
ATOM 3089 N N . MET A 1 401 ? -18.155 -9.826 25.035 1.00 93.12 401 MET A N 1
ATOM 3090 C CA . MET A 1 401 ? -18.071 -9.441 26.444 1.00 93.12 401 MET A CA 1
ATOM 3091 C C . MET A 1 401 ? -19.055 -8.309 26.766 1.00 93.12 401 MET A C 1
ATOM 3093 O O . MET A 1 401 ? -19.802 -8.415 27.743 1.00 93.12 401 MET A O 1
ATOM 3097 N N . TYR A 1 402 ? -19.104 -7.252 25.949 1.00 92.94 402 TYR A N 1
ATOM 3098 C CA . TYR A 1 402 ? -20.060 -6.154 26.128 1.00 92.94 402 TYR A CA 1
ATOM 3099 C C . TYR A 1 402 ? -21.503 -6.657 26.057 1.00 92.94 402 TYR A C 1
ATOM 3101 O O . TYR A 1 402 ? -22.298 -6.363 26.953 1.00 92.94 402 TYR A O 1
ATOM 3109 N N . PHE A 1 403 ? -21.829 -7.485 25.064 1.00 93.88 403 PHE A N 1
ATOM 3110 C CA . PHE A 1 403 ? -23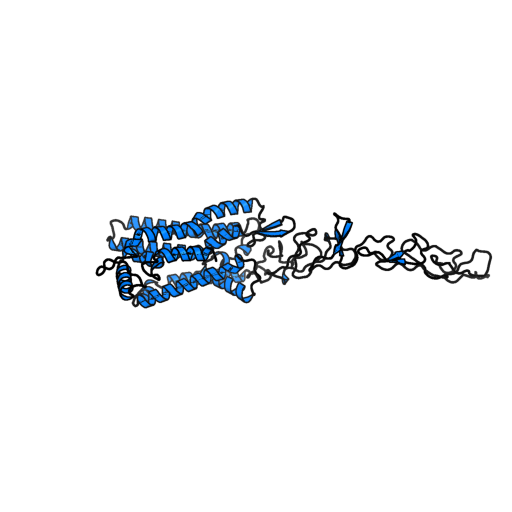.155 -8.079 24.931 1.00 93.88 403 PHE A CA 1
ATOM 3111 C C . PHE A 1 403 ? -23.534 -8.926 26.150 1.00 93.88 403 PHE A C 1
ATOM 3113 O O . PHE A 1 403 ? -24.626 -8.763 26.694 1.00 93.88 403 PHE A O 1
ATOM 3120 N N . ALA A 1 404 ? -22.634 -9.787 26.631 1.00 93.94 404 ALA A N 1
ATOM 3121 C CA . ALA A 1 404 ? -22.885 -10.639 27.790 1.00 93.94 404 ALA A CA 1
ATOM 3122 C C . ALA A 1 404 ? -23.127 -9.824 29.073 1.00 93.94 404 ALA A C 1
ATOM 3124 O O . ALA A 1 404 ? -24.049 -10.130 29.838 1.00 93.94 404 ALA A O 1
ATOM 3125 N N . LEU A 1 405 ? -22.335 -8.771 29.304 1.00 91.44 405 LEU A N 1
ATOM 3126 C CA . LEU A 1 405 ? -22.495 -7.874 30.453 1.00 91.44 405 LEU A CA 1
ATOM 3127 C C . LEU A 1 405 ? -23.842 -7.139 30.413 1.00 91.44 405 LEU A C 1
ATOM 3129 O O . LEU A 1 405 ? -24.556 -7.100 31.420 1.00 91.44 405 LEU A O 1
ATOM 3133 N N . LEU A 1 406 ? -24.221 -6.618 29.245 1.00 90.75 406 LEU A N 1
ATOM 3134 C CA . LEU A 1 406 ? -25.48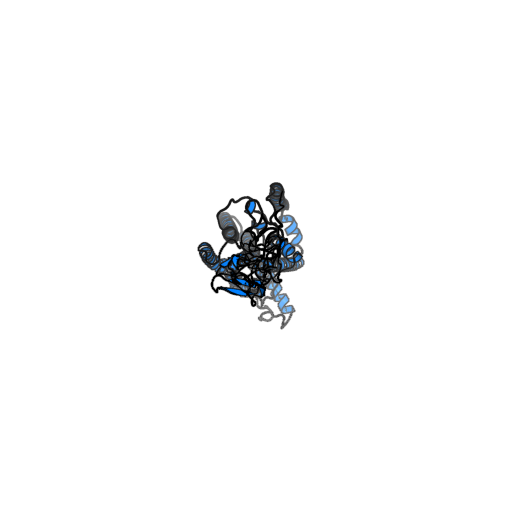6 -5.912 29.049 1.00 90.75 406 LEU A CA 1
ATOM 3135 C C . LEU A 1 406 ? -26.691 -6.857 29.152 1.00 90.75 406 LEU A C 1
ATOM 3137 O O . LEU A 1 406 ? -27.669 -6.544 29.833 1.00 90.75 406 LEU A O 1
ATOM 3141 N N . TYR A 1 407 ? -26.603 -8.052 28.563 1.00 92.25 407 TYR A N 1
ATOM 3142 C CA . TYR A 1 407 ? -27.674 -9.047 28.588 1.00 92.25 407 TYR A CA 1
ATOM 3143 C C . TYR A 1 407 ? -27.997 -9.508 30.014 1.00 92.25 407 TYR A C 1
ATOM 3145 O O . TYR A 1 407 ? -29.170 -9.604 30.385 1.00 92.25 407 TYR A O 1
ATOM 3153 N N . ARG A 1 408 ? -26.974 -9.724 30.856 1.00 91.31 408 ARG A N 1
ATOM 3154 C CA . ARG A 1 408 ? -27.156 -10.122 32.265 1.00 91.31 408 ARG A CA 1
ATOM 3155 C C . ARG A 1 408 ? -27.921 -9.086 33.086 1.00 91.31 408 ARG A C 1
ATOM 3157 O O . ARG A 1 408 ? -28.666 -9.462 33.988 1.00 91.31 408 ARG A O 1
ATOM 3164 N N . LYS A 1 409 ? -27.762 -7.797 32.779 1.00 89.25 409 LYS A N 1
ATOM 3165 C CA . LYS A 1 409 ? -28.434 -6.691 33.479 1.00 89.25 409 LYS A CA 1
ATOM 3166 C C . LYS A 1 409 ? -29.585 -6.075 32.669 1.00 89.25 409 LYS A C 1
ATOM 3168 O O . LYS A 1 409 ? -30.130 -5.054 33.081 1.00 89.25 409 LYS A O 1
ATOM 3173 N N . ARG A 1 410 ? -30.042 -6.721 31.585 1.00 87.62 410 ARG A N 1
ATOM 3174 C CA . ARG A 1 410 ? -31.058 -6.184 30.653 1.00 87.62 410 ARG A CA 1
ATOM 3175 C C . ARG A 1 410 ? -32.337 -5.686 31.329 1.00 87.62 410 ARG A C 1
ATOM 3177 O O . ARG A 1 410 ? -32.879 -4.669 30.930 1.00 87.62 410 ARG A O 1
ATOM 3184 N N . HIS A 1 411 ? -32.812 -6.386 32.361 1.00 84.94 411 HIS A N 1
ATOM 3185 C CA . HIS A 1 411 ? -34.059 -6.044 33.055 1.00 84.94 411 HIS A CA 1
ATOM 3186 C C . HIS A 1 411 ? -33.921 -4.801 33.940 1.00 84.94 411 HIS A C 1
ATOM 3188 O O . HIS A 1 411 ? -34.904 -4.112 34.183 1.00 84.94 411 HIS A O 1
ATOM 3194 N N . ALA A 1 412 ? -32.705 -4.516 34.408 1.00 84.62 412 ALA A N 1
ATOM 3195 C CA . ALA A 1 412 ? -32.401 -3.295 35.139 1.00 84.62 412 ALA A CA 1
ATOM 3196 C C . ALA A 1 412 ? -32.142 -2.117 34.180 1.00 84.62 412 ALA A C 1
ATOM 3198 O O . ALA A 1 412 ? -32.443 -0.978 34.523 1.00 84.62 412 ALA A O 1
ATOM 3199 N N . ILE A 1 413 ? -31.610 -2.392 32.981 1.00 84.94 413 ILE A N 1
ATOM 3200 C CA . ILE A 1 413 ? -31.341 -1.387 31.940 1.00 84.94 413 ILE A CA 1
ATOM 3201 C C . ILE A 1 413 ? -32.633 -0.950 31.227 1.00 84.94 413 ILE A C 1
ATOM 3203 O O . ILE A 1 413 ? -32.781 0.232 30.925 1.00 84.94 413 ILE A O 1
ATOM 3207 N N . ASP A 1 414 ? -33.567 -1.878 30.997 1.00 85.19 414 ASP A N 1
ATOM 3208 C CA . ASP A 1 414 ? -34.900 -1.649 30.416 1.00 85.19 414 ASP A CA 1
ATOM 3209 C C . ASP A 1 414 ? -36.003 -1.945 31.453 1.00 85.19 414 ASP A C 1
ATOM 3211 O O . ASP A 1 414 ? -36.648 -3.006 31.400 1.00 85.19 414 ASP A O 1
ATOM 3215 N N . PRO A 1 415 ? -36.183 -1.055 32.452 1.00 83.38 415 PRO A N 1
ATOM 3216 C CA . PRO A 1 415 ? -37.160 -1.255 33.510 1.00 83.38 415 PRO A CA 1
ATOM 3217 C C . PRO A 1 415 ? -38.590 -1.059 32.993 1.00 83.38 415 PRO A C 1
ATOM 3219 O O . PRO A 1 415 ? -38.885 -0.182 32.180 1.00 83.38 415 PRO A O 1
ATOM 3222 N N . THR A 1 416 ? -39.523 -1.842 33.529 1.00 82.50 416 THR A N 1
ATOM 3223 C CA . THR A 1 416 ? -40.958 -1.602 33.330 1.00 82.50 416 THR A CA 1
ATOM 3224 C C . THR A 1 416 ? -41.420 -0.421 34.174 1.00 82.50 416 THR A C 1
ATOM 3226 O O . THR A 1 416 ? -41.087 -0.335 35.358 1.00 82.50 416 THR A O 1
ATOM 3229 N N . ILE A 1 417 ? -42.237 0.460 33.600 1.00 79.62 417 ILE A N 1
ATOM 3230 C CA . ILE A 1 417 ? -42.731 1.647 34.302 1.00 79.62 417 ILE A CA 1
ATOM 3231 C C . ILE A 1 417 ? -43.726 1.214 35.391 1.00 79.62 417 ILE A C 1
ATOM 3233 O O . ILE A 1 417 ? -44.680 0.495 35.076 1.00 79.62 417 ILE A O 1
ATOM 3237 N N . PRO A 1 418 ? -43.588 1.679 36.647 1.00 75.75 418 PRO A N 1
ATOM 3238 C CA . PRO A 1 418 ? -44.473 1.271 37.741 1.00 75.75 418 PRO A CA 1
ATOM 3239 C C . PRO A 1 418 ? -45.959 1.574 37.494 1.00 75.75 418 PRO A C 1
ATOM 3241 O O . PRO A 1 418 ? -46.820 0.788 37.879 1.00 75.75 418 PRO A O 1
ATOM 3244 N N . ARG A 1 419 ? -46.264 2.698 36.825 1.00 73.56 419 ARG A N 1
ATOM 3245 C CA . ARG A 1 419 ? -47.640 3.146 36.542 1.00 73.56 419 ARG A CA 1
ATOM 3246 C C . ARG A 1 419 ? -48.347 2.308 35.479 1.00 73.56 419 ARG A C 1
ATOM 3248 O O . ARG A 1 419 ? -49.501 1.943 35.662 1.00 73.56 419 ARG A O 1
ATOM 3255 N N . THR A 1 420 ? -47.674 2.017 34.368 1.00 75.38 420 THR A N 1
ATOM 3256 C CA . THR A 1 420 ? -48.293 1.364 33.202 1.00 75.38 420 THR A CA 1
ATOM 3257 C C . THR A 1 420 ? -47.980 -0.128 33.114 1.00 75.38 420 THR A C 1
ATOM 3259 O O . THR A 1 420 ? -48.602 -0.827 32.316 1.00 75.38 420 THR A O 1
ATOM 3262 N N . LYS A 1 421 ? -47.012 -0.625 33.904 1.00 79.31 421 LYS A N 1
ATOM 3263 C CA . LYS A 1 421 ? -46.434 -1.983 33.830 1.00 79.31 421 LYS A CA 1
ATOM 3264 C C . LYS A 1 421 ? -45.933 -2.370 32.431 1.00 79.31 421 LYS A C 1
ATOM 3266 O O . LYS A 1 421 ? -45.684 -3.541 32.158 1.00 79.31 421 LYS A O 1
ATOM 3271 N N . LYS A 1 422 ? -45.771 -1.391 31.539 1.00 80.62 422 LYS A N 1
ATOM 3272 C CA . LYS A 1 422 ? -45.267 -1.561 30.175 1.00 80.62 422 LYS A CA 1
ATOM 3273 C C . LYS A 1 422 ? -43.838 -1.035 30.088 1.00 80.62 422 LYS A C 1
ATOM 3275 O O . LYS A 1 422 ? -43.393 -0.246 30.923 1.00 80.62 422 LYS A O 1
ATOM 3280 N N . LYS A 1 423 ? -43.110 -1.504 29.077 1.00 79.88 423 LYS A N 1
ATOM 3281 C CA . LYS A 1 423 ? -41.792 -0.970 28.725 1.00 79.88 423 LYS A CA 1
ATOM 3282 C C . LYS A 1 423 ? -41.951 0.384 28.044 1.00 79.88 423 LYS A C 1
ATOM 3284 O O . LYS A 1 423 ? -42.856 0.547 27.224 1.00 79.88 423 LYS A O 1
ATOM 3289 N N . ALA A 1 424 ? -41.074 1.324 28.376 1.00 76.12 424 ALA A N 1
ATOM 3290 C CA . ALA A 1 424 ? -41.081 2.645 27.769 1.00 76.12 424 ALA A CA 1
ATOM 3291 C C . ALA A 1 424 ? -40.613 2.568 26.311 1.00 76.12 424 ALA A C 1
ATOM 3293 O O . ALA A 1 424 ? -39.597 1.940 26.014 1.00 76.12 424 ALA A O 1
ATOM 3294 N N . ARG A 1 425 ? -41.342 3.214 25.398 1.00 78.81 425 ARG A N 1
ATOM 3295 C CA . ARG A 1 425 ? -40.922 3.390 24.003 1.00 78.81 425 ARG A CA 1
ATOM 3296 C C . ARG A 1 425 ? -41.209 4.812 23.552 1.00 78.81 425 ARG A C 1
ATOM 3298 O O . ARG A 1 425 ? -42.322 5.301 23.752 1.00 78.81 425 ARG A O 1
ATOM 3305 N N . MET A 1 426 ? -40.237 5.424 22.879 1.00 74.44 426 MET A N 1
ATOM 3306 C CA . MET A 1 426 ? -40.335 6.796 22.372 1.00 74.44 426 MET A CA 1
ATOM 3307 C C . MET A 1 426 ? -41.474 6.961 21.358 1.00 74.44 426 MET A C 1
ATOM 3309 O O . MET A 1 426 ? -42.126 7.996 21.324 1.00 74.44 426 MET A O 1
ATOM 3313 N N . THR A 1 427 ? -41.781 5.905 20.598 1.00 74.62 427 THR A N 1
ATOM 3314 C CA . THR A 1 427 ? -42.889 5.872 19.629 1.00 74.62 427 THR A CA 1
ATOM 3315 C C . THR A 1 427 ? -44.281 5.904 20.260 1.00 74.62 427 THR A C 1
ATOM 3317 O O . THR A 1 427 ? -45.257 6.120 19.549 1.00 74.62 427 THR A O 1
ATOM 3320 N N . VAL A 1 428 ? -44.392 5.650 21.568 1.00 78.12 428 VAL A N 1
ATOM 3321 C CA . VAL A 1 428 ? -45.674 5.582 22.282 1.00 78.12 428 VAL A CA 1
ATOM 3322 C C . VAL A 1 428 ? -45.879 6.826 23.136 1.00 78.12 428 VAL A C 1
ATOM 3324 O O . VAL A 1 428 ? -46.931 7.452 23.053 1.00 78.12 428 VAL A O 1
ATOM 3327 N N . ASN A 1 429 ? -44.896 7.174 23.971 1.00 78.19 429 ASN A N 1
ATOM 3328 C CA . ASN A 1 429 ? -44.988 8.318 24.873 1.00 78.19 429 ASN A CA 1
ATOM 3329 C C . ASN A 1 429 ? -43.589 8.755 25.343 1.00 78.19 429 ASN A C 1
ATOM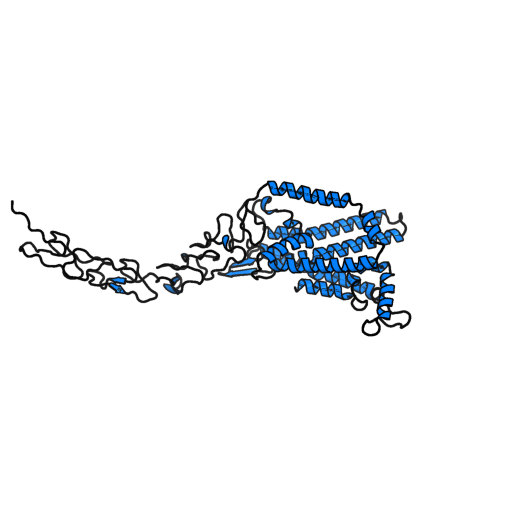 3331 O O . ASN A 1 429 ? -42.846 7.962 25.927 1.00 78.19 429 ASN A O 1
ATOM 3335 N N . SER A 1 430 ? -43.235 10.024 25.129 1.00 81.75 430 SER A N 1
ATOM 3336 C CA . SER A 1 430 ? -41.923 10.573 25.500 1.00 81.75 430 SER A CA 1
ATOM 3337 C C . SER A 1 430 ? -41.713 10.678 27.013 1.00 81.75 430 SER A C 1
ATOM 3339 O O . SER A 1 430 ? -40.588 10.533 27.493 1.00 81.75 430 SER A O 1
ATOM 3341 N N . ASP A 1 431 ? -42.774 10.909 27.787 1.00 81.38 431 ASP A N 1
ATOM 3342 C CA . ASP A 1 431 ? -42.657 11.098 29.242 1.00 81.38 431 ASP A CA 1
ATOM 3343 C C . ASP A 1 431 ? -42.428 9.775 29.984 1.00 81.38 431 ASP A C 1
ATOM 3345 O O . ASP A 1 431 ? -41.709 9.710 30.987 1.00 81.38 431 ASP A O 1
ATOM 3349 N N . ASP A 1 432 ? -42.955 8.690 29.423 1.00 79.38 432 ASP A N 1
ATOM 3350 C CA . ASP A 1 432 ? -42.708 7.323 29.869 1.00 79.38 432 ASP A CA 1
ATOM 3351 C C . ASP A 1 432 ? -41.230 6.932 29.687 1.00 79.38 432 ASP A C 1
ATOM 3353 O O . ASP A 1 432 ? -40.637 6.299 30.567 1.00 79.38 432 ASP A O 1
ATOM 3357 N N . VAL A 1 433 ? -40.597 7.373 28.591 1.00 80.38 433 VAL A N 1
ATOM 3358 C CA . VAL A 1 433 ? -39.156 7.180 28.344 1.00 80.38 433 VAL A CA 1
ATOM 3359 C C . VAL A 1 433 ? -38.310 7.969 29.335 1.00 80.38 433 VAL A C 1
ATOM 3361 O O . VAL A 1 433 ? -37.396 7.393 29.925 1.00 80.38 433 VAL A O 1
ATOM 3364 N N . LYS A 1 434 ? -38.634 9.244 29.591 1.00 82.81 434 LYS A N 1
ATOM 3365 C CA . LYS A 1 434 ? -37.935 10.055 30.608 1.00 82.81 434 LYS A CA 1
ATOM 3366 C C . LYS A 1 434 ? -38.002 9.404 31.990 1.00 82.81 434 LYS A C 1
ATOM 3368 O O . LYS A 1 434 ? -37.001 9.358 32.703 1.00 82.81 434 LYS A O 1
ATOM 3373 N N . THR A 1 435 ? -39.161 8.848 32.341 1.00 82.25 435 THR A N 1
ATOM 3374 C CA . THR A 1 435 ? -39.367 8.150 33.617 1.00 82.25 435 THR A CA 1
ATOM 3375 C C . THR A 1 435 ? -38.516 6.881 33.707 1.00 82.25 435 THR A C 1
ATOM 3377 O O . THR A 1 435 ? -37.837 6.666 34.711 1.00 82.25 435 THR A O 1
ATOM 3380 N N . ALA A 1 436 ? -38.493 6.053 32.658 1.00 81.62 436 ALA A N 1
ATOM 3381 C CA . ALA A 1 436 ? -37.643 4.861 32.615 1.00 81.62 436 ALA A CA 1
ATOM 3382 C C . ALA A 1 436 ? -36.142 5.205 32.659 1.00 81.62 436 ALA A C 1
ATOM 3384 O O . ALA A 1 436 ? -35.376 4.522 33.341 1.00 81.62 436 ALA A O 1
ATOM 3385 N N . LEU A 1 437 ? -35.727 6.289 31.994 1.00 82.19 437 LEU A N 1
ATOM 3386 C CA . LEU A 1 437 ? -34.347 6.776 32.015 1.00 82.19 437 LEU A CA 1
ATOM 3387 C C . LEU A 1 437 ? -33.931 7.237 33.422 1.00 82.19 437 LEU A C 1
ATOM 3389 O O . LEU A 1 437 ? -32.845 6.891 33.885 1.00 82.19 437 LEU A O 1
ATOM 3393 N N . ALA A 1 438 ? -34.812 7.950 34.132 1.00 80.81 438 ALA A N 1
ATOM 3394 C CA . ALA A 1 438 ? -34.576 8.377 35.510 1.00 80.81 438 ALA A CA 1
ATOM 3395 C C . ALA A 1 438 ? -34.404 7.179 36.463 1.00 80.81 438 ALA A C 1
ATOM 3397 O O . ALA A 1 438 ? -33.453 7.151 37.244 1.00 80.81 438 ALA A O 1
ATOM 3398 N N . ILE A 1 439 ? -35.261 6.155 36.341 1.00 82.19 439 ILE A N 1
ATOM 3399 C CA . ILE A 1 439 ? -35.156 4.907 37.121 1.00 82.19 439 ILE A CA 1
ATOM 3400 C C . ILE A 1 439 ? -33.817 4.209 36.845 1.00 82.19 439 ILE A C 1
ATOM 3402 O O . ILE A 1 439 ? -33.137 3.774 37.777 1.00 82.19 439 ILE A O 1
ATOM 3406 N N . ARG A 1 440 ? -33.406 4.140 35.573 1.00 83.56 440 ARG A N 1
ATOM 3407 C CA . ARG A 1 440 ? -32.129 3.541 35.162 1.00 83.56 440 ARG A CA 1
ATOM 3408 C C . ARG A 1 440 ? -30.926 4.272 35.762 1.00 83.56 440 ARG A C 1
ATOM 3410 O O . ARG A 1 440 ? -30.031 3.630 36.302 1.00 83.56 440 ARG A O 1
ATOM 3417 N N . LEU A 1 441 ? -30.913 5.603 35.686 1.00 76.75 441 LEU A N 1
ATOM 3418 C CA . LEU A 1 441 ? -29.815 6.461 36.156 1.00 76.75 441 LEU A CA 1
ATOM 3419 C C . LEU A 1 441 ? -29.670 6.502 37.684 1.00 76.75 441 LEU A C 1
ATOM 3421 O O . LEU A 1 441 ? -28.593 6.835 38.196 1.00 76.75 441 LEU A O 1
ATOM 3425 N N . GLN A 1 442 ? -30.746 6.188 38.406 1.00 82.06 442 GLN A N 1
ATOM 3426 C CA . GLN A 1 442 ? -30.760 6.129 39.865 1.00 82.06 442 GLN A CA 1
ATOM 3427 C C . GLN A 1 442 ? -30.169 4.817 40.408 1.00 82.06 442 GLN A C 1
ATOM 3429 O O . GLN A 1 442 ? -29.732 4.775 41.557 1.00 82.06 442 GLN A O 1
ATOM 3434 N N . ASN A 1 443 ? -30.109 3.758 39.595 1.00 80.62 443 ASN A N 1
ATOM 3435 C CA . ASN A 1 443 ? -29.576 2.467 40.014 1.00 80.62 443 ASN A CA 1
ATOM 3436 C C . ASN A 1 443 ? -28.035 2.474 40.032 1.00 80.62 443 ASN A C 1
ATOM 3438 O O . ASN A 1 443 ? -27.385 2.550 38.988 1.00 80.62 443 ASN A O 1
ATOM 3442 N N . HIS A 1 444 ? -27.450 2.379 41.229 1.00 73.44 444 HIS A N 1
ATOM 3443 C CA . HIS A 1 444 ? -26.000 2.450 41.436 1.00 73.44 444 HIS A CA 1
ATOM 3444 C C . HIS A 1 444 ? -25.253 1.281 40.769 1.00 73.44 444 HIS A C 1
ATOM 3446 O O . HIS A 1 444 ? -24.205 1.489 40.166 1.00 73.44 444 HIS A O 1
ATOM 3452 N N . GLU A 1 445 ? -25.852 0.082 40.740 1.00 75.12 445 GLU A N 1
ATOM 3453 C CA . GLU A 1 445 ? -25.241 -1.114 40.132 1.00 75.12 445 GLU A CA 1
ATOM 3454 C C . GLU A 1 445 ? -24.978 -0.979 38.624 1.00 75.12 445 GLU A C 1
ATOM 3456 O O . GLU A 1 445 ? -24.193 -1.731 38.042 1.00 75.12 445 GLU A O 1
ATOM 3461 N N . LEU A 1 446 ? -25.676 -0.052 37.968 1.00 80.81 446 LEU A N 1
ATOM 3462 C CA . LEU A 1 446 ? -25.610 0.167 36.529 1.00 80.81 446 LEU A CA 1
ATOM 3463 C C . LEU A 1 446 ? -24.576 1.229 36.131 1.00 80.81 446 LEU A C 1
ATOM 3465 O O . LEU A 1 446 ? -24.242 1.323 34.949 1.00 80.81 446 LEU A O 1
ATOM 3469 N N . GLN A 1 447 ? -24.034 2.000 37.082 1.00 76.62 447 GLN A N 1
ATOM 3470 C CA . GLN A 1 447 ? -23.105 3.098 36.789 1.00 76.62 447 GLN A CA 1
ATOM 3471 C C . GLN A 1 447 ? -21.850 2.696 35.993 1.00 76.62 447 GLN A C 1
ATOM 3473 O O . GLN A 1 447 ? -21.487 3.442 35.081 1.00 76.62 447 GLN A O 1
ATOM 3478 N N . PRO A 1 448 ? -21.202 1.536 36.230 1.00 76.38 448 PRO A N 1
ATOM 3479 C CA . PRO A 1 448 ? -20.009 1.157 35.465 1.00 76.38 448 PRO A CA 1
ATOM 3480 C C . PRO A 1 448 ? -20.330 0.835 34.007 1.00 76.38 448 PRO A C 1
ATOM 3482 O O . PRO A 1 448 ? -19.569 1.176 33.105 1.00 76.38 448 PRO A O 1
ATOM 3485 N N . LEU A 1 449 ? -21.482 0.197 33.774 1.00 82.50 449 LEU A N 1
ATOM 3486 C CA . LEU A 1 449 ? -21.951 -0.186 32.444 1.00 82.50 449 LEU A CA 1
ATOM 3487 C C . LEU A 1 449 ? -22.608 0.982 31.701 1.00 82.50 449 LEU A C 1
ATOM 3489 O O . LEU A 1 449 ? -22.771 0.907 30.484 1.00 82.50 449 LEU A O 1
ATOM 3493 N N . ALA A 1 450 ? -22.942 2.071 32.401 1.00 78.62 450 ALA A N 1
ATOM 3494 C CA . ALA A 1 450 ? -23.558 3.250 31.804 1.00 78.62 450 ALA A CA 1
ATOM 3495 C C . ALA A 1 450 ? -22.728 3.788 30.631 1.00 78.62 450 ALA A C 1
ATOM 3497 O O . ALA A 1 450 ? -23.285 4.226 29.636 1.00 78.62 450 ALA A O 1
ATOM 3498 N N . PHE A 1 451 ? -21.397 3.667 30.658 1.00 79.31 451 PHE A N 1
ATOM 3499 C CA . PHE A 1 451 ? -20.558 4.039 29.510 1.00 79.31 451 PHE A CA 1
ATOM 3500 C C . PHE A 1 451 ? -21.003 3.420 28.163 1.00 79.31 451 PHE A C 1
ATOM 3502 O O . PHE A 1 451 ? -20.863 4.061 27.118 1.00 79.31 451 PHE A O 1
ATOM 3509 N N . LEU A 1 452 ? -21.557 2.205 28.188 1.00 83.31 452 LEU A N 1
ATOM 3510 C CA . LEU A 1 452 ? -22.009 1.492 26.996 1.00 83.31 452 LEU A CA 1
ATOM 3511 C C . LEU A 1 452 ? -23.420 1.906 26.567 1.00 8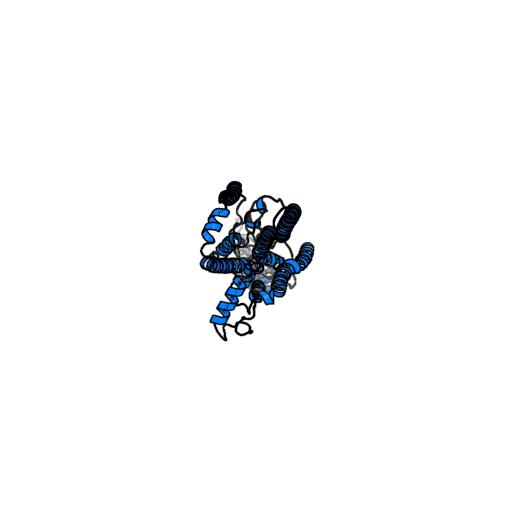3.31 452 LEU A C 1
ATOM 3513 O O . LEU A 1 452 ? -23.655 2.073 25.381 1.00 83.31 452 LEU A O 1
ATOM 3517 N N . PHE A 1 453 ? -24.361 2.084 27.498 1.00 83.62 453 PHE A N 1
ATOM 3518 C CA . PHE A 1 453 ? -25.777 2.250 27.144 1.00 83.62 453 PHE A CA 1
ATOM 3519 C C . PHE A 1 453 ? -26.355 3.653 27.388 1.00 83.62 453 PHE A C 1
ATOM 3521 O O . PHE A 1 453 ? -27.490 3.908 26.984 1.00 83.62 453 PHE A O 1
ATOM 3528 N N . ASP A 1 454 ? -25.653 4.541 28.107 1.00 78.50 454 ASP A N 1
ATOM 3529 C CA . ASP A 1 454 ? -26.234 5.773 28.679 1.00 78.50 454 ASP A CA 1
ATOM 3530 C C . ASP A 1 454 ? -26.837 6.696 27.615 1.00 78.50 454 ASP A C 1
ATOM 3532 O O . ASP A 1 454 ? -27.891 7.288 27.817 1.00 78.50 454 ASP A O 1
ATOM 3536 N N . SER A 1 455 ? -26.209 6.731 26.440 1.00 77.94 455 SER A N 1
ATOM 3537 C CA . SER A 1 455 ? -26.624 7.553 25.299 1.00 77.94 455 SER A CA 1
ATOM 3538 C C . SER A 1 455 ? -27.796 6.982 24.493 1.00 77.94 455 SER A C 1
ATOM 3540 O O . SER A 1 455 ? -28.273 7.653 23.583 1.00 77.94 455 SER A O 1
ATOM 3542 N N . TYR A 1 456 ? -28.262 5.769 24.806 1.00 82.69 456 TYR A N 1
ATOM 3543 C CA . TYR A 1 456 ? -29.330 5.087 24.074 1.00 82.69 456 TYR A CA 1
ATOM 3544 C C . TYR A 1 456 ? -30.595 4.937 24.910 1.00 82.69 456 TYR A C 1
ATOM 3546 O O . TYR A 1 456 ? -30.548 4.799 26.140 1.00 82.69 456 TYR A O 1
ATOM 3554 N N . GLU A 1 457 ? -31.737 4.889 24.219 1.00 81.62 457 GLU A N 1
ATOM 3555 C CA . GLU A 1 457 ? -33.012 4.577 24.860 1.00 81.62 457 GLU A CA 1
ATOM 3556 C C . GLU A 1 457 ? -32.959 3.194 25.535 1.00 81.62 457 GLU A C 1
ATOM 3558 O O . GLU A 1 457 ? -32.266 2.292 25.050 1.00 81.62 457 GLU A O 1
ATOM 3563 N N . PRO A 1 458 ? -33.725 2.973 26.621 1.00 82.12 458 PRO A N 1
ATOM 3564 C CA . PRO A 1 458 ? -33.717 1.708 27.361 1.00 82.12 458 PRO A CA 1
ATOM 3565 C C . PRO A 1 458 ? -33.945 0.459 26.491 1.00 82.12 458 PRO A C 1
ATOM 3567 O O . PRO A 1 458 ? -33.320 -0.577 26.717 1.00 82.12 458 PRO A O 1
ATOM 3570 N N . ALA A 1 459 ? -34.777 0.565 25.449 1.00 82.44 459 ALA A N 1
ATOM 3571 C CA . ALA A 1 459 ? -35.066 -0.531 24.524 1.00 82.44 459 ALA A CA 1
ATOM 3572 C C . ALA A 1 459 ? -33.857 -0.956 23.662 1.00 82.44 459 ALA A C 1
ATOM 3574 O O . ALA A 1 459 ? -33.764 -2.122 23.273 1.00 82.44 459 ALA A O 1
ATOM 3575 N N . TYR A 1 460 ? -32.923 -0.038 23.395 1.00 87.25 460 TYR A N 1
ATOM 3576 C CA . TYR A 1 460 ? -31.752 -0.236 22.533 1.00 87.25 460 TYR A CA 1
ATOM 3577 C C . TYR A 1 460 ? -30.466 -0.437 23.341 1.00 87.25 460 TYR A C 1
ATOM 3579 O O . TYR A 1 460 ? -29.387 0.003 22.954 1.00 87.25 460 TYR A O 1
ATOM 3587 N N . TRP A 1 461 ? -30.555 -1.140 24.469 1.00 86.69 461 TRP A N 1
ATOM 3588 C CA . TRP A 1 461 ? -29.404 -1.433 25.328 1.00 86.69 461 TRP A CA 1
ATOM 3589 C C . TRP A 1 461 ? -28.256 -2.164 24.609 1.00 86.69 461 TRP A C 1
ATOM 3591 O O . TRP A 1 461 ? -27.122 -2.087 25.064 1.00 86.69 461 TRP A O 1
ATOM 3601 N N . TRP A 1 462 ? -28.536 -2.869 23.508 1.00 88.56 462 TRP A N 1
ATOM 3602 C CA . TRP A 1 462 ? -27.567 -3.625 22.704 1.00 88.56 462 TRP A CA 1
ATOM 3603 C C . TRP A 1 462 ? -26.885 -2.794 21.605 1.00 88.56 462 TRP A C 1
ATOM 3605 O O . TRP A 1 462 ? -25.962 -3.292 20.964 1.00 88.56 462 TRP A O 1
ATOM 3615 N N . TRP A 1 463 ? -27.316 -1.550 21.376 1.00 89.94 463 TRP A N 1
ATOM 3616 C CA . TRP A 1 463 ? -26.891 -0.749 20.223 1.00 89.94 463 TRP A CA 1
ATOM 3617 C C . TRP A 1 463 ? -25.383 -0.497 20.176 1.00 89.94 463 TRP A C 1
ATOM 3619 O O . TRP A 1 463 ? -24.785 -0.531 19.110 1.00 89.94 463 TRP A O 1
ATOM 3629 N N . GLU A 1 464 ? -24.736 -0.330 21.328 1.00 88.38 464 GLU A N 1
ATOM 3630 C CA . GLU A 1 464 ? -23.284 -0.140 21.376 1.00 88.38 464 GLU A CA 1
ATOM 3631 C C . GLU A 1 464 ? -22.512 -1.320 20.768 1.00 88.38 464 GLU A C 1
ATOM 3633 O O . GLU A 1 464 ? -21.509 -1.121 20.093 1.00 88.38 464 GLU A O 1
ATOM 3638 N N . VAL A 1 465 ? -22.997 -2.550 20.967 1.00 89.75 465 VAL A N 1
ATOM 3639 C CA . VAL A 1 465 ? -22.380 -3.757 20.396 1.00 89.75 465 VAL A CA 1
ATOM 3640 C C . VAL A 1 465 ? -22.516 -3.747 18.877 1.00 89.75 465 VAL A C 1
ATOM 3642 O O . VAL A 1 465 ? -21.569 -4.088 18.176 1.00 89.75 465 VAL A O 1
ATOM 3645 N N . PHE A 1 466 ? -23.672 -3.316 18.368 1.00 89.00 466 PHE A N 1
ATOM 3646 C CA . PHE A 1 466 ? -23.885 -3.140 16.934 1.00 89.00 466 PHE A CA 1
ATOM 3647 C C . PHE A 1 466 ? -22.925 -2.092 16.356 1.00 89.00 466 PHE A C 1
ATOM 3649 O O . PHE A 1 466 ? -22.259 -2.364 15.364 1.00 89.00 466 PHE A O 1
ATOM 3656 N N . VAL A 1 467 ? -22.763 -0.953 17.034 1.00 85.88 467 VAL A N 1
ATOM 3657 C CA . VAL A 1 467 ? -21.806 0.090 16.637 1.00 85.88 467 VAL A CA 1
ATOM 3658 C C . VAL A 1 467 ? -20.361 -0.429 16.662 1.00 85.88 467 VAL A C 1
ATOM 3660 O O . VAL A 1 467 ? -19.569 -0.061 15.801 1.00 85.88 467 VAL A O 1
ATOM 3663 N N . CYS A 1 468 ? -19.986 -1.301 17.605 1.00 87.12 468 CYS A N 1
ATOM 3664 C CA . CYS A 1 468 ? -18.671 -1.953 17.580 1.00 87.12 468 CYS A CA 1
ATOM 3665 C C . CYS A 1 468 ? -18.471 -2.811 16.323 1.00 87.12 468 CYS A C 1
ATOM 3667 O O . CYS A 1 468 ? -17.384 -2.787 15.759 1.00 87.12 468 CYS A O 1
ATOM 3669 N N . VAL A 1 469 ? -19.494 -3.550 15.886 1.00 86.38 469 VAL A N 1
ATOM 3670 C CA . VAL A 1 469 ? -19.430 -4.357 14.655 1.00 86.38 469 VAL A CA 1
ATOM 3671 C C . VAL A 1 469 ? -19.371 -3.462 13.418 1.00 86.38 469 VAL A C 1
ATOM 3673 O O . VAL A 1 469 ? -18.562 -3.709 12.534 1.00 86.38 469 VAL A O 1
ATOM 3676 N N . GLU A 1 470 ? -20.169 -2.396 13.375 1.00 85.38 470 GLU A N 1
ATOM 3677 C CA . GLU A 1 470 ? -20.154 -1.416 12.283 1.00 85.38 470 GLU A CA 1
ATOM 3678 C C . GLU A 1 470 ? -18.762 -0.792 12.099 1.00 85.38 470 GLU A C 1
ATOM 3680 O O . GLU A 1 470 ? -18.265 -0.727 10.982 1.00 85.38 470 GLU A O 1
ATOM 3685 N N . ARG A 1 471 ? -18.076 -0.441 13.195 1.00 83.50 471 ARG A N 1
ATOM 3686 C CA . ARG A 1 471 ? -16.693 0.077 13.169 1.00 83.50 471 ARG A CA 1
ATOM 3687 C C . ARG A 1 471 ? -15.638 -0.905 12.661 1.00 83.50 471 ARG A C 1
ATOM 3689 O O . ARG A 1 471 ? -14.522 -0.472 12.429 1.00 83.50 471 ARG A O 1
ATOM 3696 N N . LEU A 1 472 ? -15.933 -2.204 12.624 1.00 80.75 472 LEU A N 1
ATOM 3697 C CA . LEU A 1 472 ? -15.023 -3.210 12.066 1.00 80.75 472 LEU A CA 1
ATOM 3698 C C . LEU A 1 472 ? -15.267 -3.441 10.574 1.00 80.75 472 LEU A C 1
ATOM 3700 O O . LEU A 1 472 ? -14.397 -3.977 9.900 1.00 80.75 472 LEU A O 1
ATOM 3704 N N . LEU A 1 473 ? -16.479 -3.141 10.100 1.00 77.25 473 LEU A N 1
ATOM 3705 C CA . LEU A 1 473 ? -16.862 -3.293 8.698 1.00 77.25 473 LEU A CA 1
ATOM 3706 C C . LEU A 1 473 ? -16.488 -2.065 7.859 1.00 77.25 473 LEU A C 1
ATOM 3708 O O . LEU A 1 473 ? -16.370 -2.188 6.642 1.00 77.25 473 LEU A O 1
ATOM 3712 N N . LEU A 1 474 ? -16.367 -0.908 8.515 1.00 66.38 474 LEU A N 1
ATOM 3713 C CA . LEU A 1 474 ? -15.869 0.356 7.974 1.00 66.38 474 LEU A CA 1
ATOM 3714 C C . LEU A 1 474 ? -14.363 0.464 8.186 1.00 66.38 474 LEU A C 1
ATOM 3716 O O . LEU A 1 474 ? -13.707 0.985 7.260 1.00 66.38 474 LEU A O 1
#

Secondary structure (DSSP, 8-state):
-----PPPTTEE--SS-SPPEEPPTTEE--TT-SSPEEPPTTEE--STT-SSPEEPPTTEEESSSSSBSSEEEPPTTEE--TT-SS--EEPTTEEE-TTT--EEEPPTTEE--TTEEGGGPEEPTTEEESSTT-S-EEE-SS-GGGB--BSSTTTSB-TTEESGGG-EEPTTEE-SSTTSPPEE--THHHHHHHHHHHHHHHHHHHS-HHHHHHHHTT-HHHHHHHHHHHHHHHHHHHHHHHSTTT------HHHHHHHHHHHHHHS--HHHHS-GGGTS-S-S-HHHHHHHHHHHHHHHHHHHHHHHHHHHHHHHTTTS-HHHHHHHHHHHHHHHHHHHHHHHHHHHHHHHHTT-EEEEETTEEEESS-TTSBTTSHHHHHHHHHHHHHHIIIIIHHHHHHHHHHHHTHHHHSPBPTTT-SB--TTT-HHHHHHHHHHHHH-GGGTTTHHHHTTS-GGGTTHHHHHHHHHHH-

Organism: NCBI:txid3111310